Protein AF-A0A914IQB6-F1 (afdb_monomer_lite)

Foldseek 3Di:
DPPDDDPDPPPPPPPPPVPFQFWAALQRDHAQKKKKKFAAQDCWPVAPCNVQLFWMFMDGPVRLDGHTRPDGNQDCRGGVNSNCVVCLVCVPVLQKWKWWFALQAAPDDDCVVVVVPPVSVVVSLQAFQWGWMWIGGQFWYKTKTKLQHNDDHNNHGGRDSVSSHFMMMIMMGIATNLCLLVVLQQLLLQRTHTDDTHDHPVRCVSNVSNVCSVVSHHDDDPPFKDWDWGATPVGFIKIKIKGHLVQLDFCCQPPNCVVLVFAKAWQAADDAAADAWDLVGSHTHHYFAWWADDPTDIDGSNRHHWTWIFGPDLVQGKIKGWRDGRHSSNSRGIIIIMIGRRNRDPPGRDHDDPPDDPDDDDDDDDDDDDDDDDDDDDDDDDDDDDDDDDPPPPDDDPPPPDPPDPHDPSDPPLCPPVVVVLLVVLLVLLVVLLCLLQWFDAPDDIGGPCVPCPPNCVLSVLLNVLSVVLSVLSVVLNVCSVVVVCVVCVPVSVVSLLCSLVVLLVSLLVNLVSLVVSLVPPPDPVQQNRHDDPRGSSVSSVVSSVSSNVSSVSSVVVNVCCVPVCPDRNPPPPPPPVVVVVVVVVVVVVVVVVVVVVVVD

Sequence (601 aa):
MISLVFLSFVACSNFLIVDGYGCKDQNNNDVDWFMAYKMPRTDDNSVQGVGQGVGFYYMDVNTQSMDPSSNDISSQNQAIAYTLKQYYDNKNSGSFAHVMYNDEEPGSKDVLEIYGNRSKFAAKAEFGHLKGVVFFDQSSGFWLIHSVPKFPAADAYSYPDSGTIYAQSILCLSLDYSQLRKIGTQLYFNHPDIYSSSVPTSFASDNPDLVKVVGGQYKTGAPYTSILTLTTKGGQSFTSFAKSADFNQDLYDKLVAPTLQTSLNVETWRRGSLISLDCSARYLVLDVQEIKVENTAEFKYTHDHSKIAVSGDSSKPYVCIGDINRMTSQYVRGGGTSSQFEEMYTEGFKPPRPGGTIRPPVDESTNQTSFQRDIDASAEPYRRTVEPEYKIQETYFYDEEIIEYERIDCTPNMCCHPYSMLRWFEMVVFFTLHWLIQITCARTTCTMILTEFGYKAYGQAFILCVIVLLAGCCSLILIAYSMNFHKARPELILGFERVYAVSGIVLMVLCGIIGSYHAATTTDEYINQL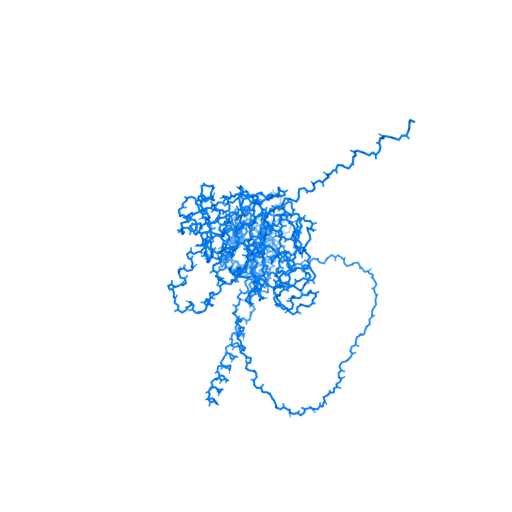GRGISGIRPQWIAAAVIEFLTAVLFCADLYGQNRDGFPFVFSRHRKTEDHEKARQRKEEAIRQQRIRESFY

Secondary structure (DSSP, 8-state):
---SSSSS--------------EE-TTS-EESEEEEEEPP--S--SSTTTTTT--EEEEETTT-S-EEPSS-TT-SSSHHHHHHHHHHHHTTSS-SEEEEEETT-TTPPPHHHHTT-HHHHHHHTTS-S-EEEEEE-SSEEEEEEE--TT-S-SSS----GGGGSSBEEEEEEEEEGGGHHHHHHHHHHH---EEEEE--HHHHTT-HHHHHHHTT----SS--EEEEEEE-TT--EEEEEEE-GGG-S-HIIIIIHHHHTS-EEEEE---SSBPPP-TT-SS-EEEP-EE--TTSPPEEGGGB--EEEEES-TTS-EEEEES--SBGGGTTS-EEEEEEE-TT-TTTSPPPPPS---PPPP-------------------------------------------------TTGGGSHHHHHHHHHHHHHHHHHHHHHEEE-SS-EEEHHHHHGGGGHHHHHHHHHHHHHHHHHHHHHHHHHTTHHHH-HHHHHHHHHHHHHHHHHHHHHHHHHHHHHHHH---HHHHHTSSTTS-SHHHHHHHHHHHHHHHHHHHHHHHHHHHTTTTTT-----HHHHHHHHHHHHHHHHHHHHHHHT--

Structure (mmCIF, N/CA/C/O backbone):
data_AF-A0A914IQB6-F1
#
_entry.id   AF-A0A914IQB6-F1
#
loop_
_atom_site.group_PDB
_atom_site.id
_atom_site.type_symbol
_atom_site.label_atom_id
_atom_site.label_alt_id
_atom_site.label_comp_id
_atom_site.label_asym_id
_atom_site.label_entity_id
_atom_site.label_seq_id
_atom_site.pdbx_PDB_ins_code
_atom_site.Cartn_x
_atom_site.Cartn_y
_atom_site.Cartn_z
_atom_site.occupancy
_atom_site.B_iso_or_equiv
_atom_site.auth_seq_id
_atom_site.auth_comp_id
_atom_site.auth_asym_id
_atom_site.auth_atom_id
_atom_site.pdbx_PDB_model_num
ATOM 1 N N . MET A 1 1 ? -11.185 49.530 52.610 1.00 43.31 1 MET A N 1
ATOM 2 C CA . MET A 1 1 ? -11.771 49.414 51.258 1.00 43.31 1 MET A CA 1
ATOM 3 C C . MET A 1 1 ? -10.712 48.954 50.247 1.00 43.31 1 MET A C 1
ATOM 5 O O . MET A 1 1 ? -10.550 49.573 49.211 1.00 43.31 1 MET A O 1
ATOM 9 N N . ILE A 1 2 ? -9.972 47.882 50.566 1.00 41.91 2 ILE A N 1
ATOM 10 C CA . ILE A 1 2 ? -9.012 47.188 49.686 1.00 41.91 2 ILE A CA 1
ATOM 11 C C . ILE A 1 2 ? -8.951 45.743 50.208 1.00 41.91 2 ILE A C 1
ATOM 13 O O . ILE A 1 2 ? -8.132 45.441 51.065 1.00 41.91 2 ILE A O 1
ATOM 17 N N . SER A 1 3 ? -9.922 44.905 49.838 1.00 41.56 3 SER A N 1
ATOM 18 C CA . SER A 1 3 ? -9.950 43.445 50.088 1.00 41.56 3 SER A CA 1
ATOM 19 C C . SER A 1 3 ? -11.260 42.874 49.540 1.00 41.56 3 SER A C 1
ATOM 21 O O . SER A 1 3 ? -12.143 42.599 50.340 1.00 41.56 3 SER A O 1
ATOM 23 N N . LEU A 1 4 ? -11.451 42.789 48.210 1.00 39.16 4 LEU A N 1
ATOM 24 C CA . LEU A 1 4 ? -12.630 42.096 47.634 1.00 39.16 4 LEU A CA 1
ATOM 25 C C . LEU A 1 4 ? -12.608 41.824 46.107 1.00 39.16 4 LEU A C 1
ATOM 27 O O . LEU A 1 4 ? -13.673 41.675 45.523 1.00 39.16 4 LEU A O 1
ATOM 31 N N . VAL A 1 5 ? -11.451 41.743 45.425 1.00 42.31 5 VAL A N 1
ATOM 32 C CA . VAL A 1 5 ? -11.440 41.522 43.948 1.00 42.31 5 VAL A CA 1
ATOM 33 C C . VAL A 1 5 ? -10.526 40.375 43.465 1.00 42.31 5 VAL A C 1
ATOM 35 O O . VAL A 1 5 ? -10.429 40.131 42.273 1.00 42.31 5 VAL A O 1
ATOM 38 N N . PHE A 1 6 ? -9.915 39.581 44.350 1.00 36.56 6 PHE A N 1
ATOM 39 C CA . PHE A 1 6 ? -8.994 38.498 43.937 1.00 36.56 6 PHE A CA 1
ATOM 40 C C . PHE A 1 6 ? -9.477 37.066 44.228 1.00 36.56 6 PHE A C 1
ATOM 42 O O . PHE A 1 6 ? -8.666 36.153 44.322 1.00 36.56 6 PHE A O 1
ATOM 49 N N . LEU A 1 7 ? -10.791 36.839 44.353 1.00 37.59 7 LEU A N 1
ATOM 50 C CA . LEU A 1 7 ? -11.334 35.511 44.675 1.00 37.59 7 LEU A CA 1
ATOM 51 C C . LEU A 1 7 ? -12.621 35.178 43.895 1.00 37.59 7 LEU A C 1
ATOM 53 O O . LEU A 1 7 ? -13.671 34.943 44.485 1.00 37.59 7 LEU A O 1
ATOM 57 N N . SER A 1 8 ? -12.590 35.193 42.555 1.00 37.81 8 SER A N 1
ATOM 58 C CA . SER A 1 8 ? -13.722 34.677 41.744 1.00 37.81 8 SER A CA 1
ATOM 59 C C . SER A 1 8 ? -13.365 34.111 40.360 1.00 37.81 8 SER A C 1
ATOM 61 O O . SER A 1 8 ? -14.266 33.843 39.577 1.00 37.81 8 SER A O 1
ATOM 63 N N . PHE A 1 9 ? -12.090 33.866 40.048 1.00 36.06 9 PHE A N 1
ATOM 64 C CA . PHE A 1 9 ? -11.694 33.138 38.831 1.00 36.06 9 PHE A CA 1
ATOM 65 C C . PHE A 1 9 ? -10.877 31.886 39.178 1.00 36.06 9 PHE A C 1
ATOM 67 O O . PHE A 1 9 ? -9.832 31.617 38.602 1.00 36.06 9 PHE A O 1
ATOM 74 N N . VAL A 1 10 ? -11.384 31.076 40.111 1.00 41.94 10 VAL A N 1
ATOM 75 C CA . VAL A 1 10 ? -11.232 29.622 39.969 1.00 41.94 10 VAL A CA 1
ATOM 76 C C . VAL A 1 10 ? -12.379 29.214 39.058 1.00 41.94 10 VAL A C 1
ATOM 78 O O . VAL A 1 10 ? -13.430 28.761 39.507 1.00 41.94 10 VAL A O 1
ATOM 81 N N . ALA A 1 11 ? -12.218 29.496 37.762 1.00 40.38 11 ALA A N 1
ATOM 82 C CA . ALA A 1 11 ? -12.980 28.770 36.770 1.00 40.38 11 ALA A CA 1
ATOM 83 C C . ALA A 1 11 ? -12.566 27.320 36.979 1.00 40.38 11 ALA A C 1
ATOM 85 O O . ALA A 1 11 ? -11.416 26.945 36.756 1.00 40.38 11 ALA A O 1
ATOM 86 N N . CYS A 1 12 ? -13.499 26.556 37.530 1.00 37.59 12 CYS A N 1
ATOM 87 C CA . CYS A 1 12 ? -13.508 25.119 37.461 1.00 37.59 12 CYS A CA 1
ATOM 88 C C . CYS A 1 12 ? -13.395 24.789 35.971 1.00 37.59 12 CYS A C 1
ATOM 90 O O . CYS A 1 12 ? -14.398 24.722 35.261 1.00 37.59 12 CYS A O 1
ATOM 92 N N . SER A 1 13 ? -12.164 24.651 35.479 1.00 40.19 13 SER A N 1
ATOM 93 C CA . SER A 1 13 ? -11.871 23.820 34.330 1.00 40.19 13 SER A CA 1
ATOM 94 C C . SER A 1 13 ? -12.259 22.424 34.782 1.00 40.19 13 SER A C 1
ATOM 96 O O . SER A 1 13 ? -11.428 21.636 35.225 1.00 40.19 13 SER A O 1
ATOM 98 N N . ASN A 1 14 ? -13.562 22.145 34.739 1.00 34.50 14 ASN A N 1
ATOM 99 C CA . ASN A 1 14 ? -14.021 20.810 34.460 1.00 34.50 14 ASN A CA 1
ATOM 100 C C . ASN A 1 14 ? -13.327 20.482 33.140 1.00 34.50 14 ASN A C 1
ATOM 102 O O . ASN A 1 14 ? -13.801 20.854 32.068 1.00 34.50 14 ASN A O 1
ATOM 106 N N . PHE A 1 15 ? -12.156 19.848 33.231 1.00 38.38 15 PHE A N 1
ATOM 107 C CA . PHE A 1 15 ? -11.826 18.814 32.280 1.00 38.38 15 PHE A CA 1
ATOM 108 C C . PHE A 1 15 ? -13.078 17.949 32.269 1.00 38.38 15 PHE A C 1
ATOM 110 O O . PHE A 1 15 ? -13.350 17.206 33.211 1.00 38.38 15 PHE A O 1
ATOM 117 N N . LEU A 1 16 ? -13.915 18.151 31.255 1.00 35.44 16 LEU A N 1
ATOM 118 C CA . LEU A 1 16 ? -14.767 17.084 30.798 1.00 35.44 16 LEU A CA 1
ATOM 119 C C . LEU A 1 16 ? -13.762 16.007 30.406 1.00 35.44 16 LEU A C 1
ATOM 121 O O . LEU A 1 16 ? -13.197 16.045 29.317 1.00 35.44 16 LEU A O 1
ATOM 125 N N . ILE A 1 17 ? -13.458 15.115 31.349 1.00 38.22 17 ILE A N 1
ATOM 126 C CA . ILE A 1 17 ? -13.052 13.768 31.000 1.00 38.22 17 ILE A CA 1
ATOM 127 C C . ILE A 1 17 ? -14.243 13.289 30.185 1.00 38.22 17 ILE A C 1
ATOM 129 O O . ILE A 1 17 ? -15.319 13.016 30.717 1.00 38.22 17 ILE A O 1
ATOM 133 N N . VAL A 1 18 ? -14.103 13.365 28.867 1.00 39.84 18 VAL A N 1
ATOM 134 C CA . VAL A 1 18 ? -15.004 12.676 27.964 1.00 39.84 18 VAL A CA 1
ATOM 135 C C . VAL A 1 18 ? -14.638 11.212 28.159 1.00 39.84 18 VAL A C 1
ATOM 137 O O . VAL A 1 18 ? -13.790 10.697 27.440 1.00 39.84 18 VAL A O 1
ATOM 140 N N . ASP A 1 19 ? -15.210 10.587 29.191 1.00 51.34 19 ASP A N 1
ATOM 141 C CA . ASP A 1 19 ? -15.197 9.137 29.379 1.00 51.34 19 ASP A CA 1
ATOM 142 C C . ASP A 1 19 ? -15.871 8.545 28.141 1.00 51.34 19 ASP A C 1
ATOM 144 O O . ASP A 1 19 ? -17.095 8.498 28.029 1.00 51.34 19 ASP A O 1
ATOM 148 N N . GLY A 1 20 ? -15.060 8.195 27.151 1.00 77.44 20 GLY A N 1
ATOM 149 C CA . GLY A 1 20 ? -15.516 7.660 25.885 1.00 77.44 20 GLY A CA 1
ATOM 150 C C . GLY A 1 20 ? -14.537 6.608 25.415 1.00 77.44 20 GLY A C 1
ATOM 151 O O . GLY A 1 20 ? -13.326 6.800 25.481 1.00 77.44 20 GLY A O 1
ATOM 152 N N . TYR A 1 21 ? -15.069 5.494 24.932 1.00 95.12 21 TYR A N 1
ATOM 153 C CA . TYR A 1 21 ? -14.258 4.404 24.414 1.00 95.12 21 TYR A CA 1
ATOM 154 C C . TYR A 1 21 ? -13.473 4.856 23.178 1.00 95.12 21 TYR A C 1
ATOM 156 O O . TYR A 1 21 ? -13.997 5.612 22.351 1.00 95.12 21 TYR A O 1
ATOM 164 N N . GLY A 1 22 ? -12.223 4.412 23.064 1.00 97.56 22 GLY A N 1
ATOM 165 C CA . GLY A 1 22 ? -11.280 4.890 22.052 1.00 97.56 22 GLY A CA 1
ATOM 166 C C . GLY A 1 22 ? -9.908 4.219 22.142 1.00 97.56 22 GLY A C 1
ATOM 167 O O . GLY A 1 22 ? -9.700 3.288 22.919 1.00 97.56 22 GLY A O 1
ATOM 168 N N . CYS A 1 23 ? -8.966 4.684 21.334 1.00 98.44 23 CYS A N 1
ATOM 169 C CA . CYS A 1 23 ? -7.568 4.274 21.373 1.00 98.44 23 CYS A CA 1
ATOM 170 C C . CYS A 1 23 ? -6.875 4.786 22.642 1.00 98.44 23 CYS A C 1
ATOM 172 O O . CYS A 1 23 ? -7.136 5.896 23.107 1.00 98.44 23 CYS A O 1
ATOM 174 N N . LYS A 1 24 ? -5.961 3.974 23.178 1.00 97.88 24 LYS A N 1
ATOM 175 C CA . LYS A 1 24 ? -5.137 4.299 24.347 1.00 97.88 24 LYS A CA 1
ATOM 176 C C . LYS A 1 24 ? -3.665 4.388 23.965 1.00 97.88 24 LYS A C 1
ATOM 178 O O . LYS A 1 24 ? -3.204 3.581 23.160 1.00 97.88 24 LYS A O 1
ATOM 183 N N . ASP A 1 25 ? -2.941 5.325 24.567 1.00 97.12 25 ASP A N 1
ATOM 184 C CA . ASP A 1 25 ? -1.494 5.469 24.396 1.00 97.12 25 ASP A CA 1
ATOM 185 C C . ASP A 1 25 ? -0.686 4.437 25.214 1.00 97.12 25 ASP A C 1
ATOM 187 O O . ASP A 1 25 ? -1.236 3.582 25.918 1.00 97.12 25 ASP A O 1
ATOM 191 N N . GLN A 1 26 ? 0.648 4.518 25.150 1.00 96.25 26 GLN A N 1
ATOM 192 C CA . GLN A 1 26 ? 1.568 3.647 25.907 1.00 96.25 26 GLN A CA 1
ATOM 193 C C . GLN A 1 26 ? 1.411 3.749 27.439 1.00 96.25 26 GLN A C 1
ATOM 195 O O . GLN A 1 26 ? 1.882 2.867 28.157 1.00 96.25 26 GLN A O 1
ATOM 200 N N . ASN A 1 27 ? 0.734 4.784 27.943 1.00 96.56 27 ASN A N 1
ATOM 201 C CA . ASN A 1 27 ? 0.510 5.075 29.358 1.00 96.56 27 ASN A CA 1
ATOM 202 C C . ASN A 1 27 ? -0.970 4.937 29.773 1.00 96.56 27 ASN A C 1
ATOM 204 O O . ASN A 1 27 ? -1.323 5.331 30.884 1.00 96.56 27 ASN A O 1
ATOM 208 N N . ASN A 1 28 ? -1.822 4.353 28.918 1.00 96.69 28 ASN A N 1
ATOM 209 C CA . ASN A 1 28 ? -3.268 4.188 29.121 1.00 96.69 28 ASN A CA 1
ATOM 210 C C . ASN A 1 28 ? -4.083 5.503 29.148 1.00 96.69 28 ASN A C 1
ATOM 212 O O . ASN A 1 28 ? -5.204 5.528 29.664 1.00 96.69 28 ASN A O 1
ATOM 216 N N . ASN A 1 29 ? -3.563 6.590 28.579 1.00 96.31 29 ASN A N 1
ATOM 217 C CA . ASN A 1 29 ? -4.341 7.808 28.345 1.00 96.31 29 ASN A CA 1
ATOM 218 C C . ASN A 1 29 ? -5.097 7.710 27.017 1.00 96.31 29 ASN A C 1
ATOM 220 O O . ASN A 1 29 ? -4.682 6.989 26.111 1.00 96.31 29 ASN A O 1
ATOM 224 N N . ASP A 1 30 ? -6.199 8.447 26.889 1.00 96.62 30 ASP A N 1
ATOM 225 C CA . ASP A 1 30 ? -6.922 8.551 25.620 1.00 96.62 30 ASP A CA 1
ATOM 226 C C . ASP A 1 30 ? -6.091 9.263 24.556 1.00 96.62 30 ASP A C 1
ATOM 228 O O . ASP A 1 30 ? -5.518 10.327 24.800 1.00 96.62 30 ASP A O 1
ATOM 232 N N . VAL A 1 31 ? -6.072 8.687 23.355 1.00 96.44 31 VAL A N 1
ATOM 233 C CA . VAL A 1 31 ? -5.380 9.252 22.199 1.00 96.44 31 VAL A CA 1
ATOM 234 C C . VAL A 1 31 ? -6.265 9.191 20.963 1.00 96.44 31 VAL A C 1
ATOM 236 O O . VAL A 1 31 ? -7.094 8.294 20.809 1.00 96.44 31 VAL A O 1
ATOM 239 N N . ASP A 1 32 ? -6.134 10.176 20.080 1.00 96.31 32 ASP A N 1
ATOM 240 C CA . ASP A 1 32 ? -7.033 10.303 18.933 1.00 96.31 32 ASP A CA 1
ATOM 241 C C . ASP A 1 32 ? -6.791 9.227 17.864 1.00 96.31 32 ASP A C 1
ATOM 243 O O . ASP A 1 32 ? -7.719 8.640 17.307 1.00 96.31 32 ASP A O 1
ATOM 247 N N . TRP A 1 33 ? -5.526 8.925 17.610 1.00 95.88 33 TRP A N 1
ATOM 248 C CA . TRP A 1 33 ? -5.095 7.826 16.765 1.00 95.88 33 TRP A CA 1
ATOM 249 C C . TRP A 1 33 ? -3.678 7.426 17.160 1.00 95.88 33 TRP A C 1
ATOM 251 O O . TRP A 1 33 ? -2.923 8.245 17.687 1.00 95.88 33 TRP A O 1
ATOM 261 N N . PHE A 1 34 ? -3.315 6.178 16.886 1.00 96.25 34 PHE A N 1
ATOM 262 C CA . PHE A 1 34 ? -1.926 5.734 16.954 1.00 96.25 34 PHE A CA 1
ATOM 263 C C . PHE A 1 34 ? -1.608 4.756 15.829 1.00 96.25 34 PHE A C 1
ATOM 265 O O . PHE A 1 34 ? -2.485 4.058 15.311 1.00 96.25 34 PHE A O 1
ATOM 272 N N . MET A 1 35 ? -0.326 4.672 15.500 1.00 94.62 35 MET A N 1
ATOM 273 C CA . MET A 1 35 ? 0.256 3.677 14.614 1.00 94.62 35 MET A CA 1
ATOM 274 C C . MET A 1 35 ? 1.315 2.892 15.382 1.00 94.62 35 MET A C 1
ATOM 276 O O . MET A 1 35 ? 2.051 3.439 16.202 1.00 94.62 35 MET A O 1
ATOM 280 N N . ALA A 1 36 ? 1.403 1.595 15.116 1.00 95.12 36 ALA A N 1
ATOM 281 C CA . ALA A 1 36 ? 2.463 0.761 15.653 1.00 95.12 36 ALA A CA 1
ATOM 282 C C . ALA A 1 36 ? 3.059 -0.131 14.567 1.00 95.12 36 ALA A C 1
ATOM 284 O O . ALA A 1 36 ? 2.350 -0.667 13.710 1.00 95.12 36 ALA A O 1
ATOM 285 N N . TYR A 1 37 ? 4.376 -0.298 14.637 1.00 95.00 37 TYR A N 1
ATOM 286 C CA . TYR A 1 37 ? 5.156 -1.119 13.728 1.00 95.00 37 TYR A CA 1
ATOM 287 C C . TYR A 1 37 ? 5.987 -2.125 14.516 1.00 95.00 37 TYR A C 1
ATOM 289 O O . TYR A 1 37 ? 6.998 -1.793 15.134 1.00 95.00 37 TYR A O 1
ATOM 297 N N . LYS A 1 38 ? 5.545 -3.378 14.517 1.00 96.06 38 LYS A N 1
ATOM 298 C CA . LYS A 1 38 ? 6.229 -4.480 15.191 1.00 96.06 38 LYS A CA 1
ATOM 299 C C . LYS A 1 38 ? 7.396 -4.942 14.328 1.00 96.06 38 LYS A C 1
ATOM 301 O O . LYS A 1 38 ? 7.175 -5.279 13.171 1.00 96.06 38 LYS A O 1
ATOM 306 N N . MET A 1 39 ? 8.604 -5.017 14.882 1.00 94.25 39 MET A N 1
ATOM 307 C CA . MET A 1 39 ? 9.830 -5.370 14.146 1.00 94.25 39 MET A CA 1
ATOM 308 C C . MET A 1 39 ? 9.976 -6.881 13.941 1.00 94.25 39 MET A C 1
ATOM 310 O O . MET A 1 39 ? 9.692 -7.640 14.869 1.00 94.25 39 MET A O 1
ATOM 314 N N . PRO A 1 40 ? 10.434 -7.369 12.775 1.00 94.50 40 PRO A N 1
ATOM 315 C CA . PRO A 1 40 ? 10.630 -8.801 12.572 1.00 94.50 40 PRO A CA 1
ATOM 316 C C . PRO A 1 40 ? 11.659 -9.355 13.559 1.00 94.50 40 PRO A C 1
ATOM 318 O O . PRO A 1 40 ? 12.522 -8.626 14.053 1.00 94.50 40 PRO A O 1
ATOM 321 N N . ARG A 1 41 ? 11.580 -10.659 13.833 1.00 93.44 41 ARG A N 1
ATOM 322 C CA . ARG A 1 41 ? 12.599 -11.315 14.648 1.00 93.44 41 ARG A CA 1
ATOM 323 C C . ARG A 1 41 ? 13.909 -11.334 13.865 1.00 93.44 41 ARG A C 1
ATOM 325 O O . ARG A 1 41 ? 13.996 -11.975 12.821 1.00 93.44 41 ARG A O 1
ATOM 332 N N . THR A 1 42 ? 14.909 -10.630 14.371 1.00 87.44 42 THR A N 1
ATOM 333 C CA . THR A 1 42 ? 16.243 -10.508 13.766 1.00 87.44 42 THR A CA 1
ATOM 334 C C . THR A 1 42 ? 17.300 -10.648 14.854 1.00 87.44 42 THR A C 1
ATOM 336 O O . THR A 1 42 ? 16.964 -10.616 16.030 1.00 87.44 42 THR A O 1
ATOM 339 N N . ASP A 1 43 ? 18.579 -10.773 14.501 1.00 84.75 43 ASP A N 1
ATOM 340 C CA . ASP A 1 43 ? 19.668 -10.780 15.494 1.00 84.75 43 ASP A CA 1
ATOM 341 C C . ASP A 1 43 ? 20.009 -9.364 16.022 1.00 84.75 43 ASP A C 1
ATOM 343 O O . ASP A 1 43 ? 21.047 -9.151 16.655 1.00 84.75 43 ASP A O 1
ATOM 347 N N . ASP A 1 44 ? 19.137 -8.379 15.770 1.00 81.81 44 ASP A N 1
ATOM 348 C CA . ASP A 1 44 ? 19.283 -7.000 16.223 1.00 81.81 44 ASP A CA 1
ATOM 349 C C . ASP A 1 44 ? 18.852 -6.851 17.693 1.00 81.81 44 ASP A C 1
ATOM 351 O O . ASP A 1 44 ? 17.696 -7.060 18.064 1.00 81.81 44 ASP A O 1
ATOM 355 N N . ASN A 1 45 ? 19.810 -6.461 18.534 1.00 82.56 45 ASN A N 1
ATOM 356 C CA . ASN A 1 45 ? 19.609 -6.188 19.958 1.00 82.56 45 ASN A CA 1
ATOM 357 C C . ASN A 1 45 ? 19.720 -4.687 20.294 1.00 82.56 45 ASN A C 1
ATOM 359 O O . ASN A 1 45 ? 19.848 -4.335 21.466 1.00 82.56 45 ASN A O 1
ATOM 363 N N . SER A 1 46 ? 19.710 -3.800 19.290 1.00 82.25 46 SER A N 1
ATOM 364 C CA . SER A 1 46 ? 19.767 -2.342 19.482 1.00 82.25 46 SER A CA 1
ATOM 365 C C . SER A 1 46 ? 18.515 -1.783 20.162 1.00 82.25 46 SER A C 1
ATOM 367 O O . SER A 1 46 ? 18.590 -0.769 20.854 1.00 82.25 46 SER A O 1
ATOM 369 N N . VAL A 1 47 ? 17.381 -2.470 20.006 1.00 85.75 47 VAL A N 1
ATOM 370 C CA . VAL A 1 47 ? 16.095 -2.133 20.617 1.00 85.75 47 VAL A CA 1
ATOM 371 C C . VAL A 1 47 ? 15.561 -3.350 21.370 1.00 85.75 47 VAL A C 1
ATOM 373 O O . VAL A 1 47 ? 15.597 -4.478 20.872 1.00 85.75 47 VAL A O 1
ATOM 376 N N . GLN A 1 48 ? 15.056 -3.122 22.584 1.00 89.00 48 GLN A N 1
ATOM 377 C CA . GLN A 1 48 ? 14.493 -4.174 23.427 1.00 89.00 48 GLN A CA 1
ATOM 378 C C . GLN A 1 48 ? 13.350 -4.908 22.707 1.00 89.00 48 GLN A C 1
ATOM 380 O O . GLN A 1 48 ? 12.504 -4.299 22.056 1.00 89.00 48 GLN A O 1
ATOM 385 N N . GLY A 1 49 ? 13.344 -6.239 22.801 1.00 91.44 49 GLY A N 1
ATOM 386 C CA . GLY A 1 49 ? 12.300 -7.083 22.226 1.00 91.44 49 GLY A CA 1
ATOM 387 C C . GLY A 1 49 ? 12.467 -7.394 20.733 1.00 91.44 49 GLY A C 1
ATOM 388 O O . GLY A 1 49 ? 11.826 -8.332 20.252 1.00 91.44 49 GLY A O 1
ATOM 389 N N . VAL A 1 50 ? 13.305 -6.667 19.975 1.00 91.06 50 VAL A N 1
ATOM 390 C CA . VAL A 1 50 ? 13.499 -6.914 18.525 1.00 91.06 50 VAL A CA 1
ATOM 391 C C . VAL A 1 50 ? 14.132 -8.283 18.274 1.00 91.06 50 VAL A C 1
ATOM 393 O O . VAL A 1 50 ? 13.606 -9.058 17.472 1.00 91.06 50 VAL A O 1
ATOM 396 N N . GLY A 1 51 ? 15.158 -8.642 19.052 1.00 90.81 51 GLY A N 1
ATOM 397 C CA . GLY A 1 51 ? 15.789 -9.967 19.034 1.00 90.81 51 GLY A CA 1
ATOM 398 C C . GLY A 1 51 ? 14.813 -11.137 19.228 1.00 90.81 51 GLY A C 1
ATOM 399 O O . GLY A 1 51 ? 14.987 -12.242 18.707 1.00 90.81 51 GLY A O 1
ATOM 400 N N . GLN A 1 52 ? 13.743 -10.890 19.981 1.00 92.50 52 GLN A N 1
ATOM 401 C CA . GLN A 1 52 ? 12.690 -11.851 20.300 1.00 92.50 52 GLN A CA 1
ATOM 402 C C . GLN A 1 52 ? 11.466 -11.714 19.376 1.00 92.50 52 GLN A C 1
ATOM 404 O O . GLN A 1 52 ? 10.546 -12.526 19.457 1.00 92.50 52 GLN A O 1
ATOM 409 N N . GLY A 1 53 ? 11.444 -10.716 18.486 1.00 93.88 53 GLY A N 1
ATOM 410 C CA . GLY A 1 53 ? 10.335 -10.449 17.572 1.00 93.88 53 GLY A CA 1
ATOM 411 C C . GLY A 1 53 ? 9.095 -9.831 18.227 1.00 93.88 53 GLY A C 1
ATOM 412 O O . GLY A 1 53 ? 8.017 -9.866 17.630 1.00 93.88 53 GLY A O 1
ATOM 413 N N . VAL A 1 54 ? 9.225 -9.288 19.439 1.00 95.88 54 VAL A N 1
ATOM 414 C CA . VAL A 1 54 ? 8.139 -8.654 20.215 1.00 95.88 54 VAL A CA 1
ATOM 415 C C . VAL A 1 54 ? 8.331 -7.147 20.405 1.00 95.88 54 VAL A C 1
ATOM 417 O O . VAL A 1 54 ? 7.414 -6.468 20.863 1.00 95.88 54 VAL A O 1
ATOM 420 N N . GLY A 1 55 ? 9.499 -6.621 20.035 1.00 95.56 55 GLY A N 1
ATOM 421 C CA . GLY A 1 55 ? 9.787 -5.191 20.027 1.00 95.56 55 GLY A CA 1
ATOM 422 C C . GLY A 1 55 ? 9.006 -4.483 18.923 1.00 95.56 55 GLY A C 1
ATOM 423 O O . GLY A 1 55 ? 8.840 -5.006 17.814 1.00 95.56 55 GLY A O 1
ATOM 424 N N . PHE A 1 56 ? 8.509 -3.288 19.222 1.00 95.00 56 PHE A N 1
ATOM 425 C CA . PHE A 1 56 ? 7.739 -2.499 18.272 1.00 95.00 56 PHE A CA 1
ATOM 426 C C . PHE A 1 56 ? 7.967 -1.003 18.457 1.00 95.00 56 PHE A C 1
ATOM 428 O O . PHE A 1 56 ? 8.255 -0.530 19.554 1.00 95.00 56 PHE A O 1
ATOM 435 N N . TYR A 1 57 ? 7.808 -0.278 17.359 1.00 93.75 57 TYR A N 1
ATOM 436 C CA . TYR A 1 57 ? 7.776 1.173 17.316 1.00 93.75 57 TYR A CA 1
ATOM 437 C C . TYR A 1 57 ? 6.340 1.668 17.414 1.00 93.75 57 TYR A C 1
ATOM 439 O O . TYR A 1 57 ? 5.414 1.008 16.933 1.00 93.75 57 TYR A O 1
ATOM 447 N N . TYR A 1 58 ? 6.164 2.829 18.023 1.00 93.50 58 TYR A N 1
ATOM 448 C CA . TYR A 1 58 ? 4.878 3.446 18.284 1.00 93.50 58 TYR A CA 1
ATOM 449 C C . TYR A 1 58 ? 4.937 4.937 17.958 1.00 93.50 58 TYR A C 1
ATOM 451 O O . TYR A 1 58 ? 5.924 5.604 18.253 1.00 93.50 58 TYR A O 1
ATOM 459 N N . MET A 1 59 ? 3.853 5.441 17.382 1.00 90.88 59 MET A N 1
ATOM 460 C CA . MET A 1 59 ? 3.633 6.853 17.097 1.00 90.88 59 MET A CA 1
ATOM 461 C C . MET A 1 59 ? 2.168 7.173 17.354 1.00 90.88 59 MET A C 1
ATOM 463 O O . MET A 1 59 ? 1.288 6.378 17.020 1.00 90.88 59 MET A O 1
ATOM 467 N N . ASP A 1 60 ? 1.895 8.356 17.882 1.00 92.31 60 ASP A N 1
ATOM 468 C CA . ASP A 1 60 ? 0.540 8.881 17.962 1.00 92.31 60 ASP A CA 1
ATOM 469 C C . ASP A 1 60 ? 0.467 10.365 17.613 1.00 92.31 60 ASP A C 1
ATOM 471 O O . ASP A 1 60 ? 1.467 10.998 17.272 1.00 92.31 60 ASP A O 1
ATOM 475 N N . VAL A 1 61 ? -0.746 10.912 17.701 1.00 89.25 61 VAL A N 1
ATOM 476 C CA . VAL A 1 61 ? -1.035 12.322 17.412 1.00 89.25 61 VAL A CA 1
ATOM 477 C C . VAL A 1 61 ? -0.191 13.312 18.228 1.00 89.25 61 VAL A C 1
ATOM 479 O O . VAL A 1 61 ? 0.014 14.439 17.774 1.00 89.25 61 VAL A O 1
ATOM 482 N N . ASN A 1 62 ? 0.294 12.917 19.412 1.00 87.06 62 ASN A N 1
ATOM 483 C CA . ASN A 1 62 ? 1.031 13.780 20.333 1.00 87.06 62 ASN A CA 1
ATOM 484 C C . ASN A 1 62 ? 2.550 13.663 20.162 1.00 87.06 62 ASN A C 1
ATOM 486 O O . ASN A 1 62 ? 3.243 14.666 20.326 1.00 87.06 62 ASN A O 1
ATOM 490 N N . THR A 1 63 ? 3.074 12.465 19.879 1.00 80.25 63 THR A N 1
ATOM 491 C CA . THR A 1 63 ? 4.521 12.262 19.685 1.00 80.25 63 THR A CA 1
ATOM 492 C C . THR A 1 63 ? 4.956 12.608 18.270 1.00 80.25 63 THR A C 1
ATOM 494 O O . THR A 1 63 ? 5.986 13.249 18.088 1.00 80.25 63 THR A O 1
ATOM 497 N N . GLN A 1 64 ? 4.169 12.188 17.275 1.00 74.38 64 GLN A N 1
ATOM 498 C CA . GLN A 1 64 ? 4.441 12.314 15.840 1.00 74.38 64 GLN A CA 1
ATOM 499 C C . GLN A 1 64 ? 5.794 11.743 15.374 1.00 74.38 64 GLN A C 1
ATOM 501 O O . GLN A 1 64 ? 6.103 11.853 14.199 1.00 74.38 64 GLN A O 1
ATOM 506 N N . SER A 1 65 ? 6.562 11.061 16.231 1.00 79.06 65 SER A N 1
ATOM 507 C CA . SER A 1 65 ? 7.777 10.294 15.915 1.00 79.06 65 SER A CA 1
ATOM 508 C C . SER A 1 65 ? 7.562 8.794 16.133 1.00 79.06 65 SER A C 1
ATOM 510 O O . SER A 1 65 ? 6.800 8.393 17.014 1.00 79.06 65 SER A O 1
ATOM 512 N N . MET A 1 66 ? 8.229 7.954 15.325 1.00 83.69 66 MET A N 1
ATOM 513 C CA . MET A 1 66 ? 8.263 6.503 15.541 1.00 83.69 66 MET A CA 1
ATOM 514 C C . MET A 1 66 ? 9.289 6.193 16.627 1.00 83.69 66 MET A C 1
ATOM 516 O O . MET A 1 66 ? 10.476 6.046 16.344 1.00 83.69 66 MET A O 1
ATOM 520 N N . ASP A 1 67 ? 8.822 6.043 17.862 1.00 88.31 67 ASP A N 1
ATOM 521 C CA . ASP A 1 67 ? 9.681 5.750 19.005 1.00 88.31 67 ASP A CA 1
ATOM 522 C C . ASP A 1 67 ? 9.579 4.277 19.418 1.00 88.31 67 ASP A C 1
ATOM 524 O O . ASP A 1 67 ? 8.494 3.686 19.360 1.00 88.31 67 ASP A O 1
ATOM 528 N N . PRO A 1 68 ? 10.686 3.642 19.841 1.00 92.06 68 PRO A N 1
ATOM 529 C CA . PRO A 1 68 ? 10.637 2.277 20.343 1.00 92.06 68 PRO A CA 1
ATOM 530 C C . PRO A 1 68 ? 9.798 2.220 21.627 1.00 92.06 68 PRO A C 1
ATOM 532 O O . PRO A 1 68 ? 10.028 2.980 22.571 1.00 92.06 68 PRO A O 1
ATOM 535 N N . SER A 1 69 ? 8.835 1.296 21.691 1.00 94.12 69 SER A N 1
ATOM 536 C CA . SER A 1 69 ? 8.070 1.074 22.919 1.00 94.12 69 SER A CA 1
ATOM 537 C C . SER A 1 69 ? 8.971 0.512 24.020 1.00 94.12 69 SER A C 1
ATOM 539 O O . SER A 1 69 ? 9.829 -0.337 23.781 1.00 94.12 69 SER A O 1
ATOM 541 N N . SER A 1 70 ? 8.748 0.965 25.255 1.00 93.62 70 SER A N 1
ATOM 542 C CA . SER A 1 70 ? 9.420 0.421 26.442 1.00 93.62 70 SER A CA 1
ATOM 543 C C . SER A 1 70 ? 8.885 -0.951 26.867 1.00 93.62 70 SER A C 1
ATOM 545 O O . SER A 1 70 ? 9.514 -1.626 27.679 1.00 93.62 70 SER A O 1
ATOM 547 N N . ASN A 1 71 ? 7.716 -1.352 26.360 1.00 95.62 71 ASN A N 1
ATOM 548 C CA . ASN A 1 71 ? 7.081 -2.626 26.671 1.00 95.62 71 ASN A CA 1
ATOM 549 C C . ASN A 1 71 ? 7.024 -3.503 25.421 1.00 95.62 71 ASN A C 1
ATOM 551 O O . ASN A 1 71 ? 6.797 -3.017 24.318 1.00 95.62 71 ASN A O 1
ATOM 555 N N . ASP A 1 72 ? 7.148 -4.814 25.606 1.00 94.50 72 ASP A N 1
ATOM 556 C CA . ASP A 1 72 ? 6.970 -5.774 24.520 1.00 94.50 72 ASP A CA 1
ATOM 557 C C . ASP A 1 72 ? 5.506 -5.804 24.055 1.00 94.50 72 ASP A C 1
ATOM 559 O O . ASP A 1 72 ? 4.582 -5.634 24.856 1.00 94.50 72 ASP A O 1
ATOM 563 N N . ILE A 1 73 ? 5.260 -6.104 22.776 1.00 97.06 73 ILE A N 1
ATOM 564 C CA . ILE A 1 73 ? 3.891 -6.180 22.235 1.00 97.06 73 ILE A CA 1
ATOM 565 C C . ILE A 1 73 ? 3.044 -7.275 22.910 1.00 97.06 73 ILE A C 1
ATOM 567 O O . ILE A 1 73 ? 1.818 -7.199 22.924 1.00 97.06 73 ILE A O 1
ATOM 571 N N . SER A 1 74 ? 3.676 -8.288 23.509 1.00 95.94 74 SER A N 1
ATOM 572 C CA . SER A 1 74 ? 3.001 -9.328 24.296 1.00 95.94 74 SER A CA 1
ATOM 573 C C . SER A 1 74 ? 2.548 -8.852 25.682 1.00 95.94 74 SER A C 1
ATOM 575 O O . SER A 1 74 ? 1.698 -9.498 26.297 1.00 95.94 74 SER A O 1
ATOM 577 N N . SER A 1 75 ? 3.069 -7.721 26.168 1.00 96.81 75 SER A N 1
ATOM 578 C CA . SER A 1 75 ? 2.698 -7.125 27.450 1.00 96.81 75 SER A CA 1
ATOM 579 C C . SER A 1 75 ? 1.256 -6.616 27.441 1.00 96.81 75 SER A C 1
ATOM 581 O O . SER A 1 75 ? 0.753 -6.116 26.431 1.00 96.81 75 SER A O 1
ATOM 583 N N . GLN A 1 76 ? 0.605 -6.686 28.605 1.00 97.06 76 GLN A N 1
ATOM 584 C CA . GLN A 1 76 ? -0.702 -6.062 28.835 1.00 97.06 76 GLN A CA 1
ATOM 585 C C . GLN A 1 76 ? -0.600 -4.559 29.150 1.00 97.06 76 GLN A C 1
ATOM 587 O O . GLN A 1 76 ? -1.619 -3.874 29.177 1.00 97.06 76 GLN A O 1
ATOM 592 N N . ASN A 1 77 ? 0.615 -4.046 29.367 1.00 97.12 77 ASN A N 1
ATOM 593 C CA . ASN A 1 77 ? 0.867 -2.674 29.805 1.00 97.12 77 ASN A CA 1
ATOM 594 C C . ASN A 1 77 ? 1.341 -1.779 28.650 1.00 97.12 77 ASN A C 1
ATOM 596 O O . ASN A 1 77 ? 2.378 -1.131 28.751 1.00 97.12 77 ASN A O 1
ATOM 600 N N . GLN A 1 78 ? 0.624 -1.785 27.527 1.00 97.38 78 GLN A N 1
ATOM 601 C CA . GLN A 1 78 ? 0.949 -0.967 26.354 1.00 97.38 78 GLN A CA 1
ATOM 602 C C . GLN A 1 78 ? -0.303 -0.626 25.534 1.00 97.38 78 GLN A C 1
ATOM 604 O O . GLN A 1 78 ? -1.356 -1.241 25.716 1.00 97.38 78 GLN A O 1
ATOM 609 N N . ALA A 1 79 ? -0.172 0.344 24.627 1.00 97.88 79 ALA A N 1
ATOM 610 C CA . ALA A 1 79 ? -1.251 0.978 23.859 1.00 97.88 79 ALA A CA 1
ATOM 611 C C . ALA A 1 79 ? -2.302 0.018 23.265 1.00 97.88 79 ALA A C 1
ATOM 613 O O . ALA A 1 79 ? -3.508 0.181 23.472 1.00 97.88 79 ALA A O 1
ATOM 614 N N . ILE A 1 80 ? -1.865 -1.023 22.553 1.00 98.56 80 ILE A N 1
ATOM 615 C CA . ILE A 1 80 ? -2.741 -2.002 21.894 1.00 98.56 80 ILE A CA 1
ATOM 616 C C . ILE A 1 80 ? -3.503 -2.833 22.935 1.00 98.56 80 ILE A C 1
ATOM 618 O O . ILE A 1 80 ? -4.707 -3.054 22.787 1.00 98.56 80 ILE A O 1
ATOM 622 N N . ALA A 1 81 ? -2.832 -3.264 24.007 1.00 98.44 81 ALA A N 1
ATOM 623 C CA . ALA A 1 81 ? -3.467 -4.020 25.082 1.00 98.44 81 ALA A CA 1
ATOM 624 C C . ALA A 1 81 ? -4.475 -3.167 25.859 1.00 98.44 81 ALA A C 1
ATOM 626 O O . ALA A 1 81 ? -5.599 -3.619 26.068 1.00 98.44 81 ALA A O 1
ATOM 627 N N . TYR A 1 82 ? -4.126 -1.928 26.220 1.00 98.62 82 TYR A N 1
ATOM 628 C CA . TYR A 1 82 ? -5.036 -0.988 26.884 1.00 98.62 82 TYR A CA 1
ATOM 629 C C . TYR A 1 82 ? -6.268 -0.668 26.032 1.00 98.62 82 TYR A C 1
ATOM 631 O O . TYR A 1 82 ? -7.393 -0.640 26.537 1.00 98.62 82 TYR A O 1
ATOM 639 N N . THR A 1 83 ? -6.075 -0.499 24.723 1.00 98.69 83 THR A N 1
ATOM 640 C CA . THR A 1 83 ? -7.171 -0.289 23.771 1.00 98.69 83 THR A CA 1
ATOM 641 C C . THR A 1 83 ? -8.121 -1.488 23.762 1.00 98.69 83 THR A C 1
ATOM 643 O O . THR A 1 83 ? -9.317 -1.334 24.000 1.00 98.69 83 THR A O 1
ATOM 646 N N . LEU A 1 84 ? -7.600 -2.706 23.574 1.00 98.56 84 LEU A N 1
ATOM 647 C CA . LEU A 1 84 ? -8.424 -3.920 23.528 1.00 98.56 84 LEU A CA 1
ATOM 648 C C . LEU A 1 84 ? -9.017 -4.309 24.892 1.00 98.56 84 LEU A C 1
ATOM 650 O O . LEU A 1 84 ? -10.071 -4.948 24.939 1.00 98.56 84 LEU A O 1
ATOM 654 N N . LYS A 1 85 ? -8.397 -3.894 26.004 1.00 98.00 85 LYS A N 1
ATOM 655 C CA . LYS A 1 85 ? -8.905 -4.117 27.367 1.00 98.00 85 LYS A CA 1
ATOM 656 C C . LYS A 1 85 ? -10.330 -3.599 27.545 1.00 98.00 85 LYS A C 1
ATOM 658 O O . LYS A 1 85 ? -11.139 -4.269 28.181 1.00 98.00 85 LYS A O 1
ATOM 663 N N . GLN A 1 86 ? -10.656 -2.474 26.911 1.00 97.62 86 GLN A N 1
ATOM 664 C CA . GLN A 1 86 ? -12.002 -1.901 26.925 1.00 97.62 86 GLN A CA 1
ATOM 665 C C . GLN A 1 86 ? -13.072 -2.877 26.418 1.00 97.62 86 GLN A C 1
ATOM 667 O O . GLN A 1 86 ? -14.150 -2.950 27.005 1.00 97.62 86 GLN A O 1
ATOM 672 N N . TYR A 1 87 ? -12.769 -3.667 25.382 1.00 97.44 87 TYR A N 1
ATOM 673 C CA . TYR A 1 87 ? -13.654 -4.740 24.931 1.00 97.44 87 TYR A CA 1
ATOM 674 C C . TYR A 1 87 ? -13.696 -5.890 25.945 1.00 97.44 87 TYR A C 1
ATOM 676 O O . TYR A 1 87 ? -14.783 -6.318 26.332 1.00 97.44 87 TYR A O 1
ATOM 684 N N . TYR A 1 88 ? -12.541 -6.385 26.409 1.00 97.38 88 TYR A N 1
ATOM 685 C CA . TYR A 1 88 ? -12.499 -7.557 27.297 1.00 97.38 88 TYR A CA 1
ATOM 686 C C . TYR A 1 88 ? -13.246 -7.334 28.615 1.00 97.38 88 TYR A C 1
ATOM 688 O O . TYR A 1 88 ? -13.927 -8.248 29.086 1.00 97.38 88 TYR A O 1
ATOM 696 N N . ASP A 1 89 ? -13.168 -6.122 29.167 1.00 96.06 89 ASP A N 1
ATOM 697 C CA . ASP A 1 89 ? -13.873 -5.733 30.390 1.00 96.06 89 ASP A CA 1
ATOM 698 C C . ASP A 1 89 ? -15.400 -5.675 30.191 1.00 96.06 89 ASP A C 1
ATOM 700 O O . ASP A 1 89 ? -16.159 -5.882 31.137 1.00 96.06 89 ASP A O 1
ATOM 704 N N . ASN A 1 90 ? -15.864 -5.445 28.956 1.00 94.31 90 ASN A N 1
ATOM 705 C CA . ASN A 1 90 ? -17.268 -5.171 28.638 1.00 94.31 90 ASN A CA 1
ATOM 706 C C . ASN A 1 90 ? -17.958 -6.233 27.765 1.00 94.31 90 ASN A C 1
ATOM 708 O O . ASN A 1 90 ? -19.164 -6.118 27.520 1.00 94.31 90 ASN A O 1
ATOM 712 N N . LYS A 1 91 ? -17.250 -7.283 27.330 1.00 90.38 91 LYS A N 1
ATOM 713 C CA . LYS A 1 91 ? -17.727 -8.282 26.349 1.00 90.38 91 LYS A CA 1
ATOM 714 C C . LYS A 1 91 ? -19.057 -8.967 26.698 1.00 90.38 91 LYS A C 1
ATOM 716 O O . LYS A 1 91 ? -19.774 -9.401 25.805 1.00 90.38 91 LYS A O 1
ATOM 721 N N . ASN A 1 92 ? -19.407 -9.037 27.985 1.00 90.06 92 ASN A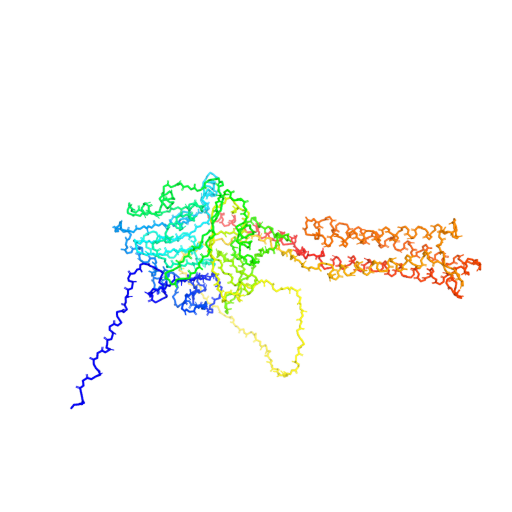 N 1
ATOM 722 C CA . ASN A 1 92 ? -20.625 -9.696 28.476 1.00 90.06 92 ASN A CA 1
ATOM 723 C C . ASN A 1 92 ? -21.783 -8.731 28.791 1.00 90.06 92 ASN A C 1
ATOM 725 O O . ASN A 1 92 ? -22.828 -9.171 29.262 1.00 90.06 92 ASN A O 1
ATOM 729 N N . SER A 1 93 ? -21.612 -7.424 28.587 1.00 88.44 93 SER A N 1
ATOM 730 C CA . SER A 1 93 ? -22.614 -6.426 28.998 1.00 88.44 93 SER A CA 1
ATOM 731 C C . SER A 1 93 ? -23.824 -6.335 28.060 1.00 88.44 93 SER A C 1
ATOM 733 O O . SER A 1 93 ? -24.888 -5.896 28.484 1.00 88.44 93 SER A O 1
ATOM 735 N N . GLY A 1 94 ? -23.675 -6.725 26.787 1.00 87.31 94 GLY A N 1
ATOM 736 C CA . GLY A 1 94 ? -24.724 -6.609 25.763 1.00 87.31 94 GLY A CA 1
ATOM 737 C C . GLY A 1 94 ? -25.022 -5.177 25.292 1.00 87.31 94 GLY A C 1
ATOM 738 O O . GLY A 1 94 ? -25.879 -4.995 24.431 1.00 87.31 94 GLY A O 1
ATOM 739 N N . SER A 1 95 ? -24.316 -4.171 25.819 1.00 92.56 95 SER A N 1
ATOM 740 C CA . SER A 1 95 ? -24.538 -2.747 25.511 1.00 92.56 95 SER A CA 1
ATOM 741 C C . SER A 1 95 ? -23.655 -2.203 24.386 1.00 92.56 95 SER A C 1
ATOM 743 O O . SER A 1 95 ? -23.864 -1.078 23.939 1.00 92.56 95 SER A O 1
ATOM 745 N N . PHE A 1 96 ? -22.676 -2.985 23.932 1.00 96.06 96 PHE A N 1
ATOM 746 C CA . PHE A 1 96 ? -21.673 -2.565 22.954 1.00 96.06 96 PHE A CA 1
ATOM 747 C C . PHE A 1 96 ? -21.845 -3.316 21.644 1.00 96.06 96 PHE A C 1
ATOM 749 O O . PHE A 1 96 ? -22.192 -4.502 21.636 1.00 96.06 96 PHE A O 1
ATOM 756 N N . ALA A 1 97 ? -21.558 -2.624 20.546 1.00 97.31 97 ALA A N 1
ATOM 757 C CA . ALA A 1 97 ? -21.350 -3.257 19.260 1.00 97.31 97 ALA A CA 1
ATOM 758 C C . ALA A 1 97 ? -19.870 -3.615 19.103 1.00 97.31 97 ALA A C 1
ATOM 760 O O . ALA A 1 97 ? -18.995 -2.770 19.305 1.00 97.31 97 ALA A O 1
ATOM 761 N N . HIS A 1 98 ? -19.588 -4.850 18.700 1.00 98.00 98 HIS A N 1
ATOM 762 C CA . HIS A 1 98 ? -18.245 -5.275 18.341 1.00 98.00 98 HIS A CA 1
ATOM 763 C C . HIS A 1 98 ? -18.238 -6.187 17.123 1.00 98.00 98 HIS A C 1
ATOM 765 O O . HIS A 1 98 ? -19.156 -6.980 16.912 1.00 98.00 98 HIS A O 1
ATOM 771 N N . VAL A 1 99 ? -17.165 -6.092 16.345 1.00 98.25 99 VAL A N 1
ATOM 772 C CA . VAL A 1 99 ? -16.846 -7.028 15.267 1.00 98.25 99 VAL A CA 1
ATOM 773 C C . VAL A 1 99 ? -15.346 -7.268 15.292 1.00 98.25 99 VAL A C 1
ATOM 775 O O . VAL A 1 99 ? -14.562 -6.329 15.172 1.00 98.25 99 VAL A O 1
ATOM 778 N N . MET A 1 100 ? -14.955 -8.526 15.444 1.00 98.31 100 MET A N 1
ATOM 779 C CA . MET A 1 100 ? -13.580 -8.986 15.329 1.00 98.3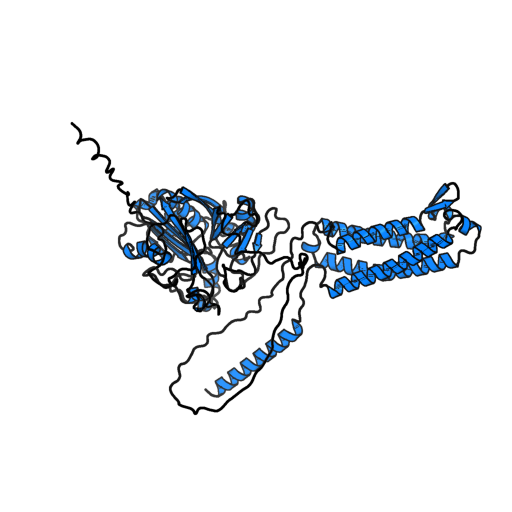1 100 MET A CA 1
ATOM 780 C C . MET A 1 100 ? -13.464 -9.889 14.110 1.00 98.31 100 MET A C 1
ATOM 782 O O . MET A 1 100 ? -14.227 -10.849 13.963 1.00 98.31 100 MET A O 1
ATOM 786 N N . TYR A 1 101 ? -12.519 -9.567 13.235 1.00 97.69 101 TYR A N 1
ATOM 787 C CA . TYR A 1 101 ? -12.344 -10.261 11.969 1.00 97.69 101 TYR A CA 1
ATOM 788 C C . TYR A 1 101 ? -10.875 -10.523 11.678 1.00 97.69 101 TYR A C 1
ATOM 790 O O . TYR A 1 101 ? -10.012 -9.715 12.025 1.00 97.69 101 TYR A O 1
ATOM 798 N N . ASN A 1 102 ? -10.587 -11.680 11.088 1.00 95.81 102 ASN A N 1
ATOM 799 C CA . ASN A 1 102 ? -9.247 -12.100 10.695 1.00 95.81 102 ASN A CA 1
ATOM 800 C C . ASN A 1 102 ? -9.367 -13.313 9.763 1.00 95.81 102 ASN A C 1
ATOM 802 O O . ASN A 1 102 ? -9.871 -14.351 10.181 1.00 95.81 102 ASN A O 1
ATOM 806 N N . ASP A 1 103 ? -8.857 -13.223 8.533 1.00 90.75 103 ASP A N 1
ATOM 807 C CA . ASP A 1 103 ? -8.873 -14.346 7.574 1.00 90.75 103 ASP A CA 1
ATOM 808 C C . ASP A 1 103 ? -8.018 -15.556 8.016 1.00 90.75 103 ASP A C 1
ATOM 810 O O . ASP A 1 103 ? -8.103 -16.664 7.469 1.00 90.75 103 ASP A O 1
ATOM 814 N N . GLU A 1 104 ? -7.230 -15.363 9.070 1.00 88.81 104 GLU A N 1
ATOM 815 C CA . GLU A 1 104 ? -6.521 -16.383 9.831 1.00 88.81 104 GLU A CA 1
ATOM 816 C C . GLU A 1 104 ? -6.928 -16.286 11.309 1.00 88.81 104 GLU A C 1
ATOM 818 O O . GLU A 1 104 ? -6.129 -15.890 12.154 1.00 88.81 104 GLU A O 1
ATOM 823 N N . GLU A 1 105 ? -8.190 -16.598 11.616 1.00 87.06 105 GLU A N 1
ATOM 824 C CA . GLU A 1 105 ? -8.781 -16.451 12.955 1.00 87.06 105 GLU A CA 1
ATOM 825 C C . GLU A 1 105 ? -7.951 -17.074 14.107 1.00 87.06 105 GLU A C 1
ATOM 827 O O . GLU A 1 105 ? -7.296 -18.115 13.931 1.00 87.06 105 GLU A O 1
ATOM 832 N N . PRO A 1 106 ? -7.978 -16.473 15.313 1.00 86.19 106 PRO A N 1
ATOM 833 C CA . PRO A 1 106 ? -7.355 -17.045 16.506 1.00 86.19 106 PRO A CA 1
ATOM 834 C C . PRO A 1 106 ? -7.878 -18.453 16.815 1.00 86.19 106 PRO A C 1
ATOM 836 O O . PRO A 1 106 ? -9.065 -18.732 16.691 1.00 86.19 106 PRO A O 1
ATOM 839 N N . GLY A 1 107 ? -6.991 -19.355 17.243 1.00 76.31 107 GLY A N 1
ATOM 840 C CA . GLY A 1 107 ? -7.353 -20.745 17.554 1.00 76.31 107 GLY A CA 1
ATOM 841 C C . GLY A 1 107 ? -7.549 -21.652 16.331 1.00 76.31 107 GLY A C 1
ATOM 842 O O . GLY A 1 107 ? -7.657 -22.869 16.498 1.00 76.31 107 GLY A O 1
ATOM 843 N N . SER A 1 108 ? -7.523 -21.110 15.106 1.00 68.50 108 SER A N 1
ATOM 844 C CA . SER A 1 108 ? -7.488 -21.942 13.903 1.00 68.50 108 SER A CA 1
ATOM 845 C C . SER A 1 108 ? -6.176 -22.730 13.811 1.00 68.50 108 SER A C 1
ATOM 847 O O . SER A 1 108 ? -5.075 -22.232 14.087 1.00 68.50 108 SER A O 1
ATOM 849 N N . LYS A 1 109 ? -6.297 -24.003 13.420 1.00 60.34 109 LYS A N 1
ATOM 850 C CA . LYS A 1 109 ? -5.139 -24.834 13.077 1.00 60.34 109 LYS A CA 1
ATOM 851 C C . LYS A 1 109 ? -4.416 -24.246 11.866 1.00 60.34 109 LYS A C 1
ATOM 853 O O . LYS A 1 109 ? -5.051 -23.637 11.007 1.00 60.34 109 LYS A O 1
ATOM 858 N N . ASP A 1 110 ? -3.100 -24.450 11.794 1.00 55.75 110 ASP A N 1
ATOM 859 C CA . ASP A 1 110 ? -2.290 -23.922 10.696 1.00 55.75 110 ASP A CA 1
ATOM 860 C C . ASP A 1 110 ? -2.857 -24.302 9.329 1.00 55.75 110 ASP A C 1
ATOM 862 O O . ASP A 1 110 ? -3.290 -25.434 9.095 1.00 55.75 110 ASP A O 1
ATOM 866 N N . VAL A 1 111 ? -2.785 -23.347 8.400 1.00 51.25 111 VAL A N 1
ATOM 867 C CA . VAL A 1 111 ? -3.232 -23.483 7.006 1.00 51.25 111 VAL A CA 1
ATOM 868 C C . VAL A 1 111 ? -2.602 -24.718 6.329 1.00 51.25 111 VAL A C 1
ATOM 870 O O . VAL A 1 111 ? -3.180 -25.281 5.405 1.00 51.25 111 VAL A O 1
ATOM 873 N N . LEU A 1 112 ? -1.472 -25.228 6.833 1.00 44.16 112 LEU A N 1
ATOM 874 C CA . LEU A 1 112 ? -0.841 -26.489 6.418 1.00 44.16 112 LEU A CA 1
ATOM 875 C C . LEU A 1 112 ? -1.726 -27.737 6.595 1.00 44.16 112 LEU A C 1
ATOM 877 O O . LEU A 1 112 ? -1.670 -28.625 5.746 1.00 44.16 112 LEU A O 1
ATOM 881 N N . GLU A 1 113 ? -2.618 -27.790 7.589 1.00 46.56 113 GLU A N 1
ATOM 882 C CA . GLU A 1 113 ? -3.622 -28.869 7.693 1.00 46.56 113 GLU A CA 1
ATOM 883 C C . GLU A 1 113 ? -4.752 -28.703 6.644 1.00 46.56 113 GLU A C 1
ATOM 885 O O . GLU A 1 113 ? -5.455 -29.658 6.308 1.00 46.56 113 GLU A O 1
ATOM 890 N N . ILE A 1 114 ? -4.909 -27.495 6.082 1.00 44.31 114 ILE A N 1
ATOM 891 C CA . ILE A 1 114 ? -5.904 -27.130 5.059 1.00 44.31 114 ILE A CA 1
ATOM 892 C C . ILE A 1 114 ? -5.378 -27.374 3.632 1.00 44.31 114 ILE A C 1
ATOM 894 O O . ILE A 1 114 ? -6.163 -27.742 2.756 1.00 44.31 114 ILE A O 1
ATOM 898 N N . TYR A 1 115 ? -4.065 -27.263 3.386 1.00 44.38 115 TYR A N 1
ATOM 899 C CA . TYR A 1 115 ? -3.454 -27.506 2.064 1.00 44.38 115 TYR A CA 1
ATOM 900 C C . TYR A 1 115 ? -3.644 -28.942 1.541 1.00 44.38 115 TYR A C 1
ATOM 902 O O . TYR A 1 115 ? -3.583 -29.167 0.332 1.00 44.38 115 TYR A O 1
ATOM 910 N N . GLY A 1 116 ? -3.957 -29.904 2.418 1.00 44.91 116 GLY A N 1
ATOM 911 C CA . GLY A 1 116 ? -4.360 -31.257 2.024 1.00 44.91 116 GLY A CA 1
ATOM 912 C C . GLY A 1 116 ? -5.764 -31.351 1.406 1.00 44.91 116 GLY A C 1
ATOM 913 O O . GLY A 1 116 ? -6.123 -32.401 0.875 1.00 44.91 116 GLY A O 1
ATOM 914 N N . ASN A 1 117 ? -6.574 -30.283 1.457 1.00 48.03 117 ASN A N 1
ATOM 915 C CA . ASN A 1 117 ? -7.964 -30.300 1.003 1.00 48.03 117 ASN A CA 1
ATOM 916 C C . ASN A 1 117 ? -8.350 -29.018 0.235 1.00 48.03 117 ASN A C 1
ATOM 918 O O . ASN A 1 117 ? -8.772 -28.016 0.814 1.00 48.03 117 ASN A O 1
ATOM 922 N N . ARG A 1 118 ? -8.253 -29.073 -1.104 1.00 49.06 118 ARG A N 1
ATOM 923 C CA . ARG A 1 118 ? -8.557 -27.966 -2.042 1.00 49.06 118 ARG A CA 1
ATOM 924 C C . ARG A 1 118 ? -9.907 -27.273 -1.806 1.00 49.06 118 ARG A C 1
ATOM 926 O O . ARG A 1 118 ? -10.017 -26.084 -2.089 1.00 49.06 118 ARG A O 1
ATOM 933 N N . SER A 1 119 ? -10.919 -27.983 -1.304 1.00 49.81 119 SER A N 1
ATOM 934 C CA . SER A 1 119 ? -12.249 -27.410 -1.048 1.00 49.81 119 SER A CA 1
ATOM 935 C C . SER A 1 119 ? -12.253 -26.402 0.106 1.00 49.81 119 SER A C 1
ATOM 937 O O . SER A 1 119 ? -12.953 -25.397 0.031 1.00 49.81 119 SER A O 1
ATOM 939 N N . LYS A 1 120 ? -11.419 -26.606 1.134 1.00 47.53 120 LYS A N 1
ATOM 940 C CA . LYS A 1 120 ? -11.286 -25.674 2.264 1.00 47.53 120 LYS A CA 1
ATOM 941 C C . LYS A 1 120 ? -10.463 -24.430 1.911 1.00 47.53 120 LYS A C 1
ATOM 943 O O . LYS A 1 120 ? -10.753 -23.353 2.418 1.00 47.53 120 LYS A O 1
ATOM 948 N N . PHE A 1 121 ? -9.478 -24.553 1.017 1.00 47.25 121 PHE A N 1
ATOM 949 C CA . PHE A 1 121 ? -8.730 -23.397 0.502 1.00 47.25 121 PHE A CA 1
ATOM 950 C C . PHE A 1 121 ? -9.620 -22.476 -0.348 1.00 47.25 121 PHE A C 1
ATOM 952 O O . PHE A 1 121 ? -9.575 -21.260 -0.188 1.00 47.25 121 PHE A O 1
ATOM 959 N N . ALA A 1 122 ? -10.476 -23.052 -1.201 1.00 49.16 122 ALA A N 1
ATOM 960 C CA . ALA A 1 122 ? -11.446 -22.288 -1.988 1.00 49.16 122 ALA A CA 1
ATOM 961 C C . ALA A 1 122 ? -12.459 -21.536 -1.103 1.00 49.16 122 ALA A C 1
ATOM 963 O O . ALA A 1 122 ? -12.767 -20.388 -1.397 1.00 49.16 122 ALA A O 1
ATOM 964 N N . ALA A 1 123 ? -12.902 -22.142 0.006 1.00 53.25 123 ALA A N 1
ATOM 965 C CA . ALA A 1 123 ? -13.795 -21.497 0.972 1.00 53.25 123 ALA A CA 1
ATOM 966 C C . ALA A 1 123 ? -13.139 -20.317 1.718 1.00 53.25 123 ALA A C 1
ATOM 968 O O . ALA A 1 123 ? -13.807 -19.338 2.016 1.00 53.25 123 ALA A O 1
ATOM 969 N N . LYS A 1 124 ? -11.824 -20.358 1.988 1.00 57.56 124 LYS A N 1
ATOM 970 C CA . LYS A 1 124 ? -11.108 -19.222 2.604 1.00 57.56 124 LYS A CA 1
ATOM 971 C C . LYS A 1 124 ? -10.763 -18.097 1.627 1.00 57.56 124 LYS A C 1
ATOM 973 O O . LYS A 1 124 ? -10.631 -16.952 2.044 1.00 57.56 124 LYS A O 1
ATOM 978 N N . ALA A 1 125 ? -10.621 -18.404 0.338 1.00 60.88 125 ALA A N 1
ATOM 979 C CA . ALA A 1 125 ? -10.400 -17.395 -0.697 1.00 60.88 125 ALA A CA 1
ATOM 980 C C . ALA A 1 125 ? -11.650 -16.537 -0.982 1.00 60.88 125 ALA A C 1
ATOM 982 O O . ALA A 1 125 ? -11.526 -15.501 -1.629 1.00 60.88 125 ALA A O 1
ATOM 983 N N . GLU A 1 126 ? -12.825 -16.962 -0.504 1.00 77.06 126 GLU A N 1
ATOM 984 C CA . GLU A 1 126 ? -14.079 -16.206 -0.585 1.00 77.06 126 GLU A CA 1
ATOM 985 C C . GLU A 1 126 ? -14.063 -14.958 0.314 1.00 77.06 126 GLU A C 1
ATOM 987 O O . GLU A 1 126 ? -14.578 -13.905 -0.074 1.00 77.06 126 GLU A O 1
ATOM 992 N N . PHE A 1 127 ? -13.408 -15.053 1.475 1.00 90.00 127 PHE A N 1
ATOM 993 C CA . PHE A 1 127 ? -13.245 -13.937 2.397 1.00 90.00 127 PHE A CA 1
ATOM 994 C C . PHE A 1 127 ? -12.126 -12.990 1.960 1.00 90.00 127 PHE A C 1
ATOM 996 O O . PHE A 1 127 ? -11.100 -13.367 1.366 1.00 90.00 127 PHE A O 1
ATOM 1003 N N . GLY A 1 128 ? -12.304 -11.722 2.311 1.00 92.31 128 GLY A N 1
ATOM 1004 C CA . GLY A 1 128 ? -11.290 -10.707 2.122 1.00 92.31 128 GLY A CA 1
ATOM 1005 C C . GLY A 1 128 ? -9.995 -11.007 2.876 1.00 92.31 128 GLY A C 1
ATOM 1006 O O . GLY A 1 128 ? -9.961 -11.784 3.829 1.00 92.31 128 GLY A O 1
ATOM 1007 N N . HIS A 1 129 ? -8.900 -10.389 2.441 1.00 93.50 129 HIS A N 1
ATOM 1008 C CA . HIS A 1 129 ? -7.666 -10.356 3.221 1.00 93.50 129 HIS A CA 1
ATOM 1009 C C . HIS A 1 129 ? -7.736 -9.132 4.115 1.00 93.50 129 HIS A C 1
ATOM 1011 O O . HIS A 1 129 ? -7.417 -8.049 3.640 1.00 93.50 129 HIS A O 1
ATOM 1017 N N . LEU A 1 130 ? -8.236 -9.284 5.341 1.00 94.88 130 LEU A N 1
ATOM 1018 C CA . LEU A 1 130 ? -8.322 -8.201 6.317 1.00 94.88 130 LEU A CA 1
ATOM 1019 C C . LEU A 1 130 ? -8.419 -8.707 7.742 1.00 94.88 130 LEU A C 1
ATOM 1021 O O . LEU A 1 130 ? -8.917 -9.808 7.993 1.00 94.88 130 LEU A O 1
ATOM 1025 N N . LYS A 1 131 ? -7.920 -7.883 8.666 1.00 97.44 131 LYS A N 1
ATOM 1026 C CA . LYS A 1 131 ? -7.878 -8.206 10.088 1.00 97.44 131 LYS A CA 1
ATOM 1027 C C . LYS A 1 131 ? -8.082 -6.944 10.926 1.00 97.44 131 LYS A C 1
ATOM 1029 O O . LYS A 1 131 ? -7.542 -5.884 10.609 1.00 97.44 131 LYS A O 1
ATOM 1034 N N . GLY A 1 132 ? -8.870 -7.039 11.989 1.00 98.12 132 GLY A N 1
ATOM 1035 C CA . GLY A 1 132 ? -9.151 -5.878 12.819 1.00 98.12 132 GLY A CA 1
ATOM 1036 C C . GLY A 1 132 ? -10.240 -6.068 13.861 1.00 98.12 132 GLY A C 1
ATOM 1037 O O . GLY A 1 132 ? -10.849 -7.132 13.996 1.00 98.12 132 GLY A O 1
ATOM 1038 N N . VAL A 1 133 ? -10.467 -4.989 14.609 1.00 98.69 133 VAL A N 1
ATOM 1039 C CA . VAL A 1 133 ? -11.449 -4.902 15.691 1.00 98.69 133 VAL A CA 1
ATOM 1040 C C . VAL A 1 133 ? -12.210 -3.591 15.591 1.00 98.69 133 VAL A C 1
ATOM 1042 O O . VAL A 1 133 ? -11.622 -2.513 15.554 1.00 98.69 133 VAL A O 1
ATOM 1045 N N . VAL A 1 134 ? -13.531 -3.692 15.595 1.00 98.75 134 VAL A N 1
ATOM 1046 C CA . VAL A 1 134 ? -14.459 -2.576 15.777 1.00 98.75 134 VAL A CA 1
ATOM 1047 C C . VAL A 1 134 ? -15.094 -2.745 17.149 1.00 98.75 134 VAL A C 1
ATOM 1049 O O . VAL A 1 134 ? -15.604 -3.827 17.437 1.00 98.75 134 VAL A O 1
ATOM 1052 N N . PHE A 1 135 ? -15.076 -1.708 17.985 1.00 98.56 135 PHE A N 1
ATOM 1053 C CA . PHE A 1 135 ? -15.724 -1.721 19.300 1.00 98.56 135 PHE A CA 1
ATOM 1054 C C . PHE A 1 135 ? -16.302 -0.345 19.626 1.00 98.56 135 PHE A C 1
ATOM 1056 O O . PHE A 1 135 ? -15.565 0.639 19.629 1.00 98.56 135 PHE A O 1
ATOM 1063 N N . PHE A 1 136 ? -17.612 -0.279 19.868 1.00 98.19 136 PHE A N 1
ATOM 1064 C CA . PHE A 1 136 ? -18.354 0.969 20.048 1.00 98.19 136 PHE A CA 1
ATOM 1065 C C . PHE A 1 136 ? -19.442 0.841 21.113 1.00 98.19 136 PHE A C 1
ATOM 1067 O O . PHE A 1 136 ? -20.157 -0.165 21.173 1.00 98.19 136 PHE A O 1
ATOM 1074 N N . ASP A 1 137 ? -19.624 1.908 21.886 1.00 96.19 137 ASP A N 1
ATOM 1075 C CA . ASP A 1 137 ? -20.910 2.210 22.511 1.00 96.19 137 ASP A CA 1
ATOM 1076 C C . ASP A 1 137 ? -21.726 3.179 21.624 1.00 96.19 137 ASP A C 1
ATOM 1078 O O . ASP A 1 137 ? -21.414 3.383 20.449 1.00 96.19 137 ASP A O 1
ATOM 1082 N N . GLN A 1 138 ? -22.808 3.759 22.155 1.00 94.88 138 GLN A N 1
ATOM 1083 C CA . GLN A 1 138 ? -23.631 4.730 21.412 1.00 94.88 138 GLN A CA 1
ATOM 1084 C C . GLN A 1 138 ? -23.061 6.159 21.385 1.00 94.88 138 GLN A C 1
ATOM 1086 O O . GLN A 1 138 ? -23.695 7.065 20.845 1.00 94.88 138 GLN A O 1
ATOM 1091 N N . SER A 1 139 ? -21.887 6.384 21.971 1.00 96.19 139 SER A N 1
ATOM 1092 C CA . SER A 1 139 ? -21.214 7.680 22.012 1.00 96.19 139 SER A CA 1
ATOM 1093 C C . SER A 1 139 ? -19.943 7.679 21.160 1.00 96.19 139 SER A C 1
ATOM 1095 O O . SER A 1 139 ? -19.825 8.484 20.233 1.00 96.19 139 SER A O 1
ATOM 1097 N N . SER A 1 140 ? -19.028 6.741 21.396 1.00 97.75 140 SER A N 1
ATOM 1098 C CA . SER A 1 140 ? -17.760 6.615 20.688 1.00 97.75 140 SER A CA 1
ATOM 1099 C C . SER A 1 140 ? -17.226 5.182 20.701 1.00 97.75 140 SER A C 1
ATOM 1101 O O . SER A 1 140 ? -17.811 4.251 21.257 1.00 97.75 140 SER A O 1
ATOM 1103 N N . GLY A 1 141 ? -16.098 4.990 20.038 1.00 98.31 141 GLY A N 1
ATOM 1104 C CA . GLY A 1 141 ? -15.417 3.714 19.980 1.00 98.31 141 GLY A CA 1
ATOM 1105 C C . GLY A 1 141 ? -14.104 3.821 19.233 1.00 98.31 141 GLY A C 1
ATOM 1106 O O . GLY A 1 141 ? -13.580 4.915 19.004 1.00 98.31 141 GLY A O 1
ATOM 1107 N N . PHE A 1 142 ? -13.587 2.669 18.825 1.00 98.69 142 PHE A N 1
ATOM 1108 C CA . PHE A 1 142 ? -12.388 2.602 18.007 1.00 98.69 142 PHE A CA 1
ATOM 1109 C C . PHE A 1 142 ? -12.517 1.618 16.850 1.00 98.69 142 PHE A C 1
ATOM 1111 O O . PHE A 1 142 ? -13.265 0.634 16.901 1.00 98.69 142 PHE A O 1
ATOM 1118 N N . TRP A 1 143 ? -11.726 1.882 15.812 1.00 98.75 143 TRP A N 1
ATOM 1119 C CA . TRP A 1 143 ? -11.418 0.918 14.764 1.00 98.75 143 TRP A CA 1
ATOM 1120 C C . TRP A 1 143 ? -9.918 0.622 14.767 1.00 98.75 143 TRP A C 1
ATOM 1122 O O . TRP A 1 143 ? -9.107 1.521 14.550 1.00 98.75 143 TRP A O 1
ATOM 1132 N N . LEU A 1 144 ? -9.565 -0.635 15.030 1.00 98.69 144 LEU A N 1
ATOM 1133 C CA . LEU A 1 144 ? -8.201 -1.150 15.012 1.00 98.69 144 LEU A CA 1
ATOM 1134 C C . LEU A 1 144 ? -7.999 -1.997 13.749 1.00 98.69 144 LEU A C 1
ATOM 1136 O O . LEU A 1 144 ? -8.649 -3.029 13.596 1.00 98.69 144 LEU A O 1
ATOM 1140 N N . ILE A 1 145 ? -7.096 -1.581 12.867 1.00 98.56 145 ILE A N 1
ATOM 1141 C CA . ILE A 1 145 ? -6.732 -2.267 11.617 1.00 98.56 145 ILE A CA 1
ATOM 1142 C C . ILE A 1 145 ? -5.324 -2.834 11.790 1.00 98.56 145 ILE A C 1
ATOM 1144 O O . ILE A 1 145 ? -4.439 -2.123 12.269 1.00 98.56 145 ILE A O 1
ATOM 1148 N N . HIS A 1 146 ? -5.087 -4.096 11.426 1.00 97.69 146 HIS A N 1
ATOM 1149 C CA . HIS A 1 146 ? -3.762 -4.697 11.596 1.00 97.69 146 HIS A CA 1
ATOM 1150 C C . HIS A 1 146 ? -3.440 -5.805 10.594 1.00 97.69 146 HIS A C 1
ATOM 1152 O O . HIS A 1 146 ? -4.307 -6.359 9.930 1.00 97.69 146 HIS A O 1
ATOM 1158 N N . SER A 1 147 ? -2.168 -6.206 10.545 1.00 96.81 147 SER A N 1
ATOM 1159 C CA . SER A 1 147 ? -1.701 -7.298 9.681 1.00 96.81 147 SER A CA 1
ATOM 1160 C C . SER A 1 147 ? -1.473 -8.640 10.400 1.00 96.81 147 SER A C 1
ATOM 1162 O O . SER A 1 147 ? -1.258 -9.652 9.733 1.00 96.81 147 SER A O 1
ATOM 1164 N N . VAL A 1 148 ? -1.568 -8.675 11.738 1.00 96.69 148 VAL A N 1
ATOM 1165 C CA . VAL A 1 148 ? -1.212 -9.828 12.597 1.00 96.69 148 VAL A CA 1
ATOM 1166 C C . VAL A 1 148 ? -2.176 -11.028 12.446 1.00 96.69 148 VAL A C 1
ATOM 1168 O O . VAL A 1 148 ? -3.334 -10.928 12.859 1.00 96.69 148 VAL A O 1
ATOM 1171 N N . PRO A 1 149 ? -1.745 -12.185 11.907 1.00 94.38 149 PRO A N 1
ATOM 1172 C CA . PRO A 1 149 ? -2.556 -13.408 11.879 1.00 94.38 149 PRO A CA 1
ATOM 1173 C C . PRO A 1 149 ? -2.887 -13.913 13.284 1.00 94.38 149 PRO A C 1
ATOM 1175 O O . PRO A 1 149 ? -2.070 -13.768 14.191 1.00 94.38 149 PRO A O 1
ATOM 1178 N N . LYS A 1 150 ? -4.053 -14.545 13.455 1.00 94.38 150 LYS A N 1
ATOM 1179 C CA . LYS A 1 150 ? -4.504 -15.164 14.715 1.00 94.38 150 LYS A CA 1
ATOM 1180 C C . LYS A 1 150 ? -4.611 -14.197 15.901 1.00 94.38 150 LYS A C 1
ATOM 1182 O O . LYS A 1 150 ? -4.495 -14.611 17.050 1.00 94.38 150 LYS A O 1
ATOM 1187 N N . PHE A 1 151 ? -4.836 -12.914 15.623 1.00 96.56 151 PHE A N 1
ATOM 1188 C CA . PHE A 1 151 ? -4.936 -11.846 16.617 1.00 96.56 151 PHE A CA 1
ATOM 1189 C C . PHE A 1 151 ? -6.164 -10.954 16.358 1.00 96.56 151 PHE A C 1
ATOM 1191 O O . PHE A 1 151 ? -6.547 -10.790 15.194 1.00 96.56 151 PHE A O 1
ATOM 1198 N N . PRO A 1 152 ? -6.733 -10.334 17.405 1.00 97.00 152 PRO A N 1
ATOM 1199 C CA . PRO A 1 152 ? -6.603 -10.716 18.819 1.00 97.00 152 PRO A CA 1
ATOM 1200 C C . PRO A 1 152 ? -7.469 -11.930 19.173 1.00 97.00 152 PRO A C 1
ATOM 1202 O O . PRO A 1 152 ? -8.403 -12.248 18.457 1.00 97.00 152 PRO A O 1
ATOM 1205 N N . ALA A 1 153 ? -7.204 -12.613 20.287 1.00 95.31 153 ALA A N 1
ATOM 1206 C CA . ALA A 1 153 ? -8.143 -13.621 20.784 1.00 95.31 153 ALA A CA 1
ATOM 1207 C C . ALA A 1 153 ? -9.420 -12.954 21.341 1.00 95.31 153 ALA A C 1
ATOM 1209 O O . ALA A 1 153 ? -9.372 -11.853 21.881 1.00 95.31 153 ALA A O 1
ATOM 1210 N N . ALA A 1 154 ? -10.581 -13.604 21.218 1.00 94.00 154 ALA A N 1
ATOM 1211 C CA . ALA A 1 154 ? -11.859 -13.008 21.631 1.00 94.00 154 ALA A CA 1
ATOM 1212 C C . ALA A 1 154 ? -12.075 -12.988 23.159 1.00 94.00 154 ALA A C 1
ATOM 1214 O O . ALA A 1 154 ? -12.976 -12.306 23.657 1.00 94.00 154 ALA A O 1
ATOM 1215 N N . ASP A 1 155 ? -11.293 -13.763 23.908 1.00 92.62 155 ASP A N 1
ATOM 1216 C CA . ASP A 1 155 ? -11.455 -14.001 25.336 1.00 92.62 155 ASP A CA 1
ATOM 1217 C C . ASP A 1 155 ? -10.549 -13.121 26.202 1.00 92.62 155 ASP A C 1
ATOM 1219 O O . ASP A 1 155 ? -11.044 -12.562 27.189 1.00 92.62 155 ASP A O 1
ATOM 1223 N N . ALA A 1 156 ? -9.275 -12.981 25.835 1.00 95.12 156 ALA A N 1
ATOM 1224 C CA . ALA A 1 156 ? -8.289 -12.173 26.543 1.00 95.12 156 ALA A CA 1
ATOM 1225 C C . ALA A 1 156 ? -7.154 -11.700 25.622 1.00 95.12 156 ALA A C 1
ATOM 1227 O O . ALA A 1 156 ? -6.847 -12.313 24.599 1.00 95.12 156 ALA A O 1
ATOM 1228 N N . TYR A 1 157 ? -6.472 -10.626 26.030 1.00 97.12 157 TYR A N 1
ATOM 1229 C CA . TYR A 1 157 ? -5.291 -10.153 25.319 1.00 97.12 157 TYR A CA 1
ATOM 1230 C C . TYR A 1 157 ? -4.170 -11.193 25.372 1.00 97.12 157 TYR A C 1
ATOM 1232 O O . TYR A 1 157 ? -3.672 -11.540 26.444 1.00 97.12 157 TYR A O 1
ATOM 1240 N N . SER A 1 158 ? -3.744 -11.640 24.199 1.00 95.50 158 SER A N 1
ATOM 1241 C CA . SER A 1 158 ? -2.530 -12.419 24.000 1.00 95.50 158 SER A CA 1
ATOM 1242 C C . SER A 1 158 ? -1.973 -12.097 22.620 1.00 95.50 158 SER A C 1
ATOM 1244 O O . SER A 1 158 ? -2.727 -11.918 21.660 1.00 95.50 158 SER A O 1
ATOM 1246 N N . TYR A 1 159 ? -0.650 -11.981 22.526 1.00 96.44 159 TYR A N 1
ATOM 1247 C CA . TYR A 1 159 ? 0.016 -11.830 21.241 1.00 96.44 159 TYR A CA 1
ATOM 1248 C C . TYR A 1 159 ? 0.416 -13.217 20.725 1.00 96.44 159 TYR A C 1
ATOM 1250 O O . TYR A 1 159 ? 1.057 -13.956 21.473 1.00 96.44 159 TYR A O 1
ATOM 1258 N N . PRO A 1 160 ? 0.031 -13.610 19.499 1.00 94.75 160 PRO A N 1
ATOM 1259 C CA . PRO A 1 160 ? 0.269 -14.964 19.018 1.00 94.75 160 PRO A CA 1
ATOM 1260 C C . PRO A 1 160 ? 1.752 -15.196 18.720 1.00 94.75 160 PRO A C 1
ATOM 1262 O O . PRO A 1 160 ? 2.407 -14.341 18.121 1.00 94.75 160 PRO A O 1
ATOM 1265 N N . ASP A 1 161 ? 2.256 -16.394 19.028 1.00 92.06 161 ASP A N 1
ATOM 1266 C CA . ASP A 1 161 ? 3.649 -16.778 18.749 1.00 92.06 161 ASP A CA 1
ATOM 1267 C C . ASP A 1 161 ? 4.007 -16.614 17.263 1.00 92.06 161 ASP A C 1
ATOM 1269 O O . ASP A 1 161 ? 5.090 -16.136 16.922 1.00 92.06 161 ASP A O 1
ATOM 1273 N N . SER A 1 162 ? 3.066 -16.913 16.358 1.00 88.50 162 SER A N 1
ATOM 1274 C CA . SER A 1 162 ? 3.235 -16.713 14.911 1.00 88.50 162 SER A CA 1
ATOM 1275 C C . SER A 1 162 ? 3.434 -15.245 14.513 1.00 88.50 162 SER A C 1
ATOM 1277 O O . SER A 1 162 ? 4.029 -14.968 13.473 1.00 88.50 162 SER A O 1
ATOM 1279 N N . GLY A 1 163 ? 2.961 -14.297 15.328 1.00 91.94 163 GLY A N 1
ATOM 1280 C CA . GLY A 1 163 ? 3.153 -12.861 15.119 1.00 91.94 163 GLY A CA 1
ATOM 1281 C C . GLY A 1 163 ? 4.585 -12.386 15.392 1.00 91.94 163 GLY A C 1
ATOM 1282 O O . GLY A 1 163 ? 4.967 -11.306 14.944 1.00 91.94 163 GLY A O 1
ATOM 1283 N N . THR A 1 164 ? 5.405 -13.185 16.084 1.00 94.38 164 THR A N 1
ATOM 1284 C CA . THR A 1 164 ? 6.778 -12.791 16.448 1.00 94.38 164 THR A CA 1
ATOM 1285 C C . THR A 1 164 ? 7.741 -12.817 15.260 1.00 94.38 164 THR A C 1
ATOM 1287 O O . THR A 1 164 ? 8.695 -12.046 15.222 1.00 94.38 164 THR A O 1
ATOM 1290 N N . ILE A 1 165 ? 7.470 -13.642 14.247 1.00 93.75 165 ILE A N 1
ATOM 1291 C CA . ILE A 1 165 ? 8.410 -13.920 13.152 1.00 93.75 165 ILE A CA 1
ATOM 1292 C C . ILE A 1 165 ? 8.592 -12.696 12.245 1.00 93.75 165 ILE A C 1
ATOM 1294 O O . ILE A 1 165 ? 9.715 -12.271 11.982 1.00 93.75 165 ILE A O 1
ATOM 1298 N N . TYR A 1 166 ? 7.486 -12.103 11.802 1.00 94.50 166 TYR A N 1
ATOM 1299 C CA . TYR A 1 166 ? 7.479 -11.082 10.754 1.00 94.50 166 TYR A CA 1
ATOM 1300 C C . TYR A 1 166 ? 7.104 -9.709 11.278 1.00 94.50 166 TYR A C 1
ATOM 1302 O O . TYR A 1 166 ? 6.425 -9.605 12.300 1.00 94.50 166 TYR A O 1
ATOM 1310 N N . ALA A 1 167 ? 7.524 -8.665 10.568 1.00 95.06 167 ALA A N 1
ATOM 1311 C CA . ALA A 1 167 ? 7.115 -7.305 10.867 1.00 95.06 167 ALA A CA 1
ATOM 1312 C C . ALA A 1 167 ? 5.601 -7.139 10.668 1.00 95.06 167 ALA A C 1
ATOM 1314 O O . ALA A 1 167 ? 5.015 -7.824 9.831 1.00 95.06 167 ALA A O 1
ATOM 1315 N N . GLN A 1 168 ? 4.944 -6.286 11.452 1.00 96.06 168 GLN A N 1
ATOM 1316 C CA . GLN A 1 168 ? 3.487 -6.099 11.388 1.00 96.06 168 GLN A CA 1
ATOM 1317 C C . GLN A 1 168 ? 3.122 -4.629 11.583 1.00 96.06 168 GLN A C 1
ATOM 1319 O O . GLN A 1 168 ? 3.750 -3.941 12.383 1.00 96.06 168 GLN A O 1
ATOM 1324 N N . SER A 1 169 ? 2.057 -4.179 10.923 1.00 95.94 169 SER A N 1
ATOM 1325 C CA . SER A 1 169 ? 1.479 -2.845 11.101 1.00 95.94 169 SER A CA 1
ATOM 1326 C C . SER A 1 169 ? 0.174 -2.899 11.887 1.00 95.94 169 SER A C 1
ATOM 1328 O O . SER A 1 169 ? -0.624 -3.826 11.710 1.00 95.94 169 SER A O 1
ATOM 1330 N N . ILE A 1 170 ? -0.059 -1.881 12.714 1.00 97.81 170 ILE A N 1
ATOM 1331 C CA . ILE A 1 170 ? -1.306 -1.650 13.448 1.00 97.81 170 ILE A CA 1
ATOM 1332 C C . ILE A 1 170 ? -1.660 -0.161 13.346 1.00 97.81 170 ILE A C 1
ATOM 1334 O O . ILE A 1 170 ? -0.796 0.690 13.543 1.00 97.81 170 ILE A O 1
ATOM 1338 N N . LEU A 1 171 ? -2.925 0.145 13.068 1.00 98.06 171 LEU A N 1
ATOM 1339 C CA . LEU A 1 171 ? -3.503 1.489 13.086 1.00 98.06 171 LEU A CA 1
ATOM 1340 C C . LEU A 1 171 ? -4.746 1.478 13.980 1.00 98.06 171 LEU A C 1
ATOM 1342 O O . LEU A 1 171 ? -5.623 0.637 13.788 1.00 98.06 171 LEU A O 1
ATOM 1346 N N . CYS A 1 172 ? -4.842 2.413 14.921 1.00 98.50 172 CYS A N 1
ATOM 1347 C CA . CYS A 1 172 ? -6.030 2.621 15.745 1.00 98.50 172 CYS A CA 1
ATOM 1348 C C . CYS A 1 172 ? -6.597 4.021 15.524 1.00 98.50 172 CYS A C 1
ATOM 1350 O O . CYS A 1 172 ? -5.846 4.993 15.568 1.00 98.50 172 CYS A O 1
ATOM 1352 N N . LEU A 1 173 ? -7.916 4.115 15.336 1.00 98.50 173 LEU A N 1
ATOM 1353 C CA . LEU A 1 173 ? -8.650 5.374 15.189 1.00 98.50 173 LEU A CA 1
ATOM 1354 C C . LEU A 1 173 ? -9.717 5.510 16.282 1.00 98.50 173 LEU A C 1
ATOM 1356 O O . LEU A 1 173 ? -10.620 4.672 16.341 1.00 98.50 173 LEU A O 1
ATOM 1360 N N . SER A 1 174 ? -9.659 6.571 17.093 1.00 98.56 174 SER A N 1
ATOM 1361 C CA . SER A 1 174 ? -10.728 6.961 18.023 1.00 98.56 174 SER A CA 1
ATOM 1362 C C . SER A 1 174 ? -11.809 7.722 17.270 1.00 98.56 174 SER A C 1
ATOM 1364 O O . SER A 1 174 ? -11.537 8.728 16.614 1.00 98.56 174 SER A O 1
ATOM 1366 N N . LEU A 1 175 ? -13.052 7.255 17.343 1.00 98.31 175 LEU A N 1
ATOM 1367 C CA . LEU A 1 175 ? -14.124 7.715 16.463 1.00 98.31 175 LEU A CA 1
ATOM 1368 C C . LEU A 1 175 ? -15.419 7.945 17.243 1.00 98.31 175 LEU A C 1
ATOM 1370 O O . LEU A 1 175 ? -15.787 7.150 18.107 1.00 98.31 175 LEU A O 1
ATOM 1374 N N . ASP A 1 176 ? -16.152 9.002 16.897 1.00 97.88 176 ASP A N 1
ATOM 1375 C CA . ASP A 1 176 ? -17.531 9.170 17.360 1.00 97.88 176 ASP A CA 1
ATOM 1376 C C . ASP A 1 176 ? -18.440 8.102 16.740 1.00 97.88 176 ASP A C 1
ATOM 1378 O O . ASP A 1 176 ? -18.219 7.654 15.608 1.00 97.88 176 ASP A O 1
ATOM 1382 N N . TYR A 1 177 ? -19.525 7.755 17.436 1.00 97.88 177 TYR A N 1
ATOM 1383 C CA . TYR A 1 177 ? -20.520 6.773 16.983 1.00 97.88 177 TYR A CA 1
ATOM 1384 C C . TYR A 1 177 ? -21.020 7.029 15.549 1.00 97.88 177 TYR A C 1
ATOM 1386 O O . TYR A 1 177 ? -21.245 6.094 14.780 1.00 97.88 177 TYR A O 1
ATOM 1394 N N . SER A 1 178 ? -21.099 8.299 15.134 1.00 97.00 178 SER A N 1
ATOM 1395 C CA . SER A 1 178 ? -21.486 8.698 13.771 1.00 97.00 178 SER A CA 1
ATOM 1396 C C . SER A 1 178 ? -20.628 8.076 12.656 1.00 97.00 178 SER A C 1
ATOM 1398 O O . SER A 1 178 ? -21.093 7.946 11.519 1.00 97.00 178 SER A O 1
ATOM 1400 N N . GLN A 1 179 ? -19.385 7.681 12.952 1.00 98.31 179 GLN A N 1
ATOM 1401 C CA . GLN A 1 179 ? -18.482 7.064 11.981 1.00 98.31 179 GLN A CA 1
ATOM 1402 C C . GLN A 1 179 ? -18.716 5.553 11.822 1.00 98.31 179 GLN A C 1
ATOM 1404 O O . GLN A 1 179 ? -18.317 4.997 10.796 1.00 98.31 179 GLN A O 1
ATOM 1409 N N . LEU A 1 180 ? -19.403 4.887 12.762 1.00 98.62 180 LEU A N 1
ATOM 1410 C CA . LEU A 1 180 ? -19.615 3.432 12.738 1.00 98.62 180 LEU A CA 1
ATOM 1411 C C . LEU A 1 180 ? -20.318 2.965 11.456 1.00 98.62 180 LEU A C 1
ATOM 1413 O O . LEU A 1 180 ? -19.925 1.964 10.853 1.00 98.62 180 LEU A O 1
ATOM 1417 N N . ARG A 1 181 ? -21.280 3.749 10.958 1.00 98.50 181 ARG A N 1
ATOM 1418 C CA . ARG A 1 181 ? -21.974 3.462 9.695 1.00 98.50 181 ARG A CA 1
ATOM 1419 C C . ARG A 1 181 ? -21.012 3.389 8.505 1.00 98.50 181 ARG A C 1
ATOM 1421 O O . ARG A 1 181 ? -21.185 2.547 7.620 1.00 98.50 181 ARG A O 1
ATOM 1428 N N . LYS A 1 182 ? -19.993 4.254 8.473 1.00 98.75 182 LYS A N 1
ATOM 1429 C CA . LYS A 1 182 ? -18.975 4.263 7.411 1.00 98.75 182 LYS A CA 1
ATOM 1430 C C . LYS A 1 182 ? -18.072 3.036 7.515 1.00 98.75 182 LYS A C 1
ATOM 1432 O O . LYS A 1 182 ? -17.813 2.412 6.492 1.00 98.75 182 LYS A O 1
ATOM 1437 N N . ILE A 1 183 ? -17.671 2.646 8.728 1.00 98.75 183 ILE A N 1
ATOM 1438 C CA . ILE A 1 183 ? -16.905 1.409 8.961 1.00 98.75 183 ILE A CA 1
ATOM 1439 C C . ILE A 1 183 ? -17.702 0.194 8.472 1.00 98.75 183 ILE A C 1
ATOM 1441 O O . ILE A 1 183 ? -17.191 -0.601 7.688 1.00 98.75 183 ILE A O 1
ATOM 1445 N N . GLY A 1 184 ? -18.980 0.091 8.856 1.00 98.62 184 GLY A N 1
ATOM 1446 C CA . GLY A 1 184 ? -19.868 -0.979 8.394 1.00 98.62 184 GLY A CA 1
ATOM 1447 C C . GLY A 1 184 ? -19.984 -1.036 6.869 1.00 98.62 184 GLY A C 1
ATOM 1448 O O . GLY A 1 184 ? -19.974 -2.121 6.295 1.00 98.62 184 GLY A O 1
ATOM 1449 N N . THR A 1 185 ? -19.999 0.125 6.205 1.00 98.75 185 THR A N 1
ATOM 1450 C CA . THR A 1 185 ? -19.965 0.199 4.736 1.00 98.75 185 THR A CA 1
ATOM 1451 C C . THR A 1 185 ? -18.654 -0.365 4.179 1.00 98.75 185 THR A C 1
ATOM 1453 O O . THR A 1 185 ? -18.696 -1.163 3.249 1.00 98.75 185 THR A O 1
ATOM 1456 N N . GLN A 1 186 ? -17.490 -0.021 4.742 1.00 98.69 186 GLN A N 1
ATOM 1457 C CA . GLN A 1 186 ? -16.212 -0.568 4.261 1.00 98.69 186 GLN A CA 1
ATOM 1458 C C . GLN A 1 186 ? -16.136 -2.086 4.441 1.00 98.69 186 GLN A C 1
ATOM 1460 O O . GLN A 1 186 ? -15.830 -2.801 3.485 1.00 98.69 186 GLN A O 1
ATOM 1465 N N . LEU A 1 187 ? -16.526 -2.593 5.613 1.00 98.62 187 LEU A N 1
ATOM 1466 C CA . LEU A 1 187 ? -16.572 -4.033 5.877 1.00 98.62 187 LEU A CA 1
ATOM 1467 C C . LEU A 1 187 ? -17.553 -4.763 4.945 1.00 98.62 187 LEU A C 1
ATOM 1469 O O . LEU A 1 187 ? -17.260 -5.868 4.490 1.00 98.62 187 LEU A O 1
ATOM 1473 N N . TYR A 1 188 ? -18.671 -4.132 4.577 1.00 98.56 188 TYR A N 1
ATOM 1474 C CA . TYR A 1 188 ? -19.619 -4.679 3.602 1.00 98.56 188 TYR A CA 1
ATOM 1475 C C . TYR A 1 188 ? -18.995 -4.883 2.216 1.00 98.56 188 TYR A C 1
ATOM 1477 O O . TYR A 1 188 ? -19.301 -5.871 1.548 1.00 98.56 188 TYR A O 1
ATOM 1485 N N . PHE A 1 189 ? -18.084 -4.000 1.794 1.00 98.31 189 PHE A N 1
ATOM 1486 C CA . PHE A 1 189 ? -17.296 -4.205 0.575 1.00 98.31 189 PHE A CA 1
ATOM 1487 C C . PHE A 1 189 ? -16.179 -5.231 0.767 1.00 98.31 189 PHE A C 1
ATOM 1489 O O . PHE A 1 189 ? -15.890 -5.982 -0.159 1.00 98.31 189 PHE A O 1
ATOM 1496 N N . ASN A 1 190 ? -15.539 -5.264 1.936 1.00 97.62 190 ASN A N 1
ATOM 1497 C CA . ASN A 1 190 ? -14.344 -6.076 2.150 1.00 97.62 190 ASN A CA 1
ATOM 1498 C C . ASN A 1 190 ? -14.609 -7.563 2.388 1.00 97.62 190 ASN A C 1
ATOM 1500 O O . ASN A 1 190 ? -13.691 -8.348 2.177 1.00 97.62 190 ASN A O 1
ATOM 1504 N N . HIS A 1 191 ? -15.825 -7.947 2.785 1.00 96.31 191 HIS A N 1
ATOM 1505 C CA . HIS A 1 191 ? -16.185 -9.341 3.070 1.00 96.31 191 HIS A CA 1
ATOM 1506 C C . HIS A 1 191 ? -15.267 -9.992 4.136 1.00 96.31 191 HIS A C 1
ATOM 1508 O O . HIS A 1 191 ? -14.558 -10.952 3.834 1.00 96.31 191 HIS A O 1
ATOM 1514 N N . PRO A 1 192 ? -15.219 -9.454 5.372 1.00 96.38 192 PRO A N 1
ATOM 1515 C CA . PRO A 1 192 ? -14.377 -9.986 6.446 1.00 96.38 192 PRO A CA 1
ATOM 1516 C C . PRO A 1 192 ? -14.784 -11.392 6.900 1.00 96.38 192 PRO A C 1
ATOM 1518 O O . PRO A 1 192 ? -15.973 -11.696 6.984 1.00 96.38 192 PRO A O 1
ATOM 1521 N N . ASP A 1 193 ? -13.788 -12.189 7.293 1.00 94.94 193 ASP A N 1
ATOM 1522 C CA . ASP A 1 193 ? -13.965 -13.437 8.047 1.00 94.94 193 ASP A CA 1
ATOM 1523 C C . ASP A 1 193 ? -14.134 -13.102 9.541 1.00 94.94 193 ASP A C 1
ATOM 1525 O O . ASP A 1 193 ? -13.178 -12.686 10.204 1.00 94.94 193 ASP A O 1
ATOM 1529 N N . ILE A 1 194 ? -15.370 -13.163 10.045 1.00 96.12 194 ILE A N 1
ATOM 1530 C CA . ILE A 1 194 ? -15.749 -12.716 11.396 1.00 96.12 194 ILE A CA 1
ATOM 1531 C C . ILE A 1 194 ? -15.782 -13.911 12.347 1.00 96.12 194 ILE A C 1
ATOM 1533 O O . ILE A 1 194 ? -16.602 -14.810 12.181 1.00 96.12 194 ILE A O 1
ATOM 1537 N N . TYR A 1 195 ? -14.973 -13.859 13.408 1.00 95.19 195 TYR A N 1
ATOM 1538 C CA . TYR A 1 195 ? -14.910 -14.915 14.430 1.00 95.19 195 TYR A CA 1
ATOM 1539 C C . TYR A 1 195 ? -15.542 -14.513 15.774 1.00 95.19 195 TYR A C 1
ATOM 1541 O O . TYR A 1 195 ? -15.777 -15.361 16.634 1.00 95.19 195 TYR A O 1
ATOM 1549 N N . SER A 1 196 ? -15.832 -13.224 15.989 1.00 95.81 196 SER A N 1
ATOM 1550 C CA . SER A 1 196 ? -16.579 -12.741 17.159 1.00 95.81 196 SER A CA 1
ATOM 1551 C C . SER A 1 196 ? -17.320 -11.453 16.826 1.00 95.81 196 SER A C 1
ATOM 1553 O O . SER A 1 196 ? -16.729 -10.499 16.320 1.00 95.81 196 SER A O 1
ATOM 1555 N N . SER A 1 197 ? -18.616 -11.394 17.127 1.00 96.19 197 SER A N 1
ATOM 1556 C CA . SER A 1 197 ? -19.419 -10.193 16.891 1.00 96.19 197 SER A CA 1
ATOM 1557 C C . SER A 1 197 ? -20.631 -10.096 17.807 1.00 96.19 197 SER A C 1
ATOM 1559 O O . SER A 1 197 ? -21.238 -11.110 18.150 1.00 96.19 197 SER A O 1
ATOM 1561 N N . SER A 1 198 ? -21.033 -8.868 18.115 1.00 95.12 198 SER A N 1
ATOM 1562 C CA . SER A 1 198 ? -22.321 -8.528 18.719 1.00 95.12 198 SER A CA 1
ATOM 1563 C C . SER A 1 198 ? -22.770 -7.181 18.169 1.00 95.12 198 SER A C 1
ATOM 1565 O O . SER A 1 198 ? -21.997 -6.229 18.170 1.00 95.12 198 SER A O 1
ATOM 1567 N N . VAL A 1 199 ? -24.013 -7.076 17.704 1.00 96.06 199 VAL A N 1
ATOM 1568 C CA . VAL A 1 199 ? -24.620 -5.796 17.305 1.00 96.06 199 VAL A CA 1
ATOM 1569 C C . VAL A 1 199 ? -25.982 -5.706 17.990 1.00 96.06 199 VAL A C 1
ATOM 1571 O O . VAL A 1 199 ? -26.952 -6.286 17.494 1.00 96.06 199 VAL A O 1
ATOM 1574 N N . PRO A 1 200 ? -26.075 -5.034 19.154 1.00 95.81 200 PRO A N 1
ATOM 1575 C CA . PRO A 1 200 ? -27.337 -4.898 19.870 1.00 95.81 200 PRO A CA 1
ATOM 1576 C C . PRO A 1 200 ? -28.388 -4.179 19.018 1.00 95.81 200 PRO A C 1
ATOM 1578 O O . PRO A 1 200 ? -28.060 -3.335 18.183 1.00 95.81 200 PRO A O 1
ATOM 1581 N N . THR A 1 201 ? -29.673 -4.463 19.252 1.00 95.56 201 THR A N 1
ATOM 1582 C CA . THR A 1 201 ? -30.785 -3.905 18.456 1.00 95.56 201 THR A CA 1
ATOM 1583 C C . THR A 1 201 ? -30.766 -2.377 18.387 1.00 95.56 201 THR A C 1
ATOM 1585 O O . THR A 1 201 ? -31.142 -1.811 17.365 1.00 95.56 201 THR A O 1
ATOM 1588 N N . SER A 1 202 ? -30.274 -1.708 19.432 1.00 95.62 202 SER A N 1
ATOM 1589 C CA . SER A 1 202 ? -30.142 -0.250 19.468 1.00 95.62 202 SER A CA 1
ATOM 1590 C C . SER A 1 202 ? -29.166 0.325 18.434 1.00 95.62 202 SER A C 1
ATOM 1592 O O . SER A 1 202 ? -29.276 1.495 18.103 1.00 95.62 202 SER A O 1
ATOM 1594 N N . PHE A 1 203 ? -28.233 -0.476 17.910 1.00 97.50 203 PHE A N 1
ATOM 1595 C CA . PHE A 1 203 ? -27.272 -0.064 16.878 1.00 97.50 203 PHE A CA 1
ATOM 1596 C C . PHE A 1 203 ? -27.795 -0.315 15.456 1.00 97.50 203 PHE A C 1
ATOM 1598 O O . PHE A 1 203 ? -27.251 0.220 14.488 1.00 97.50 203 PHE A O 1
ATOM 1605 N N . ALA A 1 204 ? -28.818 -1.161 15.306 1.00 94.81 204 ALA A N 1
ATOM 1606 C CA . ALA A 1 204 ? -29.168 -1.766 14.025 1.00 94.81 204 ALA A CA 1
ATOM 1607 C C . ALA A 1 204 ? -29.732 -0.766 13.002 1.00 94.81 204 ALA A C 1
ATOM 1609 O O . ALA A 1 204 ? -29.392 -0.850 11.822 1.00 94.81 204 ALA A O 1
ATOM 1610 N N . SER A 1 205 ? -30.572 0.182 13.437 1.00 96.19 205 SER A N 1
ATOM 1611 C CA . SER A 1 205 ? -31.196 1.171 12.542 1.00 96.19 205 SER A CA 1
ATOM 1612 C C . SER A 1 205 ? -30.178 2.106 11.897 1.00 96.19 205 SER A C 1
ATOM 1614 O O . SER A 1 205 ? -30.316 2.458 10.726 1.00 96.19 205 SER A O 1
ATOM 1616 N N . ASP A 1 206 ? -29.147 2.481 12.651 1.00 97.38 206 ASP A N 1
ATOM 1617 C CA . ASP A 1 206 ? -28.164 3.475 12.222 1.00 97.38 206 ASP A CA 1
ATOM 1618 C C . ASP A 1 206 ? -27.029 2.833 11.414 1.00 97.38 206 ASP A C 1
ATOM 1620 O O . ASP A 1 206 ? -26.381 3.500 10.603 1.00 97.38 206 ASP A O 1
ATOM 1624 N N . ASN A 1 207 ? -26.819 1.521 11.593 1.00 98.12 207 ASN A N 1
ATOM 1625 C CA . ASN A 1 207 ? -25.708 0.762 11.017 1.00 98.12 207 ASN A CA 1
ATOM 1626 C C . ASN A 1 207 ? -26.184 -0.433 10.162 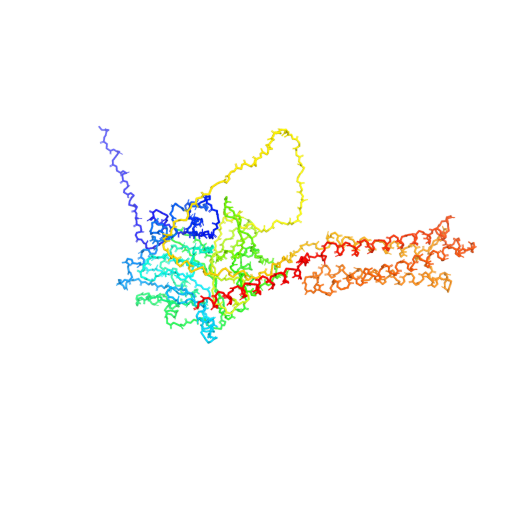1.00 98.12 207 ASN A C 1
ATOM 1628 O O . ASN A 1 207 ? -25.754 -1.567 10.392 1.00 98.12 207 ASN A O 1
ATOM 1632 N N . PRO A 1 208 ? -27.039 -0.221 9.142 1.00 98.06 208 PRO A N 1
ATOM 1633 C CA . PRO A 1 208 ? -27.656 -1.314 8.388 1.00 98.06 208 PRO A CA 1
ATOM 1634 C C . PRO A 1 208 ? -26.644 -2.200 7.649 1.00 98.06 208 PRO A C 1
ATOM 1636 O O . PRO A 1 208 ? -26.843 -3.409 7.561 1.00 98.06 208 PRO A O 1
ATOM 1639 N N . ASP A 1 209 ? -25.548 -1.635 7.135 1.00 98.50 209 ASP A N 1
ATOM 1640 C CA . ASP A 1 209 ? -24.518 -2.427 6.451 1.00 98.50 209 ASP A CA 1
ATOM 1641 C C . ASP A 1 209 ? -23.682 -3.256 7.434 1.00 98.50 209 ASP A C 1
ATOM 1643 O O . ASP A 1 209 ? -23.310 -4.379 7.111 1.00 98.50 209 ASP A O 1
ATOM 1647 N N . LEU A 1 210 ? -23.478 -2.782 8.669 1.00 98.25 210 LEU A N 1
ATOM 1648 C CA . LEU A 1 210 ? -22.833 -3.579 9.717 1.00 98.25 210 LEU A CA 1
ATOM 1649 C C . LEU A 1 210 ? -23.704 -4.780 10.121 1.00 98.25 210 LEU A C 1
ATOM 1651 O O . LEU A 1 210 ? -23.194 -5.882 10.302 1.00 98.25 210 LEU A O 1
ATOM 1655 N N . VAL A 1 211 ? -25.027 -4.586 10.204 1.00 98.19 211 VAL A N 1
ATOM 1656 C CA . VAL A 1 211 ? -25.987 -5.677 10.453 1.00 98.19 211 VAL A CA 1
ATOM 1657 C C . VAL A 1 211 ? -25.935 -6.718 9.332 1.00 98.19 211 VAL A C 1
ATOM 1659 O O . VAL A 1 211 ? -25.924 -7.913 9.616 1.00 98.19 211 VAL A O 1
ATOM 1662 N N . LYS A 1 212 ? -25.859 -6.286 8.064 1.00 98.06 212 LYS A N 1
ATOM 1663 C CA . LYS A 1 212 ? -25.676 -7.197 6.919 1.00 98.06 212 LYS A CA 1
ATOM 1664 C C . LYS A 1 212 ? -24.377 -7.986 7.023 1.00 98.06 212 LYS A C 1
ATOM 1666 O O . LYS A 1 212 ? -24.410 -9.201 6.873 1.00 98.06 212 LYS A O 1
ATOM 1671 N N . VAL A 1 213 ? -23.271 -7.306 7.324 1.00 97.88 213 VAL A N 1
ATOM 1672 C CA . VAL A 1 213 ? -21.941 -7.910 7.477 1.00 97.88 213 VAL A CA 1
ATOM 1673 C C . VAL A 1 213 ? -21.950 -9.010 8.538 1.00 97.88 213 VAL A C 1
ATOM 1675 O O . VAL A 1 213 ? -21.511 -10.120 8.262 1.00 97.88 213 VAL A O 1
ATOM 1678 N N . VAL A 1 214 ? -22.518 -8.743 9.717 1.00 96.62 214 VAL A N 1
ATOM 1679 C CA . VAL A 1 214 ? -22.656 -9.752 10.786 1.00 96.62 214 VAL A CA 1
ATOM 1680 C C . VAL A 1 214 ? -23.638 -10.866 10.399 1.00 96.62 214 VAL A C 1
ATOM 1682 O O . VAL A 1 214 ? -23.485 -12.007 10.822 1.00 96.62 214 VAL A O 1
ATOM 1685 N N . GLY A 1 215 ? -24.624 -10.563 9.553 1.00 95.94 215 GLY A N 1
ATOM 1686 C CA . GLY A 1 215 ? -25.545 -11.536 8.967 1.00 95.94 215 GLY A CA 1
ATOM 1687 C C . GLY A 1 215 ? -24.997 -12.317 7.763 1.00 95.94 215 GLY A C 1
ATOM 1688 O O . GLY A 1 215 ? -25.777 -13.032 7.133 1.00 95.94 215 GLY A O 1
ATOM 1689 N N . GLY A 1 216 ? -23.714 -12.172 7.406 1.00 94.25 216 GLY A N 1
ATOM 1690 C CA . GLY A 1 216 ? -23.096 -12.878 6.277 1.00 94.25 216 GLY A CA 1
ATOM 1691 C C . GLY A 1 216 ? -23.523 -12.365 4.895 1.00 94.25 216 GLY A C 1
ATOM 1692 O O . GLY A 1 216 ? -23.526 -13.122 3.926 1.00 94.25 216 GLY A O 1
ATOM 1693 N N . GLN A 1 217 ? -23.940 -11.100 4.795 1.00 95.81 217 GLN A N 1
ATOM 1694 C CA . GLN A 1 217 ? -24.339 -10.455 3.542 1.00 95.81 217 GLN A CA 1
ATOM 1695 C C . GLN A 1 217 ? -23.349 -9.355 3.159 1.00 95.81 217 GLN A C 1
ATOM 1697 O O . GLN A 1 217 ? -23.094 -8.434 3.937 1.00 95.81 217 GLN A O 1
ATOM 1702 N N . TYR A 1 218 ? -22.853 -9.410 1.923 1.00 96.12 218 TYR A N 1
ATOM 1703 C CA . TYR A 1 218 ? -21.747 -8.571 1.453 1.00 96.12 218 TYR A CA 1
ATOM 1704 C C . TYR A 1 218 ? -22.010 -7.981 0.067 1.00 96.12 218 TYR A C 1
ATOM 1706 O O . TYR A 1 218 ? -22.956 -8.363 -0.630 1.00 96.12 218 TYR A O 1
ATOM 1714 N N . LYS A 1 219 ? -21.173 -7.021 -0.342 1.00 95.00 219 LYS A N 1
ATOM 1715 C CA . LYS A 1 219 ? -21.287 -6.385 -1.653 1.00 95.00 219 LYS A CA 1
ATOM 1716 C C . LYS A 1 219 ? -20.978 -7.378 -2.774 1.00 95.00 219 LYS A C 1
ATOM 1718 O O . LYS A 1 219 ? -19.847 -7.825 -2.915 1.00 95.00 219 LYS A O 1
ATOM 1723 N N . THR A 1 220 ? -21.960 -7.590 -3.645 1.00 91.62 220 THR A N 1
ATOM 1724 C CA . THR A 1 220 ? -21.799 -8.283 -4.932 1.00 91.62 220 THR A CA 1
ATOM 1725 C C . THR A 1 220 ? -22.129 -7.352 -6.096 1.00 91.62 220 THR A C 1
ATOM 1727 O O . THR A 1 220 ? -23.022 -6.499 -5.984 1.00 91.62 220 THR A O 1
ATOM 1730 N N . GLY A 1 221 ? -21.447 -7.512 -7.229 1.00 91.44 221 GLY A N 1
ATOM 1731 C CA . GLY A 1 221 ? -21.656 -6.715 -8.438 1.00 91.44 221 GLY A CA 1
ATOM 1732 C C . GLY A 1 221 ? -21.220 -5.252 -8.291 1.00 91.44 221 GLY A C 1
ATOM 1733 O O . GLY A 1 221 ? -20.680 -4.836 -7.267 1.00 91.44 221 GLY A O 1
ATOM 1734 N N . ALA A 1 222 ? -21.482 -4.430 -9.308 1.00 93.69 222 ALA A N 1
ATOM 1735 C CA . ALA A 1 222 ? -21.106 -3.015 -9.287 1.00 93.69 222 ALA A CA 1
ATOM 1736 C C . ALA A 1 222 ? -21.923 -2.202 -8.247 1.00 93.69 222 ALA A C 1
ATOM 1738 O O . ALA A 1 222 ? -23.077 -2.548 -7.972 1.00 93.69 222 ALA A O 1
ATOM 1739 N N . PRO A 1 223 ? -21.368 -1.130 -7.645 1.00 96.88 223 PRO A N 1
ATOM 1740 C CA . PRO A 1 223 ? -19.955 -0.735 -7.679 1.00 96.88 223 PRO A CA 1
ATOM 1741 C C . PRO A 1 223 ? -19.062 -1.720 -6.908 1.00 96.88 223 PRO A C 1
ATOM 1743 O O . PRO A 1 223 ? -19.503 -2.313 -5.928 1.00 96.88 223 PRO A O 1
ATOM 1746 N N . TYR A 1 224 ? -17.807 -1.867 -7.342 1.00 97.19 224 TYR A N 1
ATOM 1747 C CA . TYR A 1 224 ? -16.856 -2.831 -6.765 1.00 97.19 224 TYR A CA 1
ATOM 1748 C C . TYR A 1 224 ? -15.969 -2.250 -5.657 1.00 97.19 224 TYR A C 1
ATOM 1750 O O . TYR A 1 224 ? -15.296 -3.003 -4.951 1.00 97.19 224 TYR A O 1
ATOM 1758 N N . THR A 1 225 ? -15.959 -0.925 -5.512 1.00 98.44 225 THR A N 1
ATOM 1759 C CA . THR A 1 225 ? -15.099 -0.173 -4.591 1.00 98.44 225 THR A CA 1
ATOM 1760 C C . THR A 1 225 ? -15.895 0.868 -3.815 1.00 98.44 225 THR A C 1
ATOM 1762 O O . THR A 1 225 ? -16.916 1.361 -4.299 1.00 98.44 225 THR A O 1
ATOM 1765 N N . SER A 1 226 ? -15.376 1.249 -2.652 1.00 98.44 226 SER A N 1
ATOM 1766 C CA . SER A 1 226 ? -15.888 2.325 -1.803 1.00 98.44 226 SER A CA 1
ATOM 1767 C C . SER A 1 226 ? -14.729 3.199 -1.317 1.00 98.44 226 SER A C 1
ATOM 1769 O O . SER A 1 226 ? -13.671 2.690 -0.947 1.00 98.44 226 SER A O 1
ATOM 1771 N N . ILE A 1 227 ? -14.918 4.519 -1.352 1.00 98.56 227 ILE A N 1
ATOM 1772 C CA . ILE A 1 227 ? -13.959 5.507 -0.843 1.00 98.56 227 ILE A CA 1
ATOM 1773 C C . ILE A 1 227 ? -14.733 6.428 0.090 1.00 98.56 227 ILE A C 1
ATOM 1775 O O . ILE A 1 227 ? -15.687 7.079 -0.338 1.00 98.56 227 ILE A O 1
ATOM 1779 N N . LEU A 1 228 ? -14.343 6.466 1.361 1.00 98.00 228 LEU A N 1
ATOM 1780 C CA . LEU A 1 228 ? -15.024 7.243 2.393 1.00 98.00 228 LEU A CA 1
ATOM 1781 C C . LEU A 1 228 ? -14.004 7.971 3.260 1.00 98.00 228 LEU A C 1
ATOM 1783 O O . LEU A 1 228 ? -12.972 7.411 3.616 1.00 98.00 228 LEU A O 1
ATOM 1787 N N . THR A 1 229 ? -14.324 9.197 3.661 1.00 97.88 229 THR A N 1
ATOM 1788 C CA . THR A 1 229 ? -13.546 9.917 4.673 1.00 97.88 229 THR A CA 1
ATOM 1789 C C . THR A 1 229 ? -14.067 9.576 6.064 1.00 97.88 229 THR A C 1
ATOM 1791 O O . THR A 1 229 ? -15.253 9.774 6.353 1.00 97.88 229 THR A O 1
ATOM 1794 N N . LEU A 1 230 ? -13.184 9.081 6.921 1.00 97.62 230 LEU A N 1
ATOM 1795 C CA . LEU A 1 230 ? -13.378 8.940 8.359 1.00 97.62 230 LEU A CA 1
ATOM 1796 C C . LEU A 1 230 ? -12.787 10.159 9.058 1.00 97.62 230 LEU A C 1
ATOM 1798 O O . LEU A 1 230 ? -11.731 10.646 8.660 1.00 97.62 230 LEU A O 1
ATOM 1802 N N . THR A 1 231 ? -13.467 10.638 10.091 1.00 96.94 231 THR A N 1
ATOM 1803 C CA . THR A 1 231 ? -12.993 11.752 10.915 1.00 96.94 231 THR A CA 1
ATOM 1804 C C . THR A 1 231 ? -12.904 11.273 12.353 1.00 96.94 231 THR A C 1
ATOM 1806 O O . THR A 1 231 ? -13.907 10.801 12.892 1.00 96.94 231 THR A O 1
ATOM 1809 N N . THR A 1 232 ? -11.712 11.343 12.938 1.00 97.00 232 THR A N 1
ATOM 1810 C CA . THR A 1 232 ? -11.462 10.981 14.339 1.00 97.00 232 THR A CA 1
ATOM 1811 C C . THR A 1 232 ? -12.100 11.989 15.297 1.00 97.00 232 THR A C 1
ATOM 1813 O O . THR A 1 232 ? -12.525 13.071 14.881 1.00 97.00 232 THR A O 1
ATOM 1816 N N . LYS A 1 233 ? -12.165 11.658 16.592 1.00 95.75 233 LYS A N 1
ATOM 1817 C CA . LYS A 1 233 ? -12.723 12.551 17.629 1.00 95.75 233 LYS A CA 1
ATOM 1818 C C . LYS A 1 233 ? -11.962 13.881 17.722 1.00 95.75 233 LYS A C 1
ATOM 1820 O O . LYS A 1 233 ? -12.560 14.923 17.972 1.00 95.75 233 LYS A O 1
ATOM 1825 N N . GLY A 1 234 ? -10.654 13.847 17.493 1.00 93.25 234 GLY A N 1
ATOM 1826 C CA . GLY A 1 234 ? -9.750 14.994 17.429 1.00 93.25 234 GLY A CA 1
ATOM 1827 C C . GLY A 1 234 ? -9.803 15.758 16.104 1.00 93.25 234 GLY A C 1
ATOM 1828 O O . GLY A 1 234 ? -9.115 16.765 15.959 1.00 93.25 234 GLY A O 1
ATOM 1829 N N . GLY A 1 235 ? -10.629 15.324 15.145 1.00 92.50 235 GLY A N 1
ATOM 1830 C CA . GLY A 1 235 ? -10.845 16.010 13.870 1.00 92.50 235 GLY A CA 1
ATOM 1831 C C . GLY A 1 235 ? -9.881 15.614 12.747 1.00 92.50 235 GLY A C 1
ATOM 1832 O O . GLY A 1 235 ? -9.986 16.161 11.645 1.00 92.50 235 GLY A O 1
ATOM 1833 N N . GLN A 1 236 ? -8.981 14.651 12.974 1.00 91.19 236 GLN A N 1
ATOM 1834 C CA . GLN A 1 236 ? -8.085 14.140 11.940 1.00 91.19 236 GLN A CA 1
ATOM 1835 C C . GLN A 1 236 ? -8.881 13.379 10.875 1.00 91.19 236 GLN A C 1
ATOM 1837 O O . GLN A 1 236 ? -9.745 12.553 11.174 1.00 91.19 236 GLN A O 1
ATOM 1842 N N . SER A 1 237 ? -8.588 13.653 9.604 1.00 94.31 237 SER A N 1
ATOM 1843 C CA . SER A 1 237 ? -9.261 13.003 8.477 1.00 94.31 237 SER A CA 1
ATOM 1844 C C . SER A 1 237 ? -8.421 11.867 7.902 1.00 94.31 237 SER A C 1
ATOM 1846 O O . SER A 1 237 ? -7.252 12.058 7.569 1.00 94.31 237 SER A O 1
ATOM 1848 N N . PHE A 1 238 ? -9.056 10.710 7.722 1.00 96.38 238 PHE A N 1
ATOM 1849 C CA . PHE A 1 238 ? -8.506 9.530 7.060 1.00 96.38 238 PHE A CA 1
ATOM 1850 C C . PHE A 1 238 ? -9.356 9.185 5.839 1.00 96.38 238 PHE A C 1
ATOM 1852 O O . PHE A 1 238 ? -10.576 9.052 5.937 1.00 96.38 238 PHE A O 1
ATOM 1859 N N . THR A 1 239 ? -8.732 8.990 4.682 1.00 97.69 239 THR A N 1
ATOM 1860 C CA . THR A 1 239 ? -9.413 8.443 3.504 1.00 97.69 239 THR A CA 1
ATOM 1861 C C . THR A 1 239 ? -9.317 6.926 3.539 1.00 97.69 239 THR A C 1
ATOM 1863 O O . THR A 1 239 ? -8.243 6.359 3.362 1.00 97.69 239 THR A O 1
ATOM 1866 N N . SER A 1 240 ? -10.441 6.259 3.770 1.00 98.19 240 SER A N 1
ATOM 1867 C CA . SER A 1 240 ? -10.544 4.807 3.762 1.00 98.19 240 SER A CA 1
ATOM 1868 C C . SER A 1 240 ? -10.931 4.315 2.367 1.00 98.19 240 SER A C 1
ATOM 1870 O O . SER A 1 240 ? -11.928 4.755 1.786 1.00 98.19 240 SER A O 1
ATOM 1872 N N . PHE A 1 241 ? -10.144 3.384 1.841 1.00 98.62 241 PHE A N 1
ATOM 1873 C CA . PHE A 1 241 ? -10.338 2.727 0.555 1.00 98.62 241 PHE A CA 1
ATOM 1874 C C . PHE A 1 241 ? -10.740 1.277 0.782 1.00 98.62 241 PHE A C 1
ATOM 1876 O O . PHE A 1 241 ? -10.068 0.560 1.519 1.00 98.62 241 PHE A O 1
ATOM 1883 N N . ALA A 1 242 ? -11.786 0.824 0.102 1.00 98.44 242 ALA A N 1
ATOM 1884 C CA . ALA A 1 242 ? -12.248 -0.554 0.151 1.00 98.44 242 ALA A CA 1
ATOM 1885 C C . ALA A 1 242 ? -12.501 -1.090 -1.256 1.00 98.44 242 ALA A C 1
ATOM 1887 O O . ALA A 1 242 ? -13.074 -0.403 -2.109 1.00 98.44 242 ALA A O 1
ATOM 1888 N N . LYS A 1 243 ? -12.133 -2.353 -1.474 1.00 97.69 243 LYS A N 1
ATOM 1889 C CA . LYS A 1 243 ? -12.555 -3.140 -2.631 1.00 97.69 243 LYS A CA 1
ATOM 1890 C C . LYS A 1 243 ? -13.268 -4.418 -2.199 1.00 97.69 243 LYS A C 1
ATOM 1892 O O . LYS A 1 243 ? -12.994 -4.958 -1.125 1.00 97.69 243 LYS A O 1
ATOM 1897 N N . SER A 1 244 ? -14.142 -4.886 -3.081 1.00 96.12 244 SER A N 1
ATOM 1898 C CA . SER A 1 244 ? -14.719 -6.232 -3.077 1.00 96.12 244 SER A CA 1
ATOM 1899 C C . SER A 1 244 ? -13.905 -7.180 -3.959 1.00 96.12 244 SER A C 1
ATOM 1901 O O . SER A 1 244 ? -13.081 -6.736 -4.764 1.00 96.12 244 SER A O 1
ATOM 1903 N N . ALA A 1 245 ? -14.158 -8.484 -3.831 1.00 92.00 245 ALA A N 1
ATOM 1904 C CA . ALA A 1 245 ? -13.559 -9.514 -4.682 1.00 92.00 245 ALA A CA 1
ATOM 1905 C C . ALA A 1 245 ? -13.823 -9.275 -6.184 1.00 92.00 245 ALA A C 1
ATOM 1907 O O . ALA A 1 245 ? -12.950 -9.516 -7.016 1.00 92.00 245 ALA A O 1
ATOM 1908 N N . ASP A 1 246 ? -14.986 -8.711 -6.524 1.00 92.56 246 ASP A N 1
ATOM 1909 C CA . ASP A 1 246 ? -15.390 -8.417 -7.903 1.00 92.56 246 ASP A CA 1
ATOM 1910 C C . ASP A 1 246 ? -14.568 -7.288 -8.559 1.00 92.56 246 ASP A C 1
ATOM 1912 O O . ASP A 1 246 ? -14.629 -7.110 -9.776 1.00 92.56 246 ASP A O 1
ATOM 1916 N N . PHE A 1 247 ? -13.775 -6.523 -7.792 1.00 95.31 247 PHE A N 1
ATOM 1917 C CA . PHE A 1 247 ? -12.906 -5.479 -8.352 1.00 95.31 247 PHE A CA 1
ATOM 1918 C C . PHE A 1 247 ? -11.822 -6.056 -9.272 1.00 95.31 247 PHE A C 1
ATOM 1920 O O . PHE A 1 247 ? -11.453 -5.417 -10.259 1.00 95.31 247 PHE A O 1
ATOM 1927 N N . ASN A 1 248 ? -11.334 -7.262 -8.952 1.00 93.50 248 ASN A N 1
ATOM 1928 C CA . ASN A 1 248 ? -10.413 -8.064 -9.761 1.00 93.50 248 ASN A CA 1
ATOM 1929 C C . ASN A 1 248 ? -9.167 -7.315 -10.282 1.00 93.50 248 ASN A C 1
ATOM 1931 O O . ASN A 1 248 ? -8.673 -7.573 -11.379 1.00 93.50 248 ASN A O 1
ATOM 1935 N N . GLN A 1 249 ? -8.671 -6.355 -9.504 1.00 93.81 249 GLN A N 1
ATOM 1936 C CA . GLN A 1 249 ? -7.510 -5.529 -9.829 1.00 93.81 249 GLN A CA 1
ATOM 1937 C C . GLN A 1 249 ? -6.703 -5.208 -8.563 1.00 93.81 249 GLN A C 1
ATOM 1939 O O . GLN A 1 249 ? -7.157 -5.436 -7.431 1.00 93.81 249 GLN A O 1
ATOM 1944 N N . ASP A 1 250 ? -5.487 -4.689 -8.749 1.00 95.12 250 ASP A N 1
ATOM 1945 C CA . ASP A 1 250 ? -4.653 -4.226 -7.642 1.00 95.12 250 ASP A CA 1
ATOM 1946 C C . ASP A 1 250 ? -5.271 -2.998 -6.961 1.00 95.12 250 ASP A C 1
ATOM 1948 O O . ASP A 1 250 ? -5.685 -2.047 -7.628 1.00 95.12 250 ASP A O 1
ATOM 1952 N N . LEU A 1 251 ? -5.328 -3.022 -5.626 1.00 97.12 251 LEU A N 1
ATOM 1953 C CA . LEU A 1 251 ? -5.918 -1.938 -4.838 1.00 97.12 251 LEU A CA 1
ATOM 1954 C C . LEU A 1 251 ? -5.124 -0.638 -5.027 1.00 97.12 251 LEU A C 1
ATOM 1956 O O . LEU A 1 251 ? -5.712 0.424 -5.230 1.00 97.12 251 LEU A O 1
ATOM 1960 N N . TYR A 1 252 ? -3.796 -0.718 -4.994 1.00 96.94 252 TYR A N 1
ATOM 1961 C CA . TYR A 1 252 ? -2.942 0.462 -5.005 1.00 96.94 252 TYR A CA 1
ATOM 1962 C C . TYR A 1 252 ? -2.835 1.077 -6.405 1.00 96.94 252 TYR A C 1
ATOM 1964 O O . TYR A 1 252 ? -3.068 2.278 -6.546 1.00 96.94 252 TYR A O 1
ATOM 1972 N N . ASP A 1 253 ? -2.578 0.267 -7.439 1.00 93.31 253 ASP A N 1
ATOM 1973 C CA . ASP A 1 253 ? -2.429 0.743 -8.825 1.00 93.31 253 ASP A CA 1
ATOM 1974 C C . ASP A 1 253 ? -3.710 1.371 -9.379 1.00 93.31 253 ASP A C 1
ATOM 1976 O O . ASP A 1 253 ? -3.656 2.326 -10.156 1.00 93.31 253 ASP A O 1
ATOM 1980 N N . LYS A 1 254 ? -4.873 0.795 -9.048 1.00 96.00 254 LYS A N 1
ATOM 1981 C CA . LYS A 1 254 ? -6.132 1.100 -9.749 1.00 96.00 254 LYS A CA 1
ATOM 1982 C C . LYS A 1 254 ? -7.120 1.909 -8.920 1.00 96.00 254 LYS A C 1
ATOM 1984 O O . LYS A 1 254 ? -8.044 2.472 -9.503 1.00 96.00 254 LYS A O 1
ATOM 1989 N N . LEU A 1 255 ? -6.919 2.006 -7.605 1.00 97.50 255 LEU A N 1
ATOM 1990 C CA . LEU A 1 255 ? -7.764 2.809 -6.721 1.00 97.50 255 LEU A CA 1
ATOM 1991 C C . LEU A 1 255 ? -6.953 3.870 -5.969 1.00 97.50 255 LEU A C 1
ATOM 1993 O O . LEU A 1 255 ? -7.192 5.057 -6.164 1.00 97.50 255 LEU A O 1
ATOM 1997 N N . VAL A 1 256 ? -5.970 3.472 -5.157 1.00 97.81 256 VAL A N 1
ATOM 1998 C CA . VAL A 1 256 ? -5.330 4.392 -4.194 1.00 97.81 256 VAL A CA 1
ATOM 1999 C C . VAL A 1 256 ? -4.458 5.450 -4.879 1.00 97.81 256 VAL A C 1
ATOM 2001 O O . VAL A 1 256 ? -4.724 6.643 -4.727 1.00 97.81 256 VAL A O 1
ATOM 2004 N N . ALA A 1 257 ? -3.447 5.053 -5.660 1.00 95.75 257 ALA A N 1
ATOM 2005 C CA . ALA A 1 257 ? -2.519 5.998 -6.292 1.00 95.75 257 ALA A CA 1
ATOM 2006 C C . ALA A 1 257 ? -3.222 6.985 -7.252 1.00 95.75 257 ALA A C 1
ATOM 2008 O O . ALA A 1 257 ? -2.955 8.190 -7.174 1.00 95.75 257 ALA A O 1
ATOM 2009 N N . PRO A 1 258 ? -4.183 6.550 -8.101 1.00 95.81 258 PRO A N 1
ATOM 2010 C CA . PRO A 1 258 ? -4.967 7.470 -8.924 1.00 95.81 258 PRO A CA 1
ATOM 2011 C C . PRO A 1 258 ? -5.822 8.455 -8.122 1.00 95.81 258 PRO A C 1
ATOM 2013 O O . PRO A 1 258 ? -5.908 9.622 -8.509 1.00 95.81 258 PRO A O 1
ATOM 2016 N N . THR A 1 259 ? -6.443 8.021 -7.017 1.00 96.62 259 THR A N 1
ATOM 2017 C CA . THR A 1 259 ? -7.267 8.904 -6.177 1.00 96.62 259 THR A CA 1
ATOM 2018 C C . THR A 1 259 ? -6.422 9.922 -5.417 1.00 96.62 259 THR A C 1
ATOM 2020 O O . THR A 1 259 ? -6.772 11.101 -5.403 1.00 96.62 259 THR A O 1
ATOM 2023 N N . LEU A 1 260 ? -5.299 9.502 -4.830 1.00 93.75 260 LEU A N 1
ATOM 2024 C CA . LEU A 1 260 ? -4.383 10.400 -4.113 1.00 93.75 260 LEU A CA 1
ATOM 2025 C C . LEU A 1 260 ? -3.546 11.275 -5.058 1.00 93.75 260 LEU A C 1
ATOM 2027 O O . LEU A 1 260 ? -2.929 12.257 -4.636 1.00 93.75 260 LEU A O 1
ATOM 2031 N N . GLN A 1 261 ? -3.545 10.943 -6.352 1.00 93.25 261 GLN A N 1
ATOM 2032 C CA . GLN A 1 261 ? -2.780 11.630 -7.382 1.00 93.25 261 GLN A CA 1
ATOM 2033 C C . GLN A 1 261 ? -1.284 11.705 -7.046 1.00 93.25 261 GLN A C 1
ATOM 2035 O O . GLN A 1 261 ? -0.656 12.757 -7.219 1.00 93.25 261 GLN A O 1
ATOM 2040 N N . THR A 1 262 ? -0.731 10.604 -6.544 1.00 86.31 262 THR A N 1
ATOM 2041 C CA . THR A 1 262 ? 0.691 10.458 -6.226 1.00 86.31 262 THR A CA 1
ATOM 2042 C C . THR A 1 262 ? 1.142 9.022 -6.465 1.00 86.31 262 THR A C 1
ATOM 2044 O O . THR A 1 262 ? 0.355 8.085 -6.318 1.00 86.31 262 THR A O 1
ATOM 2047 N N . SER A 1 263 ? 2.404 8.856 -6.857 1.00 86.50 263 SER A N 1
ATOM 2048 C CA . SER A 1 263 ? 3.055 7.546 -6.890 1.00 86.50 263 SER A CA 1
ATOM 2049 C C . SER A 1 263 ? 3.224 7.018 -5.463 1.00 86.50 263 SER A C 1
ATOM 2051 O O . SER A 1 263 ? 3.393 7.807 -4.535 1.00 86.50 263 SER A O 1
ATOM 2053 N N . LEU A 1 264 ? 3.198 5.700 -5.280 1.00 86.75 264 LEU A N 1
ATOM 2054 C CA . LEU A 1 264 ? 3.289 5.064 -3.964 1.00 86.75 264 LEU A CA 1
ATOM 2055 C C . LEU A 1 264 ? 4.450 4.068 -3.914 1.00 86.75 264 LEU A C 1
ATOM 2057 O O . LEU A 1 264 ? 4.636 3.294 -4.851 1.00 86.75 264 LEU A O 1
ATOM 2061 N N . ASN A 1 265 ? 5.172 4.042 -2.799 1.00 87.94 265 ASN A N 1
ATOM 2062 C CA . ASN A 1 265 ? 6.042 2.935 -2.418 1.00 87.94 265 ASN A CA 1
ATOM 2063 C C . ASN A 1 265 ? 5.259 2.044 -1.452 1.00 87.94 265 ASN A C 1
ATOM 2065 O O . ASN A 1 265 ? 4.832 2.506 -0.397 1.00 87.94 265 ASN A O 1
ATOM 2069 N N . VAL A 1 266 ? 5.032 0.792 -1.830 1.00 91.69 266 VAL A N 1
ATOM 2070 C CA . VAL A 1 266 ? 4.156 -0.141 -1.121 1.00 91.69 266 VAL A CA 1
ATOM 2071 C C . VAL A 1 266 ? 4.990 -1.273 -0.543 1.00 91.69 266 VAL A C 1
ATOM 2073 O O . VAL A 1 266 ? 5.584 -2.056 -1.283 1.00 91.69 266 VAL A O 1
ATOM 2076 N N . GLU A 1 267 ? 5.020 -1.370 0.779 1.00 89.19 267 GLU A N 1
ATOM 2077 C CA . GLU A 1 267 ? 5.489 -2.553 1.483 1.00 89.19 267 GLU A CA 1
ATOM 2078 C C . GLU A 1 267 ? 4.295 -3.446 1.823 1.00 89.19 267 GLU A C 1
ATOM 2080 O O . GLU A 1 267 ? 3.347 -3.039 2.496 1.00 89.19 267 GLU A O 1
ATOM 2085 N N . THR A 1 268 ? 4.338 -4.666 1.293 1.00 88.31 268 THR A N 1
ATOM 2086 C CA . THR A 1 268 ? 3.392 -5.734 1.592 1.00 88.31 268 THR A CA 1
ATOM 2087 C C . THR A 1 268 ? 4.074 -7.088 1.467 1.00 88.31 268 THR A C 1
ATOM 2089 O O . THR A 1 268 ? 4.955 -7.288 0.620 1.00 88.31 268 THR A O 1
ATOM 2092 N N . TRP A 1 269 ? 3.557 -8.070 2.205 1.00 84.38 269 TRP A N 1
ATOM 2093 C CA . TRP A 1 269 ? 3.984 -9.457 2.073 1.00 84.38 269 TRP A CA 1
ATOM 2094 C C . TRP A 1 269 ? 3.821 -9.984 0.644 1.00 84.38 269 TRP A C 1
ATOM 2096 O O . TRP A 1 269 ? 2.707 -10.100 0.122 1.00 84.38 269 TRP A O 1
ATOM 2106 N N . ARG A 1 270 ? 4.933 -10.377 0.019 1.00 85.12 270 ARG A N 1
ATOM 2107 C CA . ARG A 1 270 ? 4.975 -10.863 -1.369 1.00 85.12 270 ARG A CA 1
ATOM 2108 C C . ARG A 1 270 ? 5.606 -12.250 -1.461 1.00 85.12 270 ARG A C 1
ATOM 2110 O O . ARG A 1 270 ? 6.745 -12.407 -1.893 1.00 85.12 270 ARG A O 1
ATOM 2117 N N . ARG A 1 271 ? 4.841 -13.277 -1.083 1.00 75.12 271 ARG A N 1
ATOM 2118 C CA . ARG A 1 271 ? 5.191 -14.697 -1.288 1.00 75.12 271 ARG A CA 1
ATOM 2119 C C . ARG A 1 271 ? 4.185 -15.381 -2.209 1.00 75.12 271 ARG A C 1
ATOM 2121 O O . ARG A 1 271 ? 3.297 -16.105 -1.768 1.00 75.12 271 ARG A O 1
ATOM 2128 N N . GLY A 1 272 ? 4.294 -15.086 -3.500 1.00 72.12 272 GLY A N 1
ATOM 2129 C CA . GLY A 1 272 ? 3.401 -15.606 -4.530 1.00 72.12 272 GLY A CA 1
ATOM 2130 C C . GLY A 1 272 ? 3.624 -14.926 -5.877 1.00 72.12 272 GLY A C 1
ATOM 2131 O O . GLY A 1 272 ? 4.654 -14.298 -6.114 1.00 72.12 272 GLY A O 1
ATOM 2132 N N . SER A 1 273 ? 2.642 -15.039 -6.769 1.00 74.62 273 SER A N 1
ATOM 2133 C CA . SER A 1 273 ? 2.689 -14.399 -8.084 1.00 74.62 273 SER A CA 1
ATOM 2134 C C . SER A 1 273 ? 2.608 -12.873 -7.961 1.00 74.62 273 SER A C 1
ATOM 2136 O O . SER A 1 273 ? 1.553 -12.310 -7.642 1.00 74.62 273 SER A O 1
ATOM 2138 N N . LEU A 1 274 ? 3.745 -12.230 -8.225 1.00 81.12 274 LEU A N 1
ATOM 2139 C CA . LEU A 1 274 ? 3.950 -10.787 -8.127 1.00 81.12 274 LEU A CA 1
ATOM 2140 C C . LEU A 1 274 ? 3.123 -10.011 -9.156 1.00 81.12 274 LEU A C 1
ATOM 2142 O O . LEU A 1 274 ? 2.821 -10.506 -10.243 1.00 81.12 274 LEU A O 1
ATOM 2146 N N . ILE A 1 275 ? 2.796 -8.769 -8.810 1.00 83.12 275 ILE A N 1
ATOM 2147 C CA . ILE A 1 275 ? 2.164 -7.817 -9.723 1.00 83.12 275 ILE A CA 1
ATOM 2148 C C . ILE A 1 275 ? 3.266 -7.105 -10.511 1.00 83.12 275 ILE A C 1
ATOM 2150 O O . ILE A 1 275 ? 4.231 -6.593 -9.943 1.00 83.12 275 ILE A O 1
ATOM 2154 N N . SER A 1 276 ? 3.150 -7.109 -11.839 1.00 78.88 276 SER A N 1
ATOM 2155 C CA . SER A 1 276 ? 4.092 -6.400 -12.706 1.00 78.88 276 SER A CA 1
ATOM 2156 C C . SER A 1 276 ? 3.887 -4.890 -12.604 1.00 78.88 276 SER A C 1
ATOM 2158 O O . SER A 1 276 ? 2.755 -4.418 -12.563 1.00 78.88 276 SER A O 1
ATOM 2160 N N . LEU A 1 277 ? 4.986 -4.135 -12.606 1.00 78.69 277 LEU A N 1
ATOM 2161 C CA . LEU A 1 277 ? 4.944 -2.676 -12.609 1.00 78.69 277 LEU A CA 1
ATOM 2162 C C . LEU A 1 277 ? 4.304 -2.156 -13.908 1.00 78.69 277 LEU A C 1
ATOM 2164 O O . LEU A 1 277 ? 4.789 -2.443 -15.004 1.00 78.69 277 LEU A O 1
ATOM 2168 N N . ASP A 1 278 ? 3.235 -1.368 -13.788 1.00 78.50 278 ASP A N 1
ATOM 2169 C CA . ASP A 1 278 ? 2.563 -0.723 -14.919 1.00 78.50 278 ASP A CA 1
ATOM 2170 C C . ASP A 1 278 ? 3.265 0.599 -15.279 1.00 78.50 278 ASP A C 1
ATOM 2172 O O . ASP A 1 278 ? 2.876 1.673 -14.827 1.00 78.50 278 ASP A O 1
ATOM 2176 N N . CYS A 1 279 ? 4.304 0.540 -16.121 1.00 75.31 279 CYS A N 1
ATOM 2177 C CA . CYS A 1 279 ? 5.024 1.743 -16.571 1.00 75.31 279 CYS A CA 1
ATOM 2178 C C . CYS A 1 279 ? 4.189 2.693 -17.453 1.00 75.31 279 CYS A C 1
ATOM 2180 O O . CYS A 1 279 ? 4.691 3.751 -17.834 1.00 75.31 279 CYS A O 1
ATOM 2182 N N . SER A 1 280 ? 2.957 2.325 -17.824 1.00 77.06 280 SER A N 1
ATOM 2183 C CA . SER A 1 280 ? 2.033 3.225 -18.525 1.00 77.06 280 SER A CA 1
ATOM 2184 C C . SER A 1 280 ? 1.175 4.053 -17.564 1.00 77.06 280 SER A C 1
ATOM 2186 O O . SER A 1 280 ? 0.539 5.024 -17.985 1.00 77.06 280 SER A O 1
ATOM 2188 N N . ALA A 1 281 ? 1.165 3.698 -16.275 1.00 80.81 281 ALA A N 1
ATOM 2189 C CA . ALA A 1 281 ? 0.416 4.413 -15.258 1.00 80.81 281 ALA A CA 1
ATOM 2190 C C . ALA A 1 281 ? 0.988 5.819 -15.031 1.00 80.81 281 ALA A C 1
ATOM 2192 O O . ALA A 1 281 ? 2.198 6.034 -14.982 1.00 80.81 281 ALA A O 1
ATOM 2193 N N . ARG A 1 282 ? 0.089 6.792 -14.843 1.00 84.38 282 ARG A N 1
ATOM 2194 C CA . ARG A 1 282 ? 0.461 8.174 -14.502 1.00 84.38 282 ARG A CA 1
ATOM 2195 C C . ARG A 1 282 ? 1.104 8.279 -13.116 1.00 84.38 282 ARG A C 1
ATOM 2197 O O . ARG A 1 282 ? 1.987 9.107 -12.922 1.00 84.38 282 ARG A O 1
ATOM 2204 N N . TYR A 1 283 ? 0.619 7.478 -12.173 1.00 85.69 283 TYR A N 1
ATOM 2205 C CA . TYR A 1 283 ? 1.119 7.384 -10.808 1.00 85.69 283 TYR A CA 1
ATOM 2206 C C . TYR A 1 283 ? 1.619 5.960 -10.613 1.00 85.69 283 TYR A C 1
ATOM 2208 O O . TYR A 1 283 ? 0.835 5.017 -10.713 1.00 85.69 283 TYR A O 1
ATOM 2216 N N . LEU A 1 284 ? 2.928 5.810 -10.428 1.00 84.94 284 LEU A N 1
ATOM 2217 C CA . LEU A 1 284 ? 3.568 4.504 -10.331 1.00 84.94 284 LEU A CA 1
ATOM 2218 C C . LEU A 1 284 ? 3.396 3.956 -8.919 1.00 84.94 284 LEU A C 1
ATOM 2220 O O . LEU A 1 284 ? 3.558 4.687 -7.946 1.00 84.94 284 LEU A O 1
ATOM 2224 N N . VAL A 1 285 ? 3.129 2.660 -8.805 1.00 88.25 285 VAL A N 1
ATOM 2225 C CA . VAL A 1 285 ? 3.177 1.961 -7.522 1.00 88.25 285 VAL A CA 1
ATOM 2226 C C . VAL A 1 285 ? 4.364 1.011 -7.547 1.00 88.25 285 VAL A C 1
ATOM 2228 O O . VAL A 1 285 ? 4.390 0.024 -8.290 1.00 88.25 285 VAL A O 1
ATOM 2231 N N . LEU A 1 286 ? 5.372 1.337 -6.753 1.00 84.38 286 LEU A N 1
ATOM 2232 C CA . LEU A 1 286 ? 6.620 0.597 -6.618 1.00 84.38 286 LEU A CA 1
ATOM 2233 C C . LEU A 1 286 ? 6.515 -0.293 -5.381 1.00 84.38 286 LEU A C 1
ATOM 2235 O O . LEU A 1 286 ? 6.022 0.173 -4.359 1.00 84.38 286 LEU A O 1
ATOM 2239 N N . ASP A 1 287 ? 6.970 -1.549 -5.439 1.00 85.25 287 ASP A N 1
ATOM 2240 C CA . ASP A 1 287 ? 7.076 -2.317 -4.194 1.00 85.25 287 ASP A CA 1
ATOM 2241 C C . ASP A 1 287 ? 8.439 -2.093 -3.546 1.00 85.25 287 ASP A C 1
ATOM 2243 O O . ASP A 1 287 ? 9.477 -2.257 -4.201 1.00 85.25 287 ASP A O 1
ATOM 2247 N N . VAL A 1 288 ? 8.419 -1.811 -2.248 1.00 82.75 288 VAL A N 1
ATOM 2248 C CA . VAL A 1 288 ? 9.610 -1.710 -1.396 1.00 82.75 288 VAL A CA 1
ATOM 2249 C C . VAL A 1 288 ? 10.372 -3.045 -1.419 1.00 82.75 288 VAL A C 1
ATOM 2251 O O . VAL A 1 288 ? 9.786 -4.092 -1.671 1.00 82.75 288 VAL A O 1
ATOM 2254 N N . GLN A 1 289 ? 11.695 -3.053 -1.292 1.00 79.81 289 GLN A N 1
ATOM 2255 C CA . GLN A 1 289 ? 12.478 -4.307 -1.286 1.00 79.81 289 GLN A CA 1
ATOM 2256 C C . GLN A 1 289 ? 13.142 -4.539 0.065 1.00 79.81 289 GLN A C 1
ATOM 2258 O O . GLN A 1 289 ? 13.204 -5.667 0.556 1.00 79.81 289 GLN A O 1
ATOM 2263 N N . GLU A 1 290 ? 13.599 -3.454 0.668 1.00 81.44 290 GLU A N 1
ATOM 2264 C CA . GLU A 1 290 ? 14.309 -3.438 1.929 1.00 81.44 290 GLU A CA 1
ATOM 2265 C C . GLU A 1 290 ? 13.715 -2.323 2.784 1.00 81.44 290 GLU A C 1
ATOM 2267 O O . GLU A 1 290 ? 13.290 -1.284 2.271 1.00 81.44 290 GLU A O 1
ATOM 2272 N N . ILE A 1 291 ? 13.623 -2.587 4.081 1.00 83.00 291 ILE A N 1
ATOM 2273 C CA . ILE A 1 291 ? 13.054 -1.683 5.067 1.00 83.00 291 ILE A CA 1
ATOM 2274 C C . ILE A 1 291 ? 14.129 -1.414 6.104 1.00 83.00 291 ILE A C 1
ATOM 2276 O O . ILE A 1 291 ? 14.795 -2.334 6.590 1.00 83.00 291 ILE A O 1
ATOM 2280 N N . LYS A 1 292 ? 14.256 -0.144 6.485 1.00 83.44 292 LYS A N 1
ATOM 2281 C CA . LYS A 1 292 ? 15.077 0.270 7.612 1.00 83.44 292 LYS A CA 1
ATOM 2282 C C . LYS A 1 292 ? 14.266 1.177 8.524 1.00 83.44 292 LYS A C 1
ATOM 2284 O O . LYS A 1 292 ? 13.834 2.251 8.116 1.00 83.44 292 LYS A O 1
ATOM 2289 N N . VAL A 1 293 ? 14.095 0.752 9.772 1.00 82.88 293 VAL A N 1
ATOM 2290 C CA . VAL A 1 293 ? 13.371 1.526 10.785 1.00 82.88 293 VAL A CA 1
ATOM 2291 C C . VAL A 1 293 ? 14.386 2.197 11.700 1.00 82.88 293 VAL A C 1
ATOM 2293 O O . VAL A 1 293 ? 15.129 1.517 12.409 1.00 82.88 293 VAL A O 1
ATOM 2296 N N . GLU A 1 294 ? 14.447 3.525 11.675 1.00 79.44 294 GLU A N 1
ATOM 2297 C CA . GLU A 1 294 ? 15.388 4.311 12.481 1.00 79.44 294 GLU A CA 1
ATOM 2298 C C . GLU A 1 294 ? 16.843 3.794 12.374 1.00 79.44 294 GLU A C 1
ATOM 2300 O O . GLU A 1 294 ? 17.415 3.692 11.283 1.00 79.44 294 GLU A O 1
ATOM 2305 N N . ASN A 1 295 ? 17.453 3.447 13.509 1.00 74.62 295 ASN A N 1
ATOM 2306 C CA . ASN A 1 295 ? 18.838 2.990 13.614 1.00 74.62 295 ASN A CA 1
ATOM 2307 C C . ASN A 1 295 ? 18.988 1.459 13.600 1.00 74.62 295 ASN A C 1
ATOM 2309 O O . ASN A 1 295 ? 20.083 0.965 13.871 1.00 74.62 295 ASN A O 1
ATOM 2313 N N . THR A 1 296 ? 17.923 0.716 13.282 1.00 78.62 296 THR A N 1
ATOM 2314 C CA . THR A 1 296 ? 17.956 -0.756 13.224 1.00 78.62 296 THR A CA 1
ATOM 2315 C C . THR A 1 296 ? 18.656 -1.271 11.968 1.00 78.62 296 THR A C 1
ATOM 2317 O O . THR A 1 296 ? 18.913 -0.526 11.008 1.00 78.62 296 THR A O 1
ATOM 2320 N N . ALA A 1 297 ? 18.995 -2.560 11.981 1.00 82.06 297 ALA A N 1
ATOM 2321 C CA . ALA A 1 297 ? 19.481 -3.250 10.794 1.00 82.06 297 ALA A CA 1
ATOM 2322 C C . ALA A 1 297 ? 18.408 -3.282 9.690 1.00 82.06 297 ALA A C 1
ATOM 2324 O O . ALA A 1 297 ? 17.217 -3.442 9.949 1.00 82.06 297 ALA A O 1
ATOM 2325 N N . GLU A 1 298 ? 18.849 -3.142 8.441 1.00 86.50 298 GLU A N 1
ATOM 2326 C CA . GLU A 1 298 ? 17.980 -3.277 7.274 1.00 86.50 298 GLU A CA 1
ATOM 2327 C C . GLU A 1 298 ? 17.528 -4.734 7.107 1.00 86.50 298 GLU A C 1
ATOM 2329 O O . GLU A 1 298 ? 18.315 -5.667 7.295 1.00 86.50 298 GLU A O 1
ATOM 2334 N N . PHE A 1 299 ? 16.260 -4.935 6.751 1.00 83.81 299 PHE A N 1
ATOM 2335 C CA . PHE A 1 299 ? 15.698 -6.259 6.500 1.00 83.81 299 PHE A CA 1
ATOM 2336 C C . PHE A 1 299 ? 14.879 -6.286 5.212 1.00 83.81 299 PHE A C 1
ATOM 2338 O O . PHE A 1 299 ? 14.300 -5.291 4.781 1.00 83.81 299 PHE A O 1
ATOM 2345 N N . LYS A 1 300 ? 14.824 -7.464 4.585 1.00 87.06 300 LYS A N 1
ATOM 2346 C CA . LYS A 1 300 ? 14.091 -7.669 3.333 1.00 87.06 300 LYS A CA 1
ATOM 2347 C C . LYS A 1 300 ? 12.586 -7.719 3.565 1.00 87.06 300 LYS A C 1
ATOM 2349 O O . LYS A 1 300 ? 12.130 -8.278 4.565 1.00 87.06 300 LYS A O 1
ATOM 2354 N N . TYR A 1 301 ? 11.826 -7.309 2.554 1.00 82.62 301 TYR A N 1
ATOM 2355 C CA . TYR A 1 301 ? 10.363 -7.414 2.509 1.00 82.62 301 TYR A CA 1
ATOM 2356 C C . TYR A 1 301 ? 9.810 -8.818 2.812 1.00 82.62 301 TYR A C 1
ATOM 2358 O O . TYR A 1 301 ? 8.675 -9.005 3.238 1.00 82.62 301 TYR A O 1
ATOM 2366 N N . THR A 1 302 ? 10.619 -9.855 2.596 1.00 86.31 302 THR A N 1
ATOM 2367 C CA . THR A 1 302 ? 10.267 -11.252 2.877 1.00 86.31 302 THR A CA 1
ATOM 2368 C C . THR A 1 302 ? 10.125 -11.546 4.366 1.00 86.31 302 THR A C 1
ATOM 2370 O O . THR A 1 302 ? 9.684 -12.645 4.716 1.00 86.31 302 THR A O 1
ATOM 2373 N N . HIS A 1 303 ? 10.532 -10.604 5.218 1.00 89.44 303 HIS A N 1
ATOM 2374 C CA . HIS A 1 303 ? 10.365 -10.625 6.663 1.00 89.44 303 HIS A CA 1
ATOM 2375 C C . HIS A 1 303 ? 9.256 -9.670 7.135 1.00 89.44 303 HIS A C 1
ATOM 2377 O O . HIS A 1 303 ? 9.106 -9.456 8.336 1.00 89.44 303 HIS A O 1
ATOM 2383 N N . ASP A 1 304 ? 8.456 -9.121 6.220 1.00 90.25 304 ASP A N 1
ATOM 2384 C CA . ASP A 1 304 ? 7.539 -8.023 6.500 1.00 90.25 304 ASP A CA 1
ATOM 2385 C C . ASP A 1 304 ? 6.094 -8.330 6.078 1.00 90.25 304 ASP A C 1
ATOM 2387 O O . ASP A 1 304 ? 5.756 -8.395 4.897 1.00 90.25 304 ASP A O 1
ATOM 2391 N N . HIS A 1 305 ? 5.218 -8.542 7.063 1.00 93.25 305 HIS A N 1
ATOM 2392 C CA . HIS A 1 305 ? 3.780 -8.726 6.843 1.00 93.25 305 HIS A CA 1
ATOM 2393 C C . HIS A 1 305 ? 2.989 -7.420 6.885 1.00 93.25 305 HIS A C 1
ATOM 2395 O O . HIS A 1 305 ? 1.768 -7.460 6.654 1.00 93.25 305 HIS A O 1
ATOM 2401 N N . SER A 1 306 ? 3.640 -6.299 7.201 1.00 92.06 306 SER A N 1
ATOM 2402 C CA . SER A 1 306 ? 3.006 -4.992 7.215 1.00 92.06 306 SER A CA 1
ATOM 2403 C C . SER A 1 306 ? 2.412 -4.686 5.842 1.00 92.06 306 SER A C 1
ATOM 2405 O O . SER A 1 306 ? 2.774 -5.284 4.828 1.00 92.06 306 SER A O 1
ATOM 2407 N N . LYS A 1 307 ? 1.396 -3.832 5.826 1.00 94.56 307 LYS A N 1
ATOM 2408 C CA . LYS A 1 307 ? 0.722 -3.400 4.599 1.00 94.56 307 LYS A CA 1
ATOM 2409 C C . LYS A 1 307 ? 0.683 -1.893 4.609 1.00 94.56 307 LYS A C 1
ATOM 2411 O O . LYS A 1 307 ? -0.325 -1.287 4.983 1.00 94.56 307 LYS A O 1
ATOM 2416 N N . ILE A 1 308 ? 1.827 -1.317 4.272 1.00 93.31 308 ILE A N 1
ATOM 2417 C CA . ILE A 1 308 ? 2.075 0.111 4.372 1.00 93.31 308 ILE A CA 1
ATOM 2418 C C . ILE A 1 308 ? 2.383 0.651 2.986 1.00 93.31 308 ILE A C 1
ATOM 2420 O O . ILE A 1 308 ? 3.200 0.103 2.256 1.00 93.31 308 ILE A O 1
ATOM 2424 N N . ALA A 1 309 ? 1.724 1.739 2.614 1.00 92.56 309 ALA A N 1
ATOM 2425 C CA . ALA A 1 309 ? 2.028 2.477 1.402 1.00 92.56 309 ALA A CA 1
ATOM 2426 C C . ALA A 1 309 ? 2.364 3.917 1.750 1.00 92.56 309 ALA A C 1
ATOM 2428 O O . ALA A 1 309 ? 1.616 4.571 2.472 1.00 92.56 309 ALA A O 1
ATOM 2429 N N . VAL A 1 310 ? 3.455 4.423 1.197 1.00 88.06 310 VAL A N 1
ATOM 2430 C CA . VAL A 1 310 ? 3.910 5.794 1.419 1.00 88.06 310 VAL A CA 1
ATOM 2431 C C . VAL A 1 310 ? 3.968 6.526 0.093 1.00 88.06 310 VAL A C 1
ATOM 2433 O O . VAL A 1 310 ? 4.296 5.938 -0.938 1.00 88.06 310 VAL A O 1
ATOM 2436 N N . SER A 1 311 ? 3.642 7.810 0.092 1.00 84.50 311 SER A N 1
ATOM 2437 C CA . SER A 1 311 ? 3.786 8.634 -1.102 1.00 84.50 311 SER A CA 1
ATOM 2438 C C . SER A 1 311 ? 5.248 8.760 -1.524 1.00 84.50 311 SER A C 1
ATOM 2440 O O . SER A 1 311 ? 6.127 9.011 -0.703 1.00 84.50 311 SER A O 1
ATOM 2442 N N . GLY A 1 312 ? 5.496 8.637 -2.828 1.00 74.88 312 GLY A N 1
ATOM 2443 C CA . GLY A 1 312 ? 6.779 8.976 -3.444 1.00 74.88 312 GLY A CA 1
ATOM 2444 C C . GLY A 1 312 ? 6.967 10.479 -3.683 1.00 74.88 312 GLY A C 1
ATOM 2445 O O . GLY A 1 312 ? 8.039 10.895 -4.111 1.00 74.88 312 GLY A O 1
ATOM 2446 N N . ASP A 1 313 ? 5.935 11.290 -3.436 1.00 76.94 313 ASP A N 1
ATOM 2447 C CA . ASP A 1 313 ? 5.964 12.750 -3.536 1.00 76.94 313 ASP A CA 1
ATOM 2448 C C . ASP A 1 313 ? 5.888 13.359 -2.133 1.00 76.94 313 ASP A C 1
ATOM 2450 O O . ASP A 1 313 ? 4.849 13.287 -1.469 1.00 76.94 313 ASP A O 1
ATOM 2454 N N . SER A 1 314 ? 6.981 13.984 -1.694 1.00 75.69 314 SER A N 1
ATOM 2455 C CA . SER A 1 314 ? 7.081 14.620 -0.377 1.00 75.69 314 SER A CA 1
ATOM 2456 C C . SER A 1 314 ? 6.141 15.819 -0.207 1.00 75.69 314 SER A C 1
ATOM 2458 O O . SER A 1 314 ? 5.867 16.207 0.920 1.00 75.69 314 SER A O 1
ATOM 2460 N N . SER A 1 315 ? 5.620 16.404 -1.295 1.00 76.00 315 SER A N 1
ATOM 2461 C CA . SER A 1 315 ? 4.586 17.453 -1.222 1.00 76.00 315 SER A CA 1
ATOM 2462 C C . SER A 1 315 ? 3.186 16.899 -0.934 1.00 76.00 315 SER A C 1
ATOM 2464 O O . SER A 1 315 ? 2.261 17.649 -0.618 1.00 76.00 315 SER A O 1
ATOM 2466 N N . LYS A 1 316 ? 3.024 15.577 -1.043 1.00 81.00 316 LYS A N 1
ATOM 2467 C CA . LYS A 1 316 ? 1.797 14.837 -0.750 1.00 81.00 316 LYS A CA 1
ATOM 2468 C C . LYS A 1 316 ? 2.126 13.650 0.151 1.00 81.00 316 LYS A C 1
ATOM 2470 O O . LYS A 1 316 ? 2.008 12.522 -0.320 1.00 81.00 316 LYS A O 1
ATOM 2475 N N . PRO A 1 317 ? 2.572 13.862 1.395 1.00 82.94 317 PRO A N 1
ATOM 2476 C CA . PRO A 1 317 ? 3.120 12.826 2.263 1.00 82.94 317 PRO A CA 1
ATOM 2477 C C . PRO A 1 317 ? 2.011 11.914 2.816 1.00 82.94 317 PRO A C 1
ATOM 2479 O O . PRO A 1 317 ? 1.683 11.903 3.994 1.00 82.94 317 PRO A O 1
ATOM 2482 N N . TYR A 1 318 ? 1.359 11.164 1.932 1.00 87.56 318 TYR A N 1
ATOM 2483 C CA . TYR A 1 318 ? 0.348 10.198 2.318 1.00 87.56 318 TYR A CA 1
ATOM 2484 C C . TYR A 1 318 ? 1.000 8.948 2.894 1.00 87.56 318 TYR A C 1
ATOM 2486 O O . TYR A 1 318 ? 1.919 8.390 2.290 1.00 87.56 318 TYR A O 1
ATOM 2494 N N . VAL A 1 319 ? 0.445 8.470 4.001 1.00 90.12 319 VAL A N 1
ATOM 2495 C CA . VAL A 1 319 ? 0.729 7.156 4.580 1.00 90.12 319 VAL A CA 1
ATOM 2496 C C . VAL A 1 319 ? -0.564 6.373 4.582 1.00 90.12 319 VAL A C 1
ATOM 2498 O O . VAL A 1 319 ? -1.593 6.875 5.027 1.00 90.12 319 VAL A O 1
ATOM 2501 N N . CYS A 1 320 ? -0.532 5.155 4.060 1.00 94.56 320 CYS A N 1
ATOM 2502 C CA . CYS A 1 320 ? -1.669 4.252 4.040 1.00 94.56 320 CYS A CA 1
ATOM 2503 C C . CYS A 1 320 ? -1.309 2.986 4.804 1.00 94.56 320 CYS A C 1
ATOM 2505 O O . CYS A 1 320 ? -0.316 2.346 4.474 1.00 94.56 320 CYS A O 1
ATOM 2507 N N . ILE A 1 321 ? -2.127 2.602 5.779 1.00 95.50 321 ILE A N 1
ATOM 2508 C CA . ILE A 1 321 ? -1.999 1.335 6.507 1.00 95.50 321 ILE A CA 1
ATOM 2509 C C . ILE A 1 321 ? -3.256 0.520 6.233 1.00 95.50 321 ILE A C 1
ATOM 2511 O O . ILE A 1 321 ? -4.367 1.056 6.230 1.00 95.50 321 ILE A O 1
ATOM 2515 N N . GLY A 1 322 ? -3.105 -0.758 5.901 1.00 93.12 322 GLY A N 1
ATOM 2516 C CA . GLY A 1 322 ? -4.241 -1.557 5.461 1.00 93.12 322 GLY A CA 1
ATOM 2517 C C . GLY A 1 322 ? -4.085 -3.056 5.612 1.00 93.12 322 GLY A C 1
ATOM 2518 O O . GLY A 1 322 ? -3.365 -3.560 6.470 1.00 93.12 322 GLY A O 1
ATOM 2519 N N . ASP A 1 323 ? -4.810 -3.746 4.740 1.00 88.38 323 ASP A N 1
ATOM 2520 C CA . ASP A 1 323 ? -5.163 -5.151 4.892 1.00 88.38 323 ASP A CA 1
ATOM 2521 C C . ASP A 1 323 ? -4.657 -6.038 3.741 1.00 88.38 323 ASP A C 1
ATOM 2523 O O . ASP A 1 323 ? -4.411 -7.229 3.921 1.00 88.38 323 ASP A O 1
ATOM 2527 N N . ILE A 1 324 ? -4.462 -5.461 2.552 1.00 90.62 324 ILE A N 1
ATOM 2528 C CA . ILE A 1 324 ? -4.263 -6.209 1.305 1.00 90.62 324 ILE A CA 1
ATOM 2529 C C . ILE A 1 324 ? -2.793 -6.265 0.904 1.00 90.62 324 ILE A C 1
ATOM 2531 O O . ILE A 1 324 ? -2.127 -5.242 0.785 1.00 90.62 324 ILE A O 1
ATOM 2535 N N . ASN A 1 325 ? -2.312 -7.472 0.595 1.00 92.12 325 ASN A N 1
ATOM 2536 C CA . ASN A 1 325 ? -1.001 -7.653 -0.020 1.00 92.12 325 ASN A CA 1
ATOM 2537 C C . ASN A 1 325 ? -1.027 -7.303 -1.512 1.00 92.12 325 ASN A C 1
ATOM 2539 O O . ASN A 1 325 ? -2.020 -7.556 -2.202 1.00 92.12 325 ASN A O 1
ATOM 2543 N N . ARG A 1 326 ? 0.105 -6.852 -2.055 1.00 90.31 326 ARG A N 1
ATOM 2544 C CA . ARG A 1 326 ? 0.267 -6.590 -3.488 1.00 90.31 326 ARG A CA 1
ATOM 2545 C C . ARG A 1 326 ? 0.711 -7.854 -4.242 1.00 90.31 326 ARG A C 1
ATOM 2547 O O . ARG A 1 326 ? 1.844 -7.989 -4.693 1.00 90.31 326 ARG A O 1
ATOM 2554 N N . MET A 1 327 ? -0.214 -8.808 -4.382 1.00 86.19 327 MET A N 1
ATOM 2555 C CA . MET A 1 327 ? -0.041 -10.040 -5.171 1.00 86.19 327 MET A CA 1
ATOM 2556 C C . MET A 1 327 ? -1.264 -10.312 -6.052 1.00 86.19 327 MET A C 1
ATOM 2558 O O . MET A 1 327 ? -2.389 -9.996 -5.674 1.00 86.19 327 MET A O 1
ATOM 2562 N N . THR A 1 328 ? -1.070 -10.969 -7.199 1.00 84.12 328 THR A N 1
ATOM 2563 C CA . THR A 1 328 ? -2.167 -11.284 -8.144 1.00 84.12 328 THR A CA 1
ATOM 2564 C C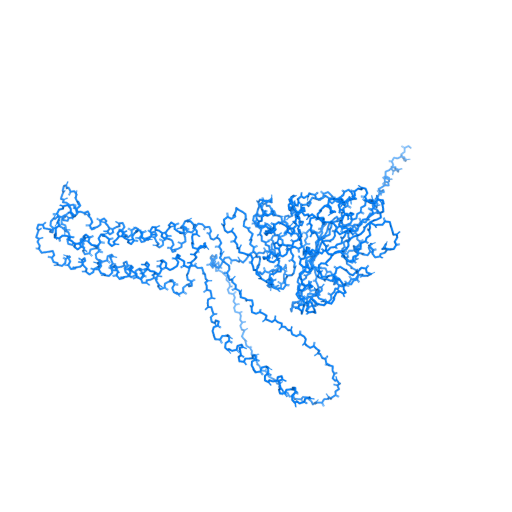 . THR A 1 328 ? -3.266 -12.153 -7.524 1.00 84.12 328 THR A C 1
ATOM 2566 O O . THR A 1 328 ? -4.438 -11.994 -7.853 1.00 84.12 328 THR A O 1
ATOM 2569 N N . SER A 1 329 ? -2.925 -13.006 -6.550 1.00 82.81 329 SER A N 1
ATOM 2570 C CA . SER A 1 329 ? -3.903 -13.783 -5.773 1.00 82.81 329 SER A CA 1
ATOM 2571 C C . SER A 1 329 ? -4.879 -12.916 -4.968 1.00 82.81 329 SER A C 1
ATOM 2573 O O . SER A 1 329 ? -5.946 -13.391 -4.594 1.00 82.81 329 SER A O 1
ATOM 2575 N N . GLN A 1 330 ? -4.546 -11.646 -4.713 1.00 89.88 330 GLN A N 1
ATOM 2576 C CA . GLN A 1 330 ? -5.399 -10.708 -3.982 1.00 89.88 330 GLN A CA 1
ATOM 2577 C C . GLN A 1 330 ? -6.341 -9.915 -4.894 1.00 89.88 330 GLN A C 1
ATOM 2579 O O . GLN A 1 330 ? -7.120 -9.108 -4.392 1.00 89.88 330 GLN A O 1
ATOM 2584 N N . TYR A 1 331 ? -6.302 -10.097 -6.220 1.00 89.69 331 TYR A N 1
ATOM 2585 C CA . TYR A 1 331 ? -7.238 -9.421 -7.131 1.00 89.69 331 TYR A CA 1
ATOM 2586 C C . TYR A 1 331 ? -8.687 -9.780 -6.817 1.00 89.69 331 TYR A C 1
ATOM 2588 O O . TYR A 1 331 ? -9.534 -8.893 -6.777 1.00 89.69 331 TYR A O 1
ATOM 2596 N N . VAL A 1 332 ? -8.920 -11.051 -6.501 1.00 89.50 332 VAL A N 1
ATOM 2597 C CA . VAL A 1 332 ? -10.238 -11.645 -6.252 1.00 89.50 332 VAL A CA 1
ATOM 2598 C C . VAL A 1 332 ? -10.598 -11.713 -4.766 1.00 89.50 332 VAL A C 1
ATOM 2600 O O . VAL A 1 332 ? -11.430 -12.517 -4.372 1.00 89.50 332 VAL A O 1
ATOM 2603 N N . ARG A 1 333 ? -9.959 -10.898 -3.919 1.00 91.62 333 ARG A N 1
ATOM 2604 C CA . ARG A 1 333 ? -10.258 -10.820 -2.482 1.00 91.62 333 ARG A CA 1
ATOM 2605 C C . ARG A 1 333 ? -10.638 -9.398 -2.105 1.00 91.62 333 ARG A C 1
ATOM 2607 O O . ARG A 1 333 ? -10.040 -8.441 -2.600 1.00 91.62 333 ARG A O 1
ATOM 2614 N N . GLY A 1 334 ? -11.631 -9.265 -1.230 1.00 94.69 334 GLY A N 1
ATOM 2615 C CA . GLY A 1 334 ? -11.978 -7.978 -0.635 1.00 94.69 334 GLY A CA 1
ATOM 2616 C C . GLY A 1 334 ? -10.926 -7.515 0.377 1.00 94.69 334 GLY A C 1
ATOM 2617 O O . GLY A 1 334 ? -10.147 -8.316 0.887 1.00 94.69 334 GLY A O 1
ATOM 2618 N N . GLY A 1 335 ? -10.877 -6.215 0.641 1.00 96.31 335 GLY A N 1
ATOM 2619 C CA . GLY A 1 335 ? -9.983 -5.608 1.631 1.00 96.31 335 GLY A CA 1
ATOM 2620 C C . GLY A 1 335 ? -9.714 -4.136 1.328 1.00 96.31 335 GLY A C 1
ATOM 2621 O O . GLY A 1 335 ? -10.233 -3.594 0.342 1.00 96.31 335 GLY A O 1
ATOM 2622 N N . GLY A 1 336 ? -8.936 -3.473 2.178 1.00 96.94 336 GLY A N 1
ATOM 2623 C CA . GLY A 1 336 ? -8.789 -2.025 2.109 1.00 96.94 336 GLY A CA 1
ATOM 2624 C C . GLY A 1 336 ? -7.482 -1.470 2.660 1.00 96.94 336 GLY A C 1
ATOM 2625 O O . GLY A 1 336 ? -6.562 -2.198 3.031 1.00 96.94 336 GLY A O 1
ATOM 2626 N N . THR A 1 337 ? -7.401 -0.142 2.657 1.00 97.56 337 THR A N 1
ATOM 2627 C CA . THR A 1 337 ? -6.350 0.627 3.329 1.00 97.56 337 THR A CA 1
ATOM 2628 C C . THR A 1 337 ? -6.889 1.993 3.742 1.00 97.56 337 THR A C 1
ATOM 2630 O O . THR A 1 337 ? -7.721 2.574 3.042 1.00 97.56 337 THR A O 1
ATOM 2633 N N . SER A 1 338 ? -6.433 2.502 4.881 1.00 95.75 338 SER A N 1
ATOM 2634 C CA . SER A 1 338 ? -6.769 3.833 5.383 1.00 95.75 338 SER A CA 1
ATOM 2635 C C . SER A 1 338 ? -5.562 4.745 5.229 1.00 95.75 338 SER A C 1
ATOM 2637 O O . SER A 1 338 ? -4.475 4.408 5.689 1.00 95.75 338 SER A O 1
ATOM 2639 N N . SER A 1 339 ? -5.764 5.881 4.565 1.00 90.06 339 SER A N 1
ATOM 2640 C CA . SER A 1 339 ? -4.730 6.856 4.236 1.00 90.06 339 SER A CA 1
ATOM 2641 C C . SER A 1 339 ? -4.898 8.150 5.020 1.00 90.06 339 SER A C 1
ATOM 2643 O O . SER A 1 339 ? -6.005 8.682 5.107 1.00 90.06 339 SER A O 1
ATOM 2645 N N . GLN A 1 340 ? -3.794 8.678 5.529 1.00 85.81 340 GLN A N 1
ATOM 2646 C CA . GLN A 1 340 ? -3.693 9.985 6.169 1.00 85.81 340 GLN A CA 1
ATOM 2647 C C . GLN A 1 340 ? -2.635 10.818 5.449 1.00 85.81 340 GLN A C 1
ATOM 2649 O O . GLN A 1 340 ? -1.660 10.277 4.931 1.00 85.81 340 GLN A O 1
ATOM 2654 N N . PHE A 1 341 ? -2.841 12.132 5.405 1.00 71.44 341 PHE A N 1
ATOM 2655 C CA . PHE A 1 341 ? -1.807 13.089 5.021 1.00 71.44 341 PHE A CA 1
ATOM 2656 C C . PHE A 1 341 ? -0.950 13.375 6.259 1.00 71.44 341 PHE A C 1
ATOM 2658 O O . PHE A 1 341 ? -1.466 13.973 7.199 1.00 71.44 341 PHE A O 1
ATOM 2665 N N . GLU A 1 342 ? 0.305 12.927 6.275 1.00 63.22 342 GLU A N 1
ATOM 2666 C CA . GLU A 1 342 ? 1.201 13.049 7.431 1.00 63.22 342 GLU A CA 1
ATOM 2667 C C . GLU A 1 342 ? 2.644 13.309 6.970 1.00 63.22 342 GLU A C 1
ATOM 2669 O O . GLU A 1 342 ? 3.267 12.446 6.356 1.00 63.22 342 GLU A O 1
ATOM 2674 N N . GLU A 1 343 ? 3.200 14.485 7.278 1.00 49.69 343 GLU A N 1
ATOM 2675 C CA . GLU A 1 343 ? 4.514 14.944 6.783 1.00 49.69 343 GLU A CA 1
ATOM 2676 C C . GLU A 1 343 ? 5.717 14.076 7.212 1.00 49.69 343 GLU A C 1
ATOM 2678 O O . GLU A 1 343 ? 6.789 14.210 6.624 1.00 49.69 343 GLU A O 1
ATOM 2683 N N . MET A 1 344 ? 5.573 13.157 8.177 1.00 45.75 344 MET A N 1
ATOM 2684 C CA . MET A 1 344 ? 6.728 12.619 8.916 1.00 45.75 344 MET A CA 1
ATOM 2685 C C . MET A 1 344 ? 7.184 11.185 8.570 1.00 45.75 344 MET A C 1
ATOM 2687 O O . MET A 1 344 ? 8.179 10.712 9.109 1.00 45.75 344 MET A O 1
ATOM 2691 N N . TYR A 1 345 ? 6.535 10.469 7.647 1.00 49.34 345 TYR A N 1
ATOM 2692 C CA . TYR A 1 345 ? 6.797 9.025 7.454 1.00 49.34 345 TYR A CA 1
ATOM 2693 C C . TYR A 1 345 ? 7.750 8.663 6.289 1.00 49.34 345 TYR A C 1
ATOM 2695 O O . TYR A 1 345 ? 7.961 7.490 5.976 1.00 49.34 345 TYR A O 1
ATOM 2703 N N . THR A 1 346 ? 8.352 9.640 5.604 1.00 47.47 346 THR A N 1
ATOM 2704 C CA . THR A 1 346 ? 9.060 9.376 4.333 1.00 47.47 346 THR A CA 1
ATOM 2705 C C . THR A 1 346 ? 10.522 8.924 4.461 1.00 47.47 346 THR A C 1
ATOM 2707 O O . THR A 1 346 ? 11.128 8.575 3.448 1.00 47.47 346 THR A O 1
ATOM 2710 N N . GLU A 1 347 ? 11.127 8.902 5.657 1.00 44.44 347 GLU A N 1
ATOM 2711 C CA . GLU A 1 347 ? 12.574 8.633 5.785 1.00 44.44 347 GLU A CA 1
ATOM 2712 C C . GLU A 1 347 ? 12.977 7.155 5.963 1.00 44.44 347 GLU A C 1
ATOM 2714 O O . GLU A 1 347 ? 14.113 6.811 5.607 1.00 44.44 347 GLU A O 1
ATOM 2719 N N . GLY A 1 348 ? 12.078 6.290 6.456 1.00 41.31 348 GLY A N 1
ATOM 2720 C CA . GLY A 1 348 ? 12.343 4.859 6.709 1.00 41.31 348 GLY A CA 1
ATOM 2721 C C . GLY A 1 348 ? 11.984 3.910 5.553 1.00 41.31 348 GLY A C 1
ATOM 2722 O O . GLY A 1 348 ? 12.582 2.847 5.401 1.00 41.31 348 GLY A O 1
ATOM 2723 N N . PHE A 1 349 ? 11.064 4.319 4.674 1.00 45.25 349 PHE A N 1
ATOM 2724 C CA . PHE A 1 349 ? 10.626 3.546 3.501 1.00 45.25 349 PHE A CA 1
ATOM 2725 C C . PHE A 1 349 ? 11.298 4.084 2.241 1.00 45.25 349 PHE A C 1
ATOM 2727 O O . PHE A 1 349 ? 10.657 4.588 1.313 1.00 45.25 349 PHE A O 1
ATOM 2734 N N . LYS A 1 350 ? 12.631 4.050 2.245 1.00 35.16 350 LYS A N 1
ATOM 2735 C CA . LYS A 1 350 ? 13.426 4.508 1.108 1.00 35.16 350 LYS A CA 1
ATOM 2736 C C . LYS A 1 350 ? 13.364 3.456 -0.005 1.00 35.16 350 LYS A C 1
ATOM 2738 O O . LYS A 1 350 ? 13.618 2.285 0.260 1.00 35.16 350 LYS A O 1
ATOM 2743 N N . PRO A 1 351 ? 13.056 3.839 -1.256 1.00 36.19 351 PRO A N 1
ATOM 2744 C CA . PRO A 1 351 ? 13.289 2.948 -2.384 1.00 36.19 351 PRO A CA 1
ATOM 2745 C C . PRO A 1 351 ? 14.798 2.651 -2.499 1.00 36.19 351 PRO A C 1
ATOM 2747 O O . PRO A 1 351 ? 15.615 3.454 -2.025 1.00 36.19 351 PRO A O 1
ATOM 2750 N N . PRO A 1 352 ? 15.197 1.539 -3.142 1.00 31.03 352 PRO A N 1
ATOM 2751 C CA . PRO A 1 352 ? 16.605 1.264 -3.397 1.00 31.03 352 PRO A CA 1
ATOM 2752 C C . PRO A 1 352 ? 17.249 2.452 -4.121 1.00 31.03 352 PRO A C 1
ATOM 2754 O O . PRO A 1 352 ? 16.662 3.057 -5.024 1.00 31.03 352 PRO A O 1
ATOM 2757 N N . ARG A 1 353 ? 18.465 2.821 -3.700 1.00 26.72 353 ARG A N 1
ATOM 2758 C CA . ARG A 1 353 ? 19.225 3.876 -4.379 1.00 26.72 353 ARG A CA 1
ATOM 2759 C C . ARG A 1 353 ? 19.491 3.417 -5.816 1.00 26.72 353 ARG A C 1
ATOM 2761 O O . ARG A 1 353 ? 19.927 2.279 -5.986 1.00 26.72 353 ARG A O 1
ATOM 2768 N N . PRO A 1 354 ? 19.321 4.281 -6.832 1.00 27.75 354 PRO A N 1
ATOM 2769 C CA . PRO A 1 354 ? 19.779 3.971 -8.177 1.00 27.75 354 PRO A CA 1
ATOM 2770 C C . PRO A 1 354 ? 21.255 3.574 -8.112 1.00 27.75 354 PRO A C 1
ATOM 2772 O O . PRO A 1 354 ? 22.080 4.333 -7.592 1.00 27.75 354 PRO A O 1
ATOM 2775 N N . GLY A 1 355 ? 21.579 2.375 -8.593 1.00 30.80 355 GLY A N 1
ATOM 2776 C CA . GLY A 1 355 ? 22.944 1.876 -8.704 1.00 30.80 355 GLY A CA 1
ATOM 2777 C C . GLY A 1 355 ? 23.760 2.775 -9.628 1.00 30.80 355 GLY A C 1
ATOM 2778 O O . GLY A 1 355 ? 23.821 2.571 -10.834 1.00 30.80 355 GLY A O 1
ATOM 2779 N N . GLY A 1 356 ? 24.366 3.806 -9.054 1.00 27.95 356 GLY A N 1
ATOM 2780 C CA . GLY A 1 356 ? 25.172 4.786 -9.758 1.00 27.95 356 GLY A CA 1
ATOM 2781 C C . GLY A 1 356 ? 25.979 5.576 -8.747 1.00 27.95 356 GLY A C 1
ATOM 2782 O O . GLY A 1 356 ? 25.499 6.537 -8.154 1.00 27.95 356 GLY A O 1
ATOM 2783 N N . THR A 1 357 ? 27.225 5.165 -8.532 1.00 25.27 357 THR A N 1
ATOM 2784 C CA . THR A 1 357 ? 28.218 5.962 -7.814 1.00 25.27 357 THR A CA 1
ATOM 2785 C C . THR A 1 357 ? 28.442 7.283 -8.545 1.00 25.27 357 THR A C 1
ATOM 2787 O O . THR A 1 357 ? 29.314 7.379 -9.406 1.00 25.27 357 THR A O 1
ATOM 2790 N N . ILE A 1 358 ? 27.703 8.321 -8.170 1.00 25.53 358 ILE A N 1
ATOM 2791 C CA . ILE A 1 358 ? 28.193 9.692 -8.270 1.00 25.53 358 ILE A CA 1
ATOM 2792 C C . ILE A 1 358 ? 28.780 9.992 -6.897 1.00 25.53 358 ILE A C 1
ATOM 2794 O O . ILE A 1 358 ? 28.065 10.329 -5.956 1.00 25.53 358 ILE A O 1
ATOM 2798 N N . ARG A 1 359 ? 30.094 9.783 -6.758 1.00 23.98 359 ARG A N 1
ATOM 2799 C CA . ARG A 1 359 ? 30.817 10.325 -5.606 1.00 23.98 359 ARG A CA 1
ATOM 2800 C C . ARG A 1 359 ? 30.721 11.851 -5.707 1.00 23.98 359 ARG A C 1
ATOM 2802 O O . ARG A 1 359 ? 31.137 12.382 -6.739 1.00 23.98 359 ARG A O 1
ATOM 2809 N N . PRO A 1 360 ? 30.212 12.570 -4.694 1.00 25.73 360 PRO A N 1
ATOM 2810 C CA . PRO A 1 360 ? 30.537 13.982 -4.578 1.00 25.73 360 PRO A CA 1
ATOM 2811 C C . PRO A 1 360 ? 32.063 14.123 -4.399 1.00 25.73 360 PRO A C 1
ATOM 2813 O O . PRO A 1 360 ? 32.706 13.170 -3.937 1.00 25.73 360 PRO A O 1
ATOM 2816 N N . PRO A 1 361 ? 32.668 15.258 -4.796 1.00 25.31 361 PRO A N 1
ATOM 2817 C CA . PRO A 1 361 ? 34.103 15.468 -4.652 1.00 25.31 361 PRO A CA 1
ATOM 2818 C C . PRO A 1 361 ? 34.490 15.277 -3.186 1.00 25.31 361 PRO A C 1
ATOM 2820 O O . PRO A 1 361 ? 33.902 15.892 -2.299 1.00 25.31 361 PRO A O 1
ATOM 2823 N N . VAL A 1 362 ? 35.435 14.371 -2.946 1.00 28.45 362 VAL A N 1
ATOM 2824 C CA . VAL A 1 362 ? 36.036 14.162 -1.631 1.00 28.45 362 VAL A CA 1
ATOM 2825 C C . VAL A 1 362 ? 36.863 15.400 -1.330 1.00 28.45 362 VAL A C 1
ATOM 2827 O O . VAL A 1 362 ? 37.818 15.683 -2.051 1.00 28.45 362 VAL A O 1
ATOM 2830 N N . ASP A 1 363 ? 36.478 16.127 -0.287 1.00 25.45 363 ASP A N 1
ATOM 2831 C CA . ASP A 1 363 ? 37.325 17.154 0.299 1.00 25.45 363 ASP A CA 1
ATOM 2832 C C . ASP A 1 363 ? 38.445 16.439 1.068 1.00 25.45 363 ASP A C 1
ATOM 2834 O O . ASP A 1 363 ? 38.207 15.694 2.025 1.00 25.45 363 ASP A O 1
ATOM 2838 N N . GLU A 1 364 ? 39.674 16.590 0.581 1.00 28.72 364 GLU A N 1
ATOM 2839 C CA . GLU A 1 364 ? 40.877 16.154 1.276 1.00 28.72 364 GLU A CA 1
ATOM 2840 C C . GLU A 1 364 ? 41.051 17.004 2.534 1.00 28.72 364 GLU A C 1
ATOM 2842 O O . GLU A 1 364 ? 41.450 18.161 2.448 1.00 28.72 364 GLU A O 1
ATOM 2847 N N . SER A 1 365 ? 40.865 16.430 3.722 1.00 24.55 365 SER A N 1
ATOM 2848 C CA . SER A 1 365 ? 41.794 16.718 4.819 1.00 24.55 365 SER A CA 1
ATOM 2849 C C . SER A 1 365 ? 41.696 15.733 5.985 1.00 24.55 365 SER A C 1
ATOM 2851 O O . SER A 1 365 ? 40.629 15.419 6.500 1.00 24.55 365 SER A O 1
ATOM 2853 N N . THR A 1 366 ? 42.893 15.343 6.436 1.00 26.80 366 THR A N 1
ATOM 2854 C CA . THR A 1 366 ? 43.261 14.723 7.723 1.00 26.80 366 THR A CA 1
ATOM 2855 C C . THR A 1 366 ? 43.235 13.186 7.850 1.00 26.80 366 THR A C 1
ATOM 2857 O O . THR A 1 366 ? 42.247 12.558 8.203 1.00 26.80 366 THR A O 1
ATOM 2860 N N . ASN A 1 367 ? 44.407 12.587 7.558 1.00 24.52 367 ASN A N 1
ATOM 2861 C CA . ASN A 1 367 ? 45.280 11.851 8.504 1.00 24.52 367 ASN A CA 1
ATOM 2862 C C . ASN A 1 367 ? 44.611 11.427 9.833 1.00 24.52 367 ASN A C 1
ATOM 2864 O O . ASN A 1 367 ? 44.024 12.260 10.506 1.00 24.52 367 ASN A O 1
ATOM 2868 N N . GLN A 1 368 ? 44.779 10.220 10.377 1.00 26.36 368 GLN A N 1
ATOM 2869 C CA . GLN A 1 368 ? 45.971 9.369 10.410 1.00 26.36 368 GLN A CA 1
ATOM 2870 C C . GLN A 1 368 ? 45.592 8.016 11.065 1.00 26.36 368 GLN A C 1
ATOM 2872 O O . GLN A 1 368 ? 44.821 8.012 12.016 1.00 26.36 368 GLN A O 1
ATOM 2877 N N . THR A 1 369 ? 46.156 6.910 10.549 1.00 23.42 369 THR A N 1
ATOM 2878 C CA . THR A 1 369 ? 46.737 5.726 11.251 1.00 23.42 369 THR A CA 1
ATOM 2879 C C . THR A 1 369 ? 46.091 5.233 12.566 1.00 23.42 369 THR A C 1
ATOM 2881 O O . THR A 1 369 ? 45.976 5.996 13.509 1.00 23.42 369 THR A O 1
ATOM 2884 N N . SER A 1 370 ? 45.805 3.939 12.779 1.00 24.27 370 SER A N 1
ATOM 2885 C CA . SER A 1 370 ? 46.829 2.893 12.982 1.00 24.27 370 SER A CA 1
ATOM 2886 C C . SER A 1 370 ? 46.229 1.510 13.335 1.00 24.27 370 SER A C 1
ATOM 2888 O O . SER A 1 370 ? 45.307 1.459 14.138 1.00 24.27 370 SER A O 1
ATOM 2890 N N . PHE A 1 371 ? 46.890 0.441 12.852 1.00 25.22 371 PHE A N 1
ATOM 2891 C CA . PHE A 1 371 ? 47.127 -0.888 13.480 1.00 25.22 371 PHE A CA 1
ATOM 2892 C C . PHE A 1 371 ? 45.927 -1.843 13.731 1.00 25.22 371 PHE A C 1
ATOM 2894 O O . PHE A 1 371 ? 45.006 -1.490 14.446 1.00 25.22 371 PHE A O 1
ATOM 2901 N N . GLN A 1 372 ? 45.772 -3.043 13.136 1.00 24.02 372 GLN A N 1
ATOM 2902 C CA . GLN A 1 372 ? 46.624 -4.235 12.882 1.00 24.02 372 GLN A CA 1
ATOM 2903 C C . GLN A 1 372 ? 46.603 -5.286 14.021 1.00 24.02 372 GLN A C 1
ATOM 2905 O O . GLN A 1 372 ? 47.251 -5.037 15.024 1.00 24.02 372 GLN A O 1
ATOM 2910 N N . ARG A 1 373 ? 45.970 -6.455 13.729 1.00 24.95 373 ARG A N 1
ATOM 2911 C CA . ARG A 1 373 ? 46.263 -7.874 14.123 1.00 24.95 373 ARG A CA 1
ATOM 2912 C C . ARG A 1 373 ? 46.481 -8.212 15.626 1.00 24.95 373 ARG A C 1
ATOM 2914 O O . ARG A 1 373 ? 46.750 -7.321 16.404 1.00 24.95 373 ARG A O 1
ATOM 2921 N N . ASP A 1 374 ? 46.353 -9.420 16.188 1.00 24.44 374 ASP A N 1
ATOM 2922 C CA . ASP A 1 374 ? 46.333 -10.866 15.844 1.00 24.44 374 ASP A CA 1
ATOM 2923 C C . ASP A 1 374 ? 45.363 -11.544 16.873 1.00 24.44 374 ASP A C 1
ATOM 2925 O O . ASP A 1 374 ? 45.139 -10.970 17.936 1.00 24.44 374 ASP A O 1
ATOM 2929 N N . ILE A 1 375 ? 44.560 -12.591 16.624 1.00 27.28 375 ILE A N 1
ATOM 2930 C CA . ILE A 1 375 ? 44.803 -14.040 16.411 1.00 27.28 375 ILE A CA 1
ATOM 2931 C C . ILE A 1 375 ? 45.656 -14.763 17.488 1.00 27.28 375 ILE A C 1
ATOM 2933 O O . ILE A 1 375 ? 46.737 -14.311 17.848 1.00 27.28 375 ILE A O 1
ATOM 2937 N N . ASP A 1 376 ? 45.139 -15.947 17.871 1.00 25.23 376 ASP A N 1
ATOM 2938 C CA . ASP A 1 376 ? 45.689 -17.051 18.685 1.00 25.23 376 ASP A CA 1
ATOM 2939 C C . ASP A 1 376 ? 45.600 -16.917 20.215 1.00 25.23 376 ASP A C 1
ATOM 2941 O O . ASP A 1 376 ? 45.779 -15.853 20.784 1.00 25.23 376 ASP A O 1
ATOM 2945 N N . ALA A 1 377 ? 45.377 -17.960 21.013 1.00 25.88 377 ALA A N 1
ATOM 2946 C CA . ALA A 1 377 ? 44.901 -19.336 20.851 1.00 25.88 377 ALA A CA 1
ATOM 2947 C C . ALA A 1 377 ? 44.807 -19.911 22.282 1.00 25.88 377 ALA A C 1
ATOM 2949 O O . ALA A 1 377 ? 45.617 -19.546 23.133 1.00 25.88 377 ALA A O 1
ATOM 2950 N N . SER A 1 378 ? 43.888 -20.836 22.566 1.00 26.02 378 SER A N 1
ATOM 2951 C CA . SER A 1 378 ? 44.153 -21.996 23.446 1.00 26.02 378 SER A CA 1
ATOM 2952 C C . SER A 1 378 ? 42.891 -22.827 23.643 1.00 26.02 378 SER A C 1
ATOM 2954 O O . SER A 1 378 ? 41.872 -22.368 24.149 1.00 26.02 378 SER A O 1
ATOM 2956 N N . ALA A 1 379 ? 42.988 -24.082 23.222 1.00 26.59 379 ALA A N 1
ATOM 2957 C CA . ALA A 1 379 ? 42.050 -25.143 23.524 1.00 26.59 379 ALA A CA 1
ATOM 2958 C C . ALA A 1 379 ? 42.638 -25.990 24.656 1.00 26.59 379 ALA A C 1
ATOM 2960 O O . ALA A 1 379 ? 43.828 -26.285 24.611 1.00 26.59 379 ALA A O 1
ATO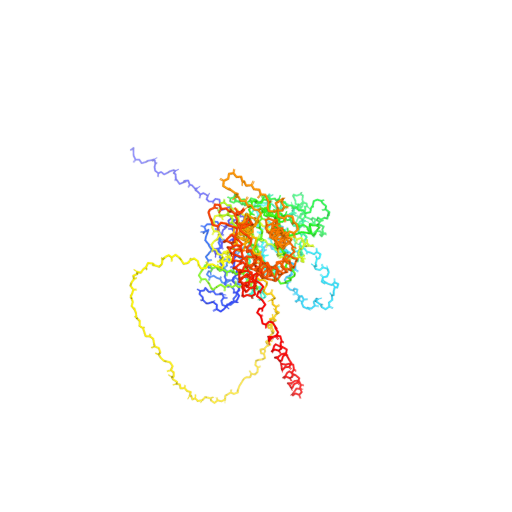M 2961 N N . GLU A 1 380 ? 41.804 -26.426 25.600 1.00 27.77 380 GLU A N 1
ATOM 2962 C CA . GLU A 1 380 ? 41.928 -27.724 26.274 1.00 27.77 380 GLU A CA 1
ATOM 2963 C C . GLU A 1 380 ? 40.582 -28.142 26.917 1.00 27.77 380 GLU A C 1
ATOM 2965 O O . GLU A 1 380 ? 39.684 -27.310 27.068 1.00 27.77 380 GLU A O 1
ATOM 2970 N N . PRO A 1 381 ? 40.378 -29.448 27.188 1.00 29.61 381 PRO A N 1
ATOM 2971 C CA . PRO A 1 381 ? 39.098 -30.122 26.977 1.00 29.61 381 PRO A CA 1
ATOM 2972 C C . PRO A 1 381 ? 38.328 -30.385 28.278 1.00 29.61 381 PRO A C 1
ATOM 2974 O O . PRO A 1 381 ? 38.913 -30.794 29.281 1.00 29.61 381 PRO A O 1
ATOM 2977 N N . TYR A 1 382 ? 36.994 -30.263 28.253 1.00 24.27 382 TYR A N 1
ATOM 2978 C CA . TYR A 1 382 ? 36.152 -30.701 29.372 1.00 24.27 382 TYR A CA 1
ATOM 2979 C C . TYR A 1 382 ? 35.231 -31.870 29.023 1.00 24.27 382 TYR A C 1
ATOM 2981 O O . TYR A 1 382 ? 34.724 -32.039 27.916 1.00 24.27 382 TYR A O 1
ATOM 2989 N N . ARG A 1 383 ? 35.112 -32.720 30.037 1.00 26.03 383 ARG A N 1
ATOM 2990 C CA . ARG A 1 383 ? 34.659 -34.098 30.063 1.00 26.03 383 ARG A CA 1
ATOM 2991 C C . ARG A 1 383 ? 33.131 -34.154 30.186 1.00 26.03 383 ARG A C 1
ATOM 2993 O O . ARG A 1 383 ? 32.511 -33.364 30.881 1.00 26.03 383 ARG A O 1
ATOM 3000 N N . ARG A 1 384 ? 32.568 -35.148 29.503 1.00 24.53 384 ARG A N 1
ATOM 3001 C CA . ARG A 1 384 ? 31.157 -35.539 29.403 1.00 24.53 384 ARG A CA 1
ATOM 3002 C C . ARG A 1 384 ? 30.472 -35.682 30.778 1.00 24.53 384 ARG A C 1
ATOM 3004 O O . ARG A 1 384 ? 30.835 -36.578 31.538 1.00 24.53 384 ARG A O 1
ATOM 3011 N N . THR A 1 385 ? 29.435 -34.888 31.033 1.00 26.58 385 THR A N 1
ATOM 3012 C CA . THR A 1 385 ? 28.340 -35.202 31.966 1.00 26.58 385 THR A CA 1
ATOM 3013 C C . THR A 1 385 ? 27.053 -35.376 31.163 1.00 26.58 385 THR A C 1
ATOM 3015 O O . THR A 1 385 ? 26.765 -34.623 30.237 1.00 26.58 385 THR A O 1
ATOM 3018 N N . VAL A 1 386 ? 26.346 -36.460 31.465 1.00 27.80 386 VAL A N 1
ATOM 3019 C CA . VAL A 1 386 ? 25.089 -36.898 30.854 1.00 27.80 386 VAL A CA 1
ATOM 3020 C C . VAL A 1 386 ? 23.959 -36.382 31.735 1.00 27.80 386 VAL A C 1
ATOM 3022 O O . VAL A 1 386 ? 24.002 -36.673 32.922 1.00 27.80 386 VAL A O 1
ATOM 3025 N N . GLU A 1 387 ? 22.982 -35.672 31.164 1.00 25.31 387 GLU A N 1
ATOM 3026 C CA . GLU A 1 387 ? 21.610 -35.495 31.679 1.00 25.31 387 GLU A CA 1
ATOM 3027 C C . GLU A 1 387 ? 20.707 -34.889 30.566 1.00 25.31 387 GLU A C 1
ATOM 3029 O O . GLU A 1 387 ? 21.234 -34.509 29.519 1.00 25.31 387 GLU A O 1
ATOM 3034 N N . PRO A 1 388 ? 19.365 -34.947 30.678 1.00 28.88 388 PRO A N 1
ATOM 3035 C CA . PRO A 1 388 ? 18.532 -35.717 29.757 1.00 28.88 388 PRO A CA 1
ATOM 3036 C C . PRO A 1 388 ? 18.004 -34.956 28.531 1.00 28.88 388 PRO A C 1
ATOM 3038 O O . PRO A 1 388 ? 17.950 -33.734 28.453 1.00 28.88 388 PRO A O 1
ATOM 3041 N N . GLU A 1 389 ? 17.576 -35.780 27.582 1.00 28.55 389 GLU A N 1
ATOM 3042 C CA . GLU A 1 389 ? 16.974 -35.528 26.278 1.00 28.55 389 GLU A CA 1
ATOM 3043 C C . GLU A 1 389 ? 15.832 -34.485 26.304 1.00 28.55 389 GLU A C 1
ATOM 3045 O O . GLU A 1 389 ? 14.670 -34.810 26.543 1.00 28.55 389 GLU A O 1
ATOM 3050 N N . TYR A 1 390 ? 16.148 -33.221 25.997 1.00 23.44 390 TYR A N 1
ATOM 3051 C CA . TYR A 1 390 ? 15.153 -32.240 25.558 1.00 23.44 390 TYR A CA 1
ATOM 3052 C C . TYR A 1 390 ? 15.048 -32.338 24.034 1.00 23.44 390 TYR A C 1
ATOM 3054 O O . TYR A 1 390 ? 15.916 -31.860 23.302 1.00 23.44 390 TYR A O 1
ATOM 3062 N N . LYS A 1 391 ? 14.004 -33.015 23.541 1.00 22.73 391 LYS A N 1
ATOM 3063 C CA . LYS A 1 391 ? 13.660 -33.026 22.113 1.00 22.73 391 LYS A CA 1
ATOM 3064 C C . LYS A 1 391 ? 13.243 -31.616 21.699 1.00 22.73 391 LYS A C 1
ATOM 3066 O O . LYS A 1 391 ? 12.074 -31.253 21.785 1.00 22.73 391 LYS A O 1
ATOM 3071 N N . ILE A 1 392 ? 14.212 -30.830 21.240 1.00 24.19 392 ILE A N 1
ATOM 3072 C CA . ILE A 1 392 ? 13.962 -29.630 20.449 1.00 24.19 392 ILE A CA 1
ATOM 3073 C C . ILE A 1 392 ? 13.413 -30.127 19.114 1.00 24.19 392 ILE A C 1
ATOM 3075 O O . ILE A 1 392 ? 14.126 -30.707 18.296 1.00 24.19 392 ILE A O 1
ATOM 3079 N N . GLN A 1 393 ? 12.110 -29.970 18.931 1.00 22.72 393 GLN A N 1
ATOM 3080 C CA . GLN A 1 393 ? 11.451 -30.188 17.657 1.00 22.72 393 GLN A CA 1
ATOM 3081 C C . GLN A 1 393 ? 11.809 -28.991 16.763 1.00 22.72 393 GLN A C 1
ATOM 3083 O O . GLN A 1 393 ? 11.082 -28.007 16.702 1.00 22.72 393 GLN A O 1
ATOM 3088 N N . GLU A 1 394 ? 12.993 -29.040 16.145 1.00 25.48 394 GLU A N 1
ATOM 3089 C CA . GLU A 1 394 ? 13.426 -28.083 15.124 1.00 25.48 394 GLU A CA 1
ATOM 3090 C C . GLU A 1 394 ? 12.496 -28.199 13.910 1.00 25.48 394 GLU A C 1
ATOM 3092 O O . GLU A 1 394 ? 12.626 -29.089 13.069 1.00 25.48 394 GLU A O 1
ATOM 3097 N N . THR A 1 395 ? 11.509 -27.311 13.825 1.00 23.72 395 THR A N 1
ATOM 3098 C CA . THR A 1 395 ? 10.635 -27.184 12.659 1.00 23.72 395 THR A CA 1
ATOM 3099 C C . THR A 1 395 ? 11.225 -26.197 11.653 1.00 23.72 395 THR A C 1
ATOM 3101 O O . THR A 1 395 ? 11.088 -24.988 11.793 1.00 23.72 395 THR A O 1
ATOM 3104 N N . TYR A 1 396 ? 11.894 -26.777 10.656 1.00 23.55 396 TYR A N 1
ATOM 3105 C CA . TYR A 1 396 ? 12.031 -26.388 9.246 1.00 23.55 396 TYR A CA 1
ATOM 3106 C C . TYR A 1 396 ? 11.945 -24.894 8.869 1.00 23.55 396 TYR A C 1
ATOM 3108 O O . TYR A 1 396 ? 10.864 -24.350 8.648 1.00 23.55 396 TYR A O 1
ATOM 3116 N N . PHE A 1 397 ? 13.112 -24.297 8.607 1.00 23.34 397 PHE A N 1
ATOM 3117 C CA . PHE A 1 397 ? 13.243 -23.168 7.685 1.00 23.34 397 PHE A CA 1
ATOM 3118 C C . PHE A 1 397 ? 13.018 -23.674 6.253 1.00 23.34 397 PHE A C 1
ATOM 3120 O O . PHE A 1 397 ? 13.841 -24.409 5.706 1.00 23.34 397 PHE A O 1
ATOM 3127 N N . TYR A 1 398 ? 11.889 -23.309 5.645 1.00 27.47 398 TYR A N 1
ATOM 3128 C CA . TYR A 1 398 ? 11.750 -23.371 4.193 1.00 27.47 398 TYR A CA 1
ATOM 3129 C C . TYR A 1 398 ? 12.415 -22.126 3.605 1.00 27.47 398 TYR A C 1
ATOM 3131 O O . TYR A 1 398 ? 11.775 -21.084 3.459 1.00 27.47 398 TYR A O 1
ATOM 3139 N N . ASP A 1 399 ? 13.693 -22.251 3.248 1.00 30.02 399 ASP A N 1
ATOM 3140 C CA . ASP A 1 399 ? 14.282 -21.432 2.188 1.00 30.02 399 ASP A CA 1
ATOM 3141 C C . ASP A 1 399 ? 13.645 -21.879 0.863 1.00 30.02 399 ASP A C 1
ATOM 3143 O O . ASP A 1 399 ? 14.196 -22.681 0.105 1.00 30.02 399 ASP A O 1
ATOM 3147 N N . GLU A 1 400 ? 12.415 -21.429 0.604 1.00 34.50 400 GLU A N 1
ATOM 3148 C CA . GLU A 1 400 ? 11.900 -21.419 -0.762 1.00 34.50 400 GLU A CA 1
ATOM 3149 C C . GLU A 1 400 ? 12.743 -20.410 -1.542 1.00 34.50 400 GLU A C 1
ATOM 3151 O O . GLU A 1 400 ? 12.804 -19.239 -1.175 1.00 34.50 400 GLU A O 1
ATOM 3156 N N . GLU A 1 401 ? 13.427 -20.881 -2.588 1.00 29.97 401 GLU A N 1
ATOM 3157 C CA . GLU A 1 401 ? 14.193 -20.068 -3.535 1.00 29.97 401 GLU A CA 1
ATOM 3158 C C . GLU A 1 401 ? 13.312 -18.935 -4.086 1.00 29.97 401 GLU A C 1
ATOM 3160 O O . GLU A 1 401 ? 12.599 -19.087 -5.082 1.00 29.97 401 GLU A O 1
ATOM 3165 N N . ILE A 1 402 ? 13.363 -17.773 -3.439 1.00 29.91 402 ILE A N 1
ATOM 3166 C CA . ILE A 1 402 ? 12.786 -16.547 -3.967 1.00 29.91 402 ILE A CA 1
ATOM 3167 C C . ILE A 1 402 ? 13.652 -16.177 -5.160 1.00 29.91 402 ILE A C 1
ATOM 3169 O O . ILE A 1 402 ? 14.826 -15.833 -5.028 1.00 29.91 402 ILE A O 1
ATOM 3173 N N . ILE A 1 403 ? 13.079 -16.298 -6.356 1.00 27.33 403 ILE A N 1
ATOM 3174 C CA . ILE A 1 403 ? 13.697 -15.754 -7.555 1.00 27.33 403 ILE A CA 1
ATOM 3175 C C . ILE A 1 403 ? 13.657 -14.234 -7.391 1.00 27.33 403 ILE A C 1
ATOM 3177 O O . ILE A 1 403 ? 12.628 -13.601 -7.615 1.00 27.33 403 ILE A O 1
ATOM 3181 N N . GLU A 1 404 ? 14.774 -13.675 -6.936 1.00 29.61 404 GLU A N 1
ATOM 3182 C CA . GLU A 1 404 ? 14.993 -12.241 -6.814 1.00 29.61 404 GLU A CA 1
ATOM 3183 C C . GLU A 1 404 ? 15.075 -11.673 -8.238 1.00 29.61 404 GLU A C 1
ATOM 3185 O O . GLU A 1 404 ? 16.088 -11.772 -8.931 1.00 29.61 404 GLU A O 1
ATOM 3190 N N . TYR A 1 405 ? 13.934 -11.199 -8.739 1.00 31.64 405 TYR A N 1
ATOM 3191 C CA . TYR A 1 405 ? 13.870 -10.446 -9.981 1.00 31.64 405 TYR A CA 1
ATOM 3192 C C . TYR A 1 405 ? 14.214 -8.999 -9.647 1.00 31.64 405 TYR A C 1
ATOM 3194 O O . TYR A 1 405 ? 13.384 -8.277 -9.094 1.00 31.64 405 TYR A O 1
ATOM 3202 N N . GLU A 1 406 ? 15.428 -8.570 -9.986 1.00 38.44 406 GLU A N 1
ATOM 3203 C CA . GLU A 1 406 ? 15.758 -7.148 -9.977 1.00 38.44 406 GLU A CA 1
ATOM 3204 C C . GLU A 1 406 ? 14.850 -6.450 -11.001 1.00 38.44 406 GLU A C 1
ATOM 3206 O O . GLU A 1 406 ? 14.758 -6.849 -12.168 1.00 38.44 406 GLU A O 1
ATOM 3211 N N . ARG A 1 407 ? 14.030 -5.511 -10.517 1.00 45.38 407 ARG A N 1
ATOM 3212 C CA . ARG A 1 407 ? 12.858 -5.044 -11.258 1.00 45.38 407 ARG A CA 1
ATOM 3213 C C . ARG A 1 407 ? 13.251 -4.000 -12.299 1.00 45.38 407 ARG A C 1
ATOM 3215 O O . ARG A 1 407 ? 14.059 -3.118 -12.051 1.00 45.38 407 ARG A O 1
ATOM 3222 N N . ILE A 1 408 ? 12.595 -4.096 -13.452 1.00 44.94 408 ILE A N 1
ATOM 3223 C CA . ILE A 1 408 ? 12.631 -3.140 -14.559 1.00 44.94 408 ILE A CA 1
ATOM 3224 C C . ILE A 1 408 ? 12.241 -1.752 -14.031 1.00 44.94 408 ILE A C 1
ATOM 3226 O O . ILE A 1 408 ? 11.054 -1.469 -13.856 1.00 44.94 408 ILE A O 1
ATOM 3230 N N . ASP A 1 409 ? 13.227 -0.885 -13.805 1.00 51.47 409 ASP A N 1
ATOM 3231 C CA . ASP A 1 409 ? 12.975 0.527 -13.544 1.00 51.47 409 ASP A CA 1
ATOM 3232 C C . ASP A 1 409 ? 12.254 1.126 -14.749 1.00 51.47 409 ASP A C 1
ATOM 3234 O O . ASP A 1 409 ? 12.690 0.988 -15.899 1.00 51.47 409 ASP A O 1
ATOM 3238 N N . CYS A 1 410 ? 11.143 1.827 -14.507 1.00 54.03 410 CYS A N 1
ATOM 3239 C CA . CYS A 1 410 ? 10.531 2.678 -15.518 1.00 54.03 410 CYS A CA 1
ATOM 3240 C C . CYS A 1 410 ? 11.459 3.880 -15.767 1.00 54.03 410 CYS A C 1
ATOM 3242 O O . CYS A 1 410 ? 11.117 4.994 -15.406 1.00 54.03 410 CYS A O 1
ATOM 3244 N N . THR A 1 411 ? 12.638 3.667 -16.362 1.00 55.72 411 THR A N 1
ATOM 3245 C CA . THR A 1 411 ? 13.605 4.712 -16.718 1.00 55.72 411 THR A CA 1
ATOM 3246 C C . THR A 1 411 ? 12.912 5.815 -17.520 1.00 55.72 411 THR A C 1
ATOM 3248 O O . THR A 1 411 ? 12.525 5.578 -18.673 1.00 55.72 411 THR A O 1
ATOM 3251 N N . PRO A 1 412 ? 12.712 7.012 -16.939 1.00 49.31 412 PRO A N 1
ATOM 3252 C CA . PRO A 1 412 ? 12.251 8.146 -17.714 1.00 49.31 412 PRO A CA 1
ATOM 3253 C C . PRO A 1 412 ? 13.373 8.565 -18.672 1.00 49.31 412 PRO A C 1
ATOM 3255 O O . PRO A 1 412 ? 14.557 8.431 -18.370 1.00 49.31 412 PRO A O 1
ATOM 3258 N N . ASN A 1 413 ? 13.002 9.097 -19.836 1.00 57.69 413 ASN A N 1
ATOM 3259 C CA . ASN A 1 413 ? 13.939 9.700 -20.787 1.00 57.69 413 ASN A CA 1
ATOM 3260 C C . ASN A 1 413 ? 14.970 8.735 -21.424 1.00 57.69 413 ASN A C 1
ATOM 3262 O O . ASN A 1 413 ? 16.133 9.083 -21.630 1.00 57.69 413 ASN A O 1
ATOM 3266 N N . MET A 1 414 ? 14.518 7.536 -21.810 1.00 63.28 414 MET A N 1
ATOM 3267 C CA . MET A 1 414 ? 15.287 6.521 -22.557 1.00 63.28 414 MET A CA 1
ATOM 3268 C C . MET A 1 414 ? 16.045 7.059 -23.779 1.00 63.28 414 MET A C 1
ATOM 3270 O O . MET A 1 414 ? 17.097 6.525 -24.121 1.00 63.28 414 MET A O 1
ATOM 3274 N N . CYS A 1 415 ? 15.565 8.137 -24.409 1.00 66.06 415 CYS A N 1
ATOM 3275 C CA . CYS A 1 415 ? 16.263 8.796 -25.512 1.00 66.06 415 CYS A CA 1
ATOM 3276 C C . CYS A 1 415 ? 17.674 9.274 -25.127 1.00 66.06 415 CYS A C 1
ATOM 3278 O O . CYS A 1 415 ? 18.546 9.288 -25.992 1.00 66.06 415 CYS A O 1
ATOM 3280 N N . CYS A 1 416 ? 17.904 9.615 -23.854 1.00 67.44 416 CYS A N 1
ATOM 3281 C CA . CYS A 1 416 ? 19.183 10.074 -23.305 1.00 67.44 416 CYS A CA 1
ATOM 3282 C C . CYS A 1 416 ? 20.008 8.963 -22.636 1.00 67.44 416 CYS A C 1
ATOM 3284 O O . CYS A 1 416 ? 21.080 9.244 -22.104 1.00 67.44 416 CYS A O 1
ATOM 3286 N N . HIS A 1 417 ? 19.544 7.710 -22.662 1.00 73.31 417 HIS A N 1
ATOM 3287 C CA . HIS A 1 417 ? 20.318 6.577 -22.155 1.00 73.31 417 HIS A CA 1
ATOM 3288 C C . HIS A 1 417 ? 21.636 6.436 -22.946 1.00 73.31 417 HIS A C 1
ATOM 3290 O O . HIS A 1 417 ? 21.596 6.614 -24.166 1.00 73.31 417 HIS A O 1
ATOM 3296 N N . PRO A 1 418 ? 22.784 6.073 -22.332 1.00 76.31 418 PRO A N 1
ATOM 3297 C CA . PRO A 1 418 ? 24.079 5.999 -23.023 1.00 76.31 418 PRO A CA 1
ATOM 3298 C C . PRO A 1 418 ? 24.061 5.193 -24.329 1.00 76.31 418 PRO A C 1
ATOM 3300 O O . PRO A 1 418 ? 24.687 5.576 -25.311 1.00 76.31 418 PRO A O 1
ATOM 3303 N N . TYR A 1 419 ? 23.271 4.123 -24.383 1.00 76.62 419 TYR A N 1
ATOM 3304 C CA . TYR A 1 419 ? 23.137 3.299 -25.586 1.00 76.62 419 TYR A CA 1
ATOM 3305 C C . TYR A 1 419 ? 22.145 3.865 -26.610 1.00 76.62 419 TYR A C 1
ATOM 3307 O O . TYR A 1 419 ? 22.345 3.703 -27.807 1.00 76.62 419 TYR A O 1
ATOM 3315 N N . SER A 1 420 ? 21.122 4.610 -26.181 1.00 80.31 420 SER A N 1
ATOM 3316 C CA . SER A 1 420 ? 20.321 5.416 -27.112 1.00 80.31 420 SER A CA 1
ATOM 3317 C C . SER A 1 420 ? 21.172 6.545 -27.709 1.00 80.31 420 SER A C 1
ATOM 3319 O O . SER A 1 420 ? 21.114 6.799 -28.908 1.00 80.31 420 SER A O 1
ATOM 3321 N N . MET A 1 421 ? 22.040 7.171 -26.907 1.00 84.38 421 MET A N 1
ATOM 3322 C CA . MET A 1 421 ? 23.037 8.142 -27.376 1.00 84.38 421 MET A CA 1
ATOM 3323 C C . MET A 1 421 ? 24.039 7.512 -28.357 1.00 84.38 421 MET A C 1
ATOM 3325 O O . MET A 1 421 ? 24.387 8.148 -29.349 1.00 84.38 421 MET A O 1
ATOM 3329 N N . LEU A 1 422 ? 24.440 6.252 -28.146 1.00 88.19 422 LEU A N 1
ATOM 3330 C CA . LEU A 1 422 ? 25.238 5.491 -29.113 1.00 88.19 422 LEU A CA 1
ATOM 3331 C C . LEU A 1 422 ? 24.501 5.318 -30.454 1.00 88.19 422 LEU A C 1
ATOM 3333 O O . LEU A 1 422 ? 25.092 5.563 -31.501 1.00 88.19 422 LEU A O 1
ATOM 3337 N N . ARG A 1 423 ? 23.198 4.998 -30.444 1.00 90.81 423 ARG A N 1
ATOM 3338 C CA . ARG A 1 423 ? 22.380 4.938 -31.674 1.00 90.81 423 ARG A CA 1
ATOM 3339 C C . ARG A 1 423 ? 22.232 6.302 -32.354 1.00 90.81 423 ARG A C 1
ATOM 3341 O O . ARG A 1 423 ? 22.289 6.394 -33.578 1.00 90.81 423 ARG A O 1
ATOM 3348 N N . TRP A 1 424 ? 22.102 7.385 -31.588 1.00 90.00 424 TRP A N 1
ATOM 3349 C CA . TRP A 1 424 ? 22.142 8.742 -32.148 1.00 90.00 424 TRP A CA 1
ATOM 3350 C C . TRP A 1 424 ? 23.489 9.055 -32.806 1.00 90.00 424 TRP A C 1
ATOM 3352 O O . TRP A 1 424 ? 23.519 9.647 -33.885 1.00 90.00 424 TRP A O 1
ATOM 3362 N N . PHE A 1 425 ? 24.596 8.624 -32.199 1.00 93.19 425 PHE A N 1
ATOM 3363 C CA . PHE A 1 425 ? 25.926 8.755 -32.787 1.00 93.19 425 PHE A CA 1
ATOM 3364 C C . PHE A 1 425 ? 26.058 7.947 -34.089 1.00 93.19 425 PHE A C 1
ATOM 3366 O O . PHE A 1 425 ? 26.509 8.496 -35.094 1.00 93.19 425 PHE A O 1
ATOM 3373 N N . GLU A 1 426 ? 25.587 6.697 -34.121 1.00 93.50 426 GLU A N 1
ATOM 3374 C CA . GLU A 1 426 ? 25.541 5.874 -35.342 1.00 93.50 426 GLU A CA 1
ATOM 3375 C C . GLU A 1 426 ? 24.752 6.558 -36.468 1.00 93.50 426 GLU A C 1
ATOM 3377 O O . GLU A 1 426 ? 25.225 6.617 -37.603 1.00 93.50 426 GLU A O 1
ATOM 3382 N N . MET A 1 427 ? 23.601 7.168 -36.161 1.00 93.56 427 MET A N 1
ATOM 3383 C CA . MET A 1 427 ? 22.822 7.936 -37.142 1.00 93.56 427 MET A CA 1
ATOM 3384 C C . MET A 1 427 ? 23.607 9.113 -37.738 1.00 93.56 427 MET A C 1
ATOM 3386 O O . MET A 1 427 ? 23.532 9.355 -38.946 1.00 93.56 427 MET A O 1
ATOM 3390 N N . VAL A 1 428 ? 24.393 9.828 -36.926 1.00 94.38 428 VAL A N 1
ATOM 3391 C CA . VAL A 1 428 ? 25.267 10.915 -37.406 1.00 94.38 428 VAL A CA 1
ATOM 3392 C C . VAL A 1 428 ? 26.381 10.371 -38.306 1.00 94.38 428 VAL A C 1
ATOM 3394 O O . VAL A 1 428 ? 26.696 10.974 -39.339 1.00 94.38 428 VAL A O 1
ATOM 3397 N N . VAL A 1 429 ? 26.953 9.215 -37.961 1.00 94.81 429 VAL A N 1
ATOM 3398 C CA . VAL A 1 429 ? 27.972 8.543 -38.781 1.00 94.81 429 VAL A CA 1
ATOM 3399 C C . VAL A 1 429 ? 27.389 8.106 -40.125 1.00 94.81 429 VAL A C 1
ATOM 3401 O O . VAL A 1 429 ? 27.978 8.410 -41.163 1.00 94.81 429 VAL A O 1
ATOM 3404 N N . PHE A 1 430 ? 26.207 7.483 -40.146 1.00 94.94 430 PHE A N 1
ATOM 3405 C CA . PHE A 1 430 ? 25.541 7.087 -41.391 1.00 94.94 430 PHE A CA 1
ATOM 3406 C C . PHE A 1 430 ? 25.192 8.284 -42.268 1.00 94.94 430 PHE A C 1
ATOM 3408 O O . PHE A 1 430 ? 25.419 8.233 -43.476 1.00 94.94 430 PHE A O 1
ATOM 3415 N N . PHE A 1 431 ? 24.713 9.383 -41.681 1.00 92.69 431 PHE A N 1
ATOM 3416 C CA . PHE A 1 431 ? 24.485 10.626 -42.418 1.00 92.69 431 PHE A CA 1
ATOM 3417 C C . PHE A 1 431 ? 25.781 11.158 -43.048 1.00 92.69 431 PHE A C 1
ATOM 3419 O O . PHE A 1 431 ? 25.801 11.540 -44.220 1.00 92.69 431 PHE A O 1
ATOM 3426 N N . THR A 1 432 ? 26.884 11.123 -42.296 1.00 91.44 432 THR A N 1
ATOM 3427 C CA . THR A 1 432 ? 28.205 11.553 -42.775 1.00 91.44 432 THR A CA 1
ATOM 3428 C C . THR A 1 432 ? 28.701 10.671 -43.923 1.00 91.44 432 THR A C 1
ATOM 3430 O O . THR A 1 432 ? 29.132 11.193 -44.951 1.00 91.44 432 THR A O 1
ATOM 3433 N N . LEU A 1 433 ? 28.592 9.345 -43.796 1.00 91.94 433 LEU A N 1
ATOM 3434 C CA . LEU A 1 433 ? 28.950 8.395 -44.853 1.00 91.94 433 LEU A CA 1
ATOM 3435 C C . LEU A 1 433 ? 28.093 8.596 -46.106 1.00 91.94 433 LEU A C 1
ATOM 3437 O O . LEU A 1 433 ? 28.619 8.670 -47.215 1.00 91.94 433 LEU A O 1
ATOM 3441 N N . HIS A 1 434 ? 26.783 8.767 -45.934 1.00 89.88 434 HIS A N 1
ATOM 3442 C CA . HIS A 1 434 ? 25.865 9.039 -47.034 1.00 89.88 434 HIS A CA 1
ATOM 3443 C C . HIS A 1 434 ? 26.262 10.313 -47.790 1.00 89.88 434 HIS A C 1
ATOM 3445 O O . HIS A 1 434 ? 26.331 10.319 -49.017 1.00 89.88 434 HIS A O 1
ATOM 3451 N N . TRP A 1 435 ? 26.608 11.375 -47.063 1.00 86.50 435 TRP A N 1
ATOM 3452 C CA . TRP A 1 435 ? 27.070 12.634 -47.642 1.00 86.50 435 TRP A CA 1
ATOM 3453 C C . TRP A 1 435 ? 28.422 12.519 -48.362 1.00 86.50 435 TRP A C 1
ATOM 3455 O O . TRP A 1 435 ? 28.605 13.130 -49.419 1.00 86.50 435 TRP A O 1
ATOM 3465 N N . LEU A 1 436 ? 29.362 11.738 -47.815 1.00 86.56 436 LEU A N 1
ATOM 3466 C CA . LEU A 1 436 ? 30.672 11.484 -48.426 1.00 86.56 436 LEU A CA 1
ATOM 3467 C C . LEU A 1 436 ? 30.569 10.657 -49.713 1.00 86.56 436 LEU A C 1
ATOM 3469 O O . LEU A 1 436 ? 31.361 10.870 -50.628 1.00 86.56 436 LEU A O 1
ATOM 3473 N N . ILE A 1 437 ? 29.604 9.739 -49.790 1.00 84.75 437 ILE A N 1
ATOM 3474 C CA . ILE A 1 437 ? 29.463 8.813 -50.919 1.00 84.75 437 ILE A CA 1
ATOM 3475 C C . ILE A 1 437 ? 28.540 9.377 -52.008 1.00 84.75 437 ILE A C 1
ATOM 3477 O O . ILE A 1 437 ? 28.836 9.232 -53.192 1.00 84.75 437 ILE A O 1
ATOM 3481 N N . GLN A 1 438 ? 27.431 10.033 -51.644 1.00 82.12 438 GLN A N 1
ATOM 3482 C CA . GLN A 1 438 ? 26.453 10.517 -52.625 1.00 82.12 438 GLN A CA 1
ATOM 3483 C C . GLN A 1 438 ? 26.852 11.817 -53.309 1.00 82.12 438 GLN A C 1
ATOM 3485 O O . GLN A 1 438 ? 26.557 11.986 -54.492 1.00 82.12 438 GLN A O 1
ATOM 3490 N N . ILE A 1 439 ? 27.449 12.757 -52.573 1.00 80.50 439 ILE A N 1
ATOM 3491 C CA . ILE A 1 439 ? 27.609 14.128 -53.059 1.00 80.50 439 ILE A CA 1
ATOM 3492 C C . ILE A 1 439 ? 29.007 14.325 -53.625 1.00 80.50 439 ILE A C 1
ATOM 3494 O O . ILE A 1 439 ? 29.992 14.476 -52.894 1.00 80.50 439 ILE A O 1
ATOM 3498 N N . THR A 1 440 ? 29.050 14.426 -54.948 1.00 76.00 440 THR A N 1
ATOM 3499 C CA . THR A 1 440 ? 30.232 14.829 -55.708 1.00 76.00 440 THR A CA 1
ATOM 3500 C C . THR A 1 440 ? 30.104 16.297 -56.098 1.00 76.00 440 THR A C 1
ATOM 3502 O O . THR A 1 440 ? 29.033 16.735 -56.515 1.00 76.00 440 THR A O 1
ATOM 3505 N N . CYS A 1 441 ? 31.161 17.089 -55.919 1.00 70.56 441 CYS A N 1
ATOM 3506 C CA . CYS A 1 441 ? 31.146 18.513 -56.255 1.00 70.56 441 CYS A CA 1
ATOM 3507 C C . CYS A 1 441 ? 32.334 18.863 -57.135 1.00 70.56 441 CYS A C 1
ATOM 3509 O O . CYS A 1 441 ? 33.465 18.833 -56.664 1.00 70.56 441 CYS A O 1
ATOM 3511 N N . ALA A 1 442 ? 32.069 19.283 -58.368 1.00 63.84 442 ALA A N 1
ATOM 3512 C CA . ALA A 1 442 ? 33.055 19.951 -59.206 1.00 63.84 442 ALA A CA 1
ATOM 3513 C C . ALA A 1 442 ? 33.280 21.400 -58.721 1.00 63.84 442 ALA A C 1
ATOM 3515 O O . ALA A 1 442 ? 32.618 21.877 -57.797 1.00 63.84 442 ALA A O 1
ATOM 3516 N N . ARG A 1 443 ? 34.196 22.142 -59.364 1.00 64.00 443 ARG A N 1
ATOM 3517 C CA . ARG A 1 443 ? 34.555 23.526 -58.973 1.00 64.00 443 ARG A CA 1
ATOM 3518 C C . ARG A 1 443 ? 33.370 24.502 -58.897 1.00 64.00 443 ARG A C 1
ATOM 3520 O O . ARG A 1 443 ? 33.488 25.512 -58.212 1.00 64.00 443 ARG A O 1
ATOM 3527 N N . THR A 1 444 ? 32.263 24.229 -59.588 1.00 65.38 444 THR A N 1
ATOM 3528 C CA . THR A 1 444 ? 31.112 25.146 -59.686 1.00 65.38 444 THR A CA 1
ATOM 3529 C C . THR A 1 444 ? 29.746 24.491 -59.465 1.00 65.38 444 THR A C 1
ATOM 3531 O O . THR A 1 444 ? 28.758 25.211 -59.366 1.00 65.38 444 THR A O 1
ATOM 3534 N N . THR A 1 445 ? 29.651 23.159 -59.388 1.00 70.31 445 THR A N 1
ATOM 3535 C CA . THR A 1 445 ? 28.369 22.430 -59.311 1.00 70.31 445 THR A CA 1
ATOM 3536 C C . THR A 1 445 ? 28.504 21.130 -58.519 1.00 70.31 445 THR A C 1
ATOM 3538 O O . THR A 1 445 ? 29.470 20.391 -58.708 1.00 70.31 445 THR A O 1
ATOM 3541 N N . CYS A 1 446 ? 27.518 20.822 -57.672 1.00 77.38 446 CYS A N 1
ATOM 3542 C CA . CYS A 1 446 ? 27.400 19.538 -56.976 1.00 77.38 446 CYS A CA 1
ATOM 3543 C C . CYS A 1 446 ? 26.286 18.687 -57.591 1.00 77.38 446 CYS A C 1
ATOM 3545 O O . CYS A 1 446 ? 25.227 19.207 -57.935 1.00 77.38 446 CYS A O 1
ATOM 3547 N N . THR A 1 447 ? 26.523 17.386 -57.704 1.00 78.31 447 THR A N 1
ATOM 3548 C CA . THR A 1 447 ? 25.602 16.407 -58.291 1.00 78.31 447 THR A CA 1
ATOM 3549 C C . THR A 1 447 ? 25.710 15.073 -57.551 1.00 78.31 447 THR A C 1
ATOM 3551 O O . THR A 1 447 ? 26.684 14.813 -56.831 1.00 78.31 447 THR A O 1
ATOM 3554 N N . MET A 1 448 ? 24.681 14.238 -57.691 1.00 77.44 448 MET A N 1
ATOM 3555 C CA . MET A 1 448 ? 24.653 12.911 -57.084 1.00 77.44 448 MET A CA 1
ATOM 3556 C C . MET A 1 448 ? 25.481 11.926 -57.907 1.00 77.44 448 MET A C 1
ATOM 3558 O O . MET A 1 448 ? 25.337 11.843 -59.126 1.00 77.44 448 MET A O 1
ATOM 3562 N N . ILE A 1 449 ? 26.282 11.110 -57.224 1.00 73.31 449 ILE A N 1
ATOM 3563 C CA . ILE A 1 449 ? 27.179 10.124 -57.841 1.00 73.31 449 ILE A CA 1
ATOM 3564 C C . ILE A 1 449 ? 26.451 9.159 -58.797 1.00 73.31 449 ILE A C 1
ATOM 3566 O O . ILE A 1 449 ? 26.982 8.779 -59.836 1.00 73.31 449 ILE A O 1
ATOM 3570 N N . LEU A 1 450 ? 25.202 8.794 -58.492 1.00 69.19 450 LEU A N 1
ATOM 3571 C CA . LEU A 1 450 ? 24.408 7.874 -59.314 1.00 69.19 450 LEU A CA 1
ATOM 3572 C C . LEU A 1 450 ? 23.960 8.493 -60.646 1.00 69.19 450 LEU A C 1
ATOM 3574 O O . LEU A 1 450 ? 23.717 7.758 -61.600 1.00 69.19 450 LEU A O 1
ATOM 3578 N N . THR A 1 451 ? 23.887 9.823 -60.720 1.00 71.88 451 THR A N 1
ATOM 3579 C CA . THR A 1 451 ? 23.509 10.559 -61.933 1.00 71.88 451 THR A CA 1
ATOM 3580 C C . THR A 1 451 ? 24.674 10.646 -62.920 1.00 71.88 451 THR A C 1
ATOM 3582 O O . THR A 1 451 ? 24.459 10.547 -64.123 1.00 71.88 451 THR A O 1
ATOM 3585 N N . GLU A 1 452 ? 25.908 10.772 -62.420 1.00 66.50 452 GLU A N 1
ATOM 3586 C CA . GLU A 1 452 ? 27.102 10.977 -63.257 1.00 66.50 452 GLU A CA 1
ATOM 3587 C C . GLU A 1 452 ? 27.830 9.678 -63.620 1.00 66.50 452 GLU A C 1
ATOM 3589 O O . GLU A 1 452 ? 28.331 9.522 -64.732 1.00 66.50 452 GLU A O 1
ATOM 3594 N N . PHE A 1 453 ? 27.918 8.722 -62.690 1.00 63.59 453 PHE A N 1
ATOM 3595 C CA . PHE A 1 453 ? 28.792 7.556 -62.855 1.00 63.59 453 PHE A CA 1
ATOM 3596 C C . PHE A 1 453 ? 28.085 6.319 -63.424 1.00 63.59 453 PHE A C 1
ATOM 3598 O O . PHE A 1 453 ? 28.761 5.371 -63.840 1.00 63.59 453 PHE A O 1
ATOM 3605 N N . GLY A 1 454 ? 26.746 6.308 -63.465 1.00 68.31 454 GLY A N 1
ATOM 3606 C CA . GLY A 1 454 ? 25.942 5.218 -64.026 1.00 68.31 454 GLY A CA 1
ATOM 3607 C C . GLY A 1 454 ? 26.423 3.828 -63.585 1.00 68.31 454 GLY A C 1
ATOM 3608 O O . GLY A 1 454 ? 26.554 3.541 -62.395 1.00 68.31 454 GLY A O 1
ATOM 3609 N N . TYR A 1 455 ? 26.754 2.969 -64.553 1.00 62.91 455 TYR A N 1
ATOM 3610 C CA . TYR A 1 455 ? 27.209 1.594 -64.311 1.00 62.91 455 TYR A CA 1
ATOM 3611 C C . TYR A 1 455 ? 28.616 1.472 -63.696 1.00 62.91 455 TYR A C 1
ATOM 3613 O O . TYR A 1 455 ? 28.996 0.404 -63.221 1.00 62.91 455 TYR A O 1
ATOM 3621 N N . LYS A 1 456 ? 29.418 2.542 -63.680 1.00 63.97 456 LYS A N 1
ATOM 3622 C CA . LYS A 1 456 ? 30.764 2.518 -63.080 1.00 63.97 456 LYS A CA 1
ATOM 3623 C C . LYS A 1 456 ? 30.740 2.702 -61.557 1.00 63.97 456 LYS A C 1
ATOM 3625 O O . LYS A 1 456 ? 31.744 2.431 -60.906 1.00 63.97 456 LYS A O 1
ATOM 3630 N N . ALA A 1 457 ? 29.600 3.103 -60.986 1.00 66.12 457 ALA A N 1
ATOM 3631 C CA . ALA A 1 457 ? 29.414 3.321 -59.549 1.00 66.12 457 ALA A CA 1
ATOM 3632 C C . ALA A 1 457 ? 28.506 2.281 -58.864 1.00 66.12 457 ALA A C 1
ATOM 3634 O O . ALA A 1 457 ? 28.037 2.530 -57.755 1.00 66.12 457 ALA A O 1
ATOM 3635 N N . TYR A 1 458 ? 28.274 1.102 -59.460 1.00 75.19 458 TYR A N 1
ATOM 3636 C CA . TYR A 1 458 ? 27.427 0.067 -58.841 1.00 75.19 458 TYR A CA 1
ATOM 3637 C C . TYR A 1 458 ? 27.884 -0.342 -57.432 1.00 75.19 458 TYR A C 1
ATOM 3639 O O . TYR A 1 458 ? 27.042 -0.556 -56.563 1.00 75.19 458 TYR A O 1
ATOM 3647 N N . GLY A 1 459 ? 29.196 -0.387 -57.168 1.00 78.00 459 GLY A N 1
ATOM 3648 C CA . GLY A 1 459 ? 29.704 -0.654 -55.818 1.00 78.00 459 GLY A CA 1
ATOM 3649 C C . GLY A 1 459 ? 29.360 0.453 -54.818 1.00 78.00 459 GLY A C 1
ATOM 3650 O O . GLY A 1 459 ? 28.994 0.157 -53.688 1.00 78.00 459 GLY A O 1
ATOM 3651 N N . GLN A 1 460 ? 29.366 1.719 -55.248 1.00 79.31 460 GLN A N 1
ATOM 3652 C CA . GLN A 1 460 ? 28.950 2.851 -54.411 1.00 79.31 460 GLN A CA 1
ATOM 3653 C C . GLN A 1 460 ? 27.431 2.858 -54.186 1.00 79.31 460 GLN A C 1
ATOM 3655 O O . GLN A 1 460 ? 26.971 3.140 -53.084 1.00 79.31 460 GLN A O 1
ATOM 3660 N N . ALA A 1 461 ? 26.642 2.467 -55.192 1.00 83.38 461 ALA A N 1
ATOM 3661 C CA . ALA A 1 461 ? 25.201 2.264 -55.043 1.00 83.38 461 ALA A CA 1
ATOM 3662 C C . ALA A 1 461 ? 24.884 1.184 -53.994 1.00 83.38 461 ALA A C 1
ATOM 3664 O O . ALA A 1 461 ? 24.021 1.384 -53.142 1.00 83.38 461 ALA A O 1
ATOM 3665 N N . PHE A 1 462 ? 25.618 0.066 -54.021 1.00 87.25 462 PHE A N 1
ATOM 3666 C CA . PHE A 1 462 ? 25.481 -1.008 -53.039 1.00 87.25 462 PHE A CA 1
ATOM 3667 C C . PHE A 1 462 ? 25.802 -0.532 -51.616 1.00 87.25 462 PHE A C 1
ATOM 3669 O O . PHE A 1 462 ? 24.997 -0.749 -50.710 1.00 87.25 462 PHE A O 1
ATOM 3676 N N . ILE A 1 463 ? 26.923 0.175 -51.428 1.00 90.50 463 ILE A N 1
ATOM 3677 C CA . ILE A 1 463 ? 27.305 0.740 -50.123 1.00 90.50 463 ILE A CA 1
ATOM 3678 C C . ILE A 1 463 ? 26.211 1.689 -49.604 1.00 90.50 463 ILE A C 1
ATOM 3680 O O . ILE A 1 463 ? 25.809 1.602 -48.444 1.00 90.50 463 ILE A O 1
ATOM 3684 N N . LEU A 1 464 ? 25.657 2.547 -50.466 1.00 89.38 464 LEU A N 1
ATOM 3685 C CA . LEU A 1 464 ? 24.560 3.447 -50.098 1.00 89.38 464 LEU A CA 1
ATOM 3686 C C . LEU A 1 464 ? 23.300 2.698 -49.660 1.00 89.38 464 LEU A C 1
ATOM 3688 O O . LEU A 1 464 ? 22.682 3.087 -48.669 1.00 89.38 464 LEU A O 1
ATOM 3692 N N . CYS A 1 465 ? 22.925 1.626 -50.362 1.00 90.94 465 CYS A N 1
ATOM 3693 C CA . CYS A 1 465 ? 21.797 0.784 -49.966 1.00 90.94 465 CYS A CA 1
ATOM 3694 C C . CYS A 1 465 ? 22.015 0.162 -48.581 1.00 90.94 465 CYS A C 1
ATOM 3696 O O . CYS A 1 465 ? 21.092 0.151 -47.768 1.00 90.94 465 CYS A O 1
ATOM 3698 N N . VAL A 1 466 ? 23.234 -0.306 -48.295 1.00 94.06 466 VAL A N 1
ATOM 3699 C CA . VAL A 1 466 ? 23.599 -0.856 -46.983 1.00 94.06 466 VAL A CA 1
ATOM 3700 C C . VAL A 1 466 ? 23.502 0.209 -45.887 1.00 94.06 466 VAL A C 1
ATOM 3702 O O . VAL A 1 466 ? 22.888 -0.045 -44.853 1.00 94.06 466 VAL A O 1
ATOM 3705 N N . ILE A 1 467 ? 24.035 1.413 -46.115 1.00 93.44 467 ILE A N 1
ATOM 3706 C CA . ILE A 1 467 ? 23.981 2.513 -45.136 1.00 93.44 467 ILE A CA 1
ATOM 3707 C C . ILE A 1 467 ? 22.532 2.918 -44.843 1.00 93.44 467 ILE A C 1
ATOM 3709 O O . ILE A 1 467 ? 22.171 3.105 -43.684 1.00 93.44 467 ILE A O 1
ATOM 3713 N N . VAL A 1 468 ? 21.682 3.023 -45.870 1.00 93.81 468 VAL A N 1
ATOM 3714 C CA . VAL A 1 468 ? 20.257 3.357 -45.692 1.00 93.81 468 VAL A CA 1
ATOM 3715 C C . VAL A 1 468 ? 19.523 2.260 -44.920 1.00 93.81 468 VAL A C 1
ATOM 3717 O O . VAL A 1 468 ? 18.718 2.571 -44.043 1.00 93.81 468 VAL A O 1
ATOM 3720 N N . LEU A 1 469 ? 19.816 0.986 -45.200 1.00 95.06 469 LEU A N 1
ATOM 3721 C CA . LEU A 1 469 ? 19.241 -0.141 -44.465 1.00 95.06 469 LEU A CA 1
ATOM 3722 C C . LEU A 1 469 ? 19.619 -0.086 -42.978 1.00 95.06 469 LEU A C 1
ATOM 3724 O O . LEU A 1 469 ? 18.740 -0.169 -42.121 1.00 95.06 469 LEU A O 1
ATOM 3728 N N . LEU A 1 470 ? 20.908 0.094 -42.672 1.00 94.81 470 LEU A N 1
ATOM 3729 C CA . LEU A 1 470 ? 21.396 0.181 -41.294 1.00 94.81 470 LEU A CA 1
ATOM 3730 C C . LEU A 1 470 ? 20.829 1.409 -40.567 1.00 94.81 470 LEU A C 1
ATOM 3732 O O . LEU A 1 470 ? 20.358 1.276 -39.439 1.00 94.81 470 LEU A O 1
ATOM 3736 N N . ALA A 1 471 ? 20.762 2.570 -41.226 1.00 95.12 471 ALA A N 1
ATOM 3737 C CA . ALA A 1 471 ? 20.127 3.768 -40.674 1.00 95.12 471 ALA A CA 1
ATOM 3738 C C . ALA A 1 471 ? 18.624 3.563 -40.399 1.00 95.12 471 ALA A C 1
ATOM 3740 O O . ALA A 1 471 ? 18.103 4.030 -39.383 1.00 95.12 471 ALA A O 1
ATOM 3741 N N . GLY A 1 472 ? 17.925 2.823 -41.266 1.00 95.31 472 GLY A N 1
ATOM 3742 C CA . GLY A 1 472 ? 16.531 2.428 -41.062 1.00 95.31 472 GLY A CA 1
ATOM 3743 C C . GLY A 1 472 ? 16.355 1.543 -39.826 1.00 95.31 472 GLY A C 1
ATOM 3744 O O . GLY A 1 472 ? 15.524 1.844 -38.969 1.00 95.31 472 GLY A O 1
ATOM 3745 N N . CYS A 1 473 ? 17.177 0.500 -39.683 1.00 93.81 473 CYS A N 1
ATOM 3746 C CA . CYS A 1 473 ? 17.179 -0.360 -38.494 1.00 93.81 473 CYS A CA 1
ATOM 3747 C C . CYS A 1 473 ? 17.494 0.430 -37.213 1.00 93.81 473 CYS A C 1
ATOM 3749 O O . CYS A 1 473 ? 16.782 0.292 -36.219 1.00 93.81 473 CYS A O 1
ATOM 3751 N N . CYS A 1 474 ? 18.497 1.312 -37.254 1.00 92.94 474 CYS A N 1
ATOM 3752 C CA . CYS A 1 474 ? 18.860 2.182 -36.136 1.00 92.94 474 CYS A CA 1
ATOM 3753 C C . CYS A 1 474 ? 17.705 3.114 -35.730 1.00 92.94 474 CYS A C 1
ATOM 3755 O O . CYS A 1 474 ? 17.411 3.279 -34.545 1.00 92.94 474 CYS A O 1
ATOM 3757 N N . SER A 1 475 ? 16.993 3.676 -36.712 1.00 92.38 475 SER A N 1
ATOM 3758 C CA . SER A 1 475 ? 15.815 4.520 -36.475 1.00 92.38 475 SER A CA 1
ATOM 3759 C C . SER A 1 475 ? 14.674 3.740 -35.817 1.00 92.38 475 SER A C 1
ATOM 3761 O O . SER A 1 475 ? 14.037 4.245 -34.895 1.00 92.38 475 SER A O 1
ATOM 3763 N N . LEU A 1 476 ? 14.436 2.492 -36.239 1.00 91.88 476 LEU A N 1
ATOM 3764 C CA . LEU A 1 476 ? 13.432 1.622 -35.617 1.00 91.88 476 LEU A CA 1
ATOM 3765 C C . LEU A 1 476 ? 13.777 1.294 -34.160 1.00 91.88 476 LEU A C 1
ATOM 3767 O O . LEU A 1 476 ? 12.879 1.299 -33.320 1.00 91.88 476 LEU A O 1
ATOM 3771 N N . ILE A 1 477 ? 15.057 1.073 -33.842 1.00 88.56 477 ILE A N 1
ATOM 3772 C CA . ILE A 1 477 ? 15.521 0.868 -32.459 1.00 88.56 477 ILE A CA 1
ATOM 3773 C C . ILE A 1 477 ? 15.253 2.122 -31.615 1.00 88.56 477 ILE A C 1
ATOM 3775 O O . ILE A 1 477 ? 14.663 2.022 -30.540 1.00 88.56 477 ILE A O 1
ATOM 3779 N N . LEU A 1 478 ? 15.601 3.311 -32.120 1.00 87.44 478 LEU A N 1
ATOM 3780 C CA . LEU A 1 478 ? 15.353 4.584 -31.431 1.00 87.44 478 LEU A CA 1
ATOM 3781 C C . LEU A 1 478 ? 13.856 4.851 -31.196 1.00 87.44 478 LEU A C 1
ATOM 3783 O O . LEU A 1 478 ? 13.473 5.289 -30.111 1.00 87.44 478 LEU A O 1
ATOM 3787 N N . ILE A 1 479 ? 12.998 4.550 -32.177 1.00 87.12 479 ILE A N 1
ATOM 3788 C CA . ILE A 1 479 ? 11.536 4.652 -32.032 1.00 87.12 479 ILE A CA 1
ATOM 3789 C C . ILE A 1 479 ? 11.028 3.641 -31.000 1.00 87.12 479 ILE A C 1
ATOM 3791 O O . ILE A 1 479 ? 10.220 3.972 -30.137 1.00 87.12 479 ILE A O 1
ATOM 3795 N N . ALA A 1 480 ? 11.517 2.405 -31.037 1.00 81.50 480 ALA A N 1
ATOM 3796 C CA . ALA A 1 480 ? 11.126 1.395 -30.065 1.00 81.50 480 ALA A CA 1
ATOM 3797 C C . ALA A 1 480 ? 11.580 1.773 -28.638 1.00 81.50 480 ALA A C 1
ATOM 3799 O O . ALA A 1 480 ? 10.862 1.516 -27.667 1.00 81.50 480 ALA A O 1
ATOM 3800 N N . TYR A 1 481 ? 12.713 2.460 -28.485 1.00 77.06 481 TYR A N 1
ATOM 3801 C CA . TYR A 1 481 ? 13.118 3.058 -27.213 1.00 77.06 481 TYR A CA 1
ATOM 3802 C C . TYR A 1 481 ? 12.230 4.223 -26.779 1.00 77.06 481 TYR A C 1
ATOM 3804 O O . TYR A 1 481 ? 11.823 4.241 -25.617 1.00 77.06 481 TYR A O 1
ATOM 3812 N N . SER A 1 482 ? 11.859 5.136 -27.680 1.00 76.12 482 SER A N 1
ATOM 3813 C CA . SER A 1 482 ? 10.963 6.255 -27.350 1.00 76.12 482 SER A CA 1
ATOM 3814 C C . SER A 1 482 ? 9.545 5.793 -26.993 1.00 76.12 482 SER A C 1
ATOM 3816 O O . SER A 1 482 ? 8.896 6.388 -26.136 1.00 76.12 482 SER A O 1
ATOM 3818 N N . MET A 1 483 ? 9.094 4.684 -27.584 1.00 75.44 483 MET A N 1
ATOM 3819 C CA . MET A 1 483 ? 7.814 4.035 -27.289 1.00 75.44 483 MET A CA 1
ATOM 3820 C C . MET A 1 483 ? 7.877 3.039 -26.117 1.00 75.44 483 MET A C 1
ATOM 3822 O O . MET A 1 483 ? 6.897 2.343 -25.860 1.00 75.44 483 MET A O 1
ATOM 3826 N N . ASN A 1 484 ? 9.011 2.925 -25.413 1.00 68.44 484 ASN A N 1
ATOM 3827 C CA . ASN A 1 484 ? 9.218 1.968 -24.317 1.00 68.44 484 ASN A CA 1
ATOM 3828 C C . ASN A 1 484 ? 8.982 0.480 -24.682 1.00 68.44 484 ASN A C 1
ATOM 3830 O O . ASN A 1 484 ? 8.711 -0.349 -23.809 1.00 68.44 484 ASN A O 1
ATOM 3834 N N . PHE A 1 485 ? 9.135 0.093 -25.954 1.00 69.38 485 PHE A N 1
ATOM 3835 C CA . PHE A 1 485 ? 8.923 -1.288 -26.423 1.00 69.38 485 PHE A CA 1
ATOM 3836 C C . PHE A 1 485 ? 9.867 -2.305 -25.772 1.00 69.38 485 PHE A C 1
ATOM 3838 O O . PHE A 1 485 ? 9.491 -3.464 -25.598 1.00 69.38 485 PHE A O 1
ATOM 3845 N N . HIS A 1 486 ? 11.053 -1.867 -25.348 1.00 63.00 486 HIS A N 1
ATOM 3846 C CA . HIS A 1 486 ? 11.985 -2.683 -24.570 1.00 63.00 486 HIS A CA 1
ATOM 3847 C C . HIS A 1 486 ? 11.391 -3.199 -23.253 1.00 63.00 486 HIS A C 1
ATOM 3849 O O . HIS A 1 486 ? 11.828 -4.239 -22.775 1.00 63.00 486 HIS A O 1
ATOM 3855 N N . LYS A 1 487 ? 10.376 -2.524 -22.690 1.00 56.12 487 LYS A N 1
ATOM 3856 C CA . LYS A 1 487 ? 9.657 -2.981 -21.488 1.00 56.12 487 LYS A CA 1
ATOM 3857 C C . LYS A 1 487 ? 8.497 -3.907 -21.831 1.00 56.12 487 LYS A C 1
ATOM 3859 O O . LYS A 1 487 ? 8.295 -4.912 -21.162 1.00 56.12 487 LYS A O 1
ATOM 3864 N N . ALA A 1 488 ? 7.748 -3.590 -22.888 1.00 55.62 488 ALA A N 1
ATOM 3865 C CA . ALA A 1 488 ? 6.577 -4.371 -23.285 1.00 55.62 488 ALA A CA 1
ATOM 3866 C C . ALA A 1 488 ? 6.947 -5.742 -23.880 1.00 55.62 488 ALA A C 1
ATOM 3868 O O . ALA A 1 488 ? 6.240 -6.728 -23.669 1.00 55.62 488 ALA A O 1
ATOM 3869 N N . ARG A 1 489 ? 8.031 -5.806 -24.664 1.00 64.38 489 ARG A N 1
ATOM 3870 C CA . ARG A 1 489 ? 8.505 -7.014 -25.360 1.00 64.38 489 ARG A CA 1
ATOM 3871 C C . ARG A 1 489 ? 10.046 -7.029 -25.426 1.00 64.38 489 ARG A C 1
ATOM 3873 O O . ARG A 1 489 ? 10.598 -6.892 -26.521 1.00 64.38 489 ARG A O 1
ATOM 3880 N N . PRO A 1 490 ? 10.748 -7.215 -24.290 1.00 63.88 490 PRO A N 1
ATOM 3881 C CA . PRO A 1 490 ? 12.214 -7.164 -24.231 1.00 63.88 490 PRO A CA 1
ATOM 3882 C C . PRO A 1 490 ? 12.877 -8.154 -25.194 1.00 63.88 490 PRO A C 1
ATOM 3884 O O . PRO A 1 490 ? 13.805 -7.794 -25.908 1.00 63.88 490 PRO A O 1
ATOM 3887 N N . GLU A 1 491 ? 12.336 -9.368 -25.299 1.00 67.94 491 GLU A N 1
ATOM 3888 C CA . GLU A 1 491 ? 12.865 -10.423 -26.175 1.00 67.94 491 GLU A CA 1
ATOM 3889 C C . GLU A 1 491 ? 12.924 -10.009 -27.654 1.00 67.94 491 GLU A C 1
ATOM 3891 O O . GLU A 1 491 ? 13.855 -10.369 -28.374 1.00 67.94 491 GLU A O 1
ATOM 3896 N N . LEU A 1 492 ? 11.944 -9.224 -28.118 1.00 72.69 492 LEU A N 1
ATOM 3897 C CA . LEU A 1 492 ? 11.874 -8.799 -29.516 1.00 72.69 492 LEU A CA 1
ATOM 3898 C C . LEU A 1 492 ? 12.882 -7.694 -29.817 1.00 72.69 492 LEU A C 1
ATOM 3900 O O . LEU A 1 492 ? 13.588 -7.776 -30.820 1.00 72.69 492 LEU A O 1
ATOM 3904 N N . ILE A 1 493 ? 12.961 -6.676 -28.954 1.00 76.81 493 ILE A N 1
ATOM 3905 C CA . ILE A 1 493 ? 13.881 -5.560 -29.186 1.00 76.81 493 ILE A CA 1
ATOM 3906 C C . ILE A 1 493 ? 15.333 -6.023 -29.054 1.00 76.81 493 ILE A C 1
ATOM 3908 O O . ILE A 1 493 ? 16.164 -5.660 -29.878 1.00 76.81 493 ILE A O 1
ATOM 3912 N N . LEU A 1 494 ? 15.616 -6.897 -28.081 1.00 73.44 494 LEU A N 1
ATOM 3913 C CA . LEU A 1 494 ? 16.955 -7.426 -27.844 1.00 73.44 494 LEU A CA 1
ATOM 3914 C C . LEU A 1 494 ? 17.405 -8.364 -28.952 1.00 73.44 494 LEU A C 1
ATOM 3916 O O . LEU A 1 494 ? 18.556 -8.314 -29.384 1.00 73.44 494 LEU A O 1
ATOM 3920 N N . GLY A 1 495 ? 16.490 -9.206 -29.438 1.00 79.69 495 GLY A N 1
ATOM 3921 C CA . GLY A 1 495 ? 16.738 -10.009 -30.627 1.00 79.69 495 GLY A CA 1
ATOM 3922 C C . GLY A 1 495 ? 17.074 -9.125 -31.827 1.00 79.69 495 GLY A C 1
ATOM 3923 O O . GLY A 1 495 ? 18.053 -9.386 -32.527 1.00 79.69 495 GLY A O 1
ATOM 3924 N N . PHE A 1 496 ? 16.310 -8.049 -32.029 1.00 86.12 496 PHE A N 1
ATOM 3925 C CA . PHE A 1 496 ? 16.527 -7.117 -33.132 1.00 86.12 496 PHE A CA 1
ATOM 3926 C C . PHE A 1 496 ? 17.864 -6.368 -33.026 1.00 86.12 496 PHE A C 1
ATOM 3928 O O . PHE A 1 496 ? 18.600 -6.320 -34.008 1.00 86.12 496 PHE A O 1
ATOM 3935 N N . GLU A 1 497 ? 18.230 -5.859 -31.847 1.00 86.50 497 GLU A N 1
ATOM 3936 C CA . GLU A 1 497 ? 19.513 -5.176 -31.627 1.00 86.50 497 GLU A CA 1
ATOM 3937 C C . GLU A 1 497 ? 20.719 -6.095 -31.826 1.00 86.50 497 GLU A C 1
ATOM 3939 O O . GLU A 1 497 ? 21.702 -5.687 -32.443 1.00 86.50 497 GLU A O 1
ATOM 3944 N N . ARG A 1 498 ? 20.639 -7.356 -31.383 1.00 85.62 498 ARG A N 1
ATOM 3945 C CA . ARG A 1 498 ? 21.708 -8.338 -31.621 1.00 85.62 498 ARG A CA 1
ATOM 3946 C C . ARG A 1 498 ? 21.892 -8.623 -33.105 1.00 85.62 498 ARG A C 1
ATOM 3948 O O . ARG A 1 498 ? 23.021 -8.669 -33.590 1.00 85.62 498 ARG A O 1
ATOM 3955 N N . VAL A 1 499 ? 20.791 -8.807 -33.835 1.00 89.75 499 VAL A N 1
ATOM 3956 C CA . VAL A 1 499 ? 20.836 -9.011 -35.290 1.00 89.75 499 VAL A CA 1
ATOM 3957 C C . VAL A 1 499 ? 21.393 -7.769 -35.983 1.00 89.75 499 VAL A C 1
ATOM 3959 O O . VAL A 1 499 ? 22.240 -7.898 -36.867 1.00 89.75 499 VAL A O 1
ATOM 3962 N N . TYR A 1 500 ? 20.975 -6.576 -35.561 1.00 92.62 500 TYR A N 1
ATOM 3963 C CA . TYR A 1 500 ? 21.490 -5.305 -36.065 1.00 92.62 500 TYR A CA 1
ATOM 3964 C C . TYR A 1 500 ? 23.001 -5.164 -35.829 1.00 92.62 500 TYR A C 1
ATOM 3966 O O . TYR A 1 500 ? 23.726 -4.895 -36.781 1.00 92.62 500 TYR A O 1
ATOM 3974 N N . ALA A 1 501 ? 23.499 -5.452 -34.623 1.00 90.25 501 ALA A N 1
ATOM 3975 C CA . ALA A 1 501 ? 24.925 -5.372 -34.315 1.00 90.25 501 ALA A CA 1
ATOM 3976 C C . ALA A 1 501 ? 25.754 -6.376 -35.135 1.00 90.25 501 ALA A C 1
ATOM 3978 O O . ALA A 1 501 ? 26.729 -5.998 -35.782 1.00 90.25 501 ALA A O 1
ATOM 3979 N N . VAL A 1 502 ? 25.342 -7.650 -35.180 1.00 91.00 502 VAL A N 1
ATOM 3980 C CA . VAL A 1 502 ? 26.065 -8.696 -35.929 1.00 91.00 502 VAL A CA 1
ATOM 3981 C C . VAL A 1 502 ? 26.057 -8.417 -37.433 1.00 91.00 502 VAL A C 1
ATOM 3983 O O . VAL A 1 502 ? 27.098 -8.515 -38.086 1.00 91.00 502 VAL A O 1
ATOM 3986 N N . SER A 1 503 ? 24.900 -8.050 -37.991 1.00 92.62 503 SER A N 1
ATOM 3987 C CA . SER A 1 503 ? 24.806 -7.695 -39.412 1.00 92.62 503 SER A CA 1
ATOM 3988 C C . SER A 1 503 ? 25.584 -6.418 -39.730 1.00 92.62 503 SER A C 1
ATOM 3990 O O . SER A 1 503 ? 26.255 -6.377 -40.758 1.00 92.62 503 SER A O 1
ATOM 3992 N N . GLY A 1 504 ? 25.585 -5.429 -38.832 1.00 94.25 504 GLY A N 1
ATOM 3993 C CA . GLY A 1 504 ? 26.371 -4.201 -38.935 1.00 94.25 504 GLY A CA 1
ATOM 3994 C C . GLY A 1 504 ? 27.870 -4.466 -39.063 1.00 94.25 504 GLY A C 1
ATOM 3995 O O . GLY A 1 504 ? 28.493 -3.938 -39.980 1.00 94.25 504 GLY A O 1
ATOM 3996 N N . ILE A 1 505 ? 28.443 -5.352 -38.236 1.00 95.00 505 ILE A N 1
ATOM 3997 C CA . ILE A 1 505 ? 29.866 -5.742 -38.338 1.00 95.00 505 ILE A CA 1
ATOM 3998 C C . ILE A 1 505 ? 30.178 -6.267 -39.743 1.00 95.00 505 ILE A C 1
ATOM 4000 O O . ILE A 1 505 ? 31.097 -5.784 -40.405 1.00 95.00 505 ILE A O 1
ATOM 4004 N N . VAL A 1 506 ? 29.404 -7.251 -40.211 1.00 95.56 506 VAL A N 1
ATOM 4005 C CA . VAL A 1 506 ? 29.647 -7.910 -41.502 1.00 95.56 506 VAL A CA 1
ATOM 4006 C C . VAL A 1 506 ? 29.488 -6.921 -42.655 1.00 95.56 506 VAL A C 1
ATOM 4008 O O . VAL A 1 506 ? 30.359 -6.825 -43.520 1.00 95.56 506 VAL A O 1
ATOM 4011 N N . LEU A 1 507 ? 28.391 -6.166 -42.659 1.00 95.56 507 LEU A N 1
ATOM 4012 C CA . LEU A 1 507 ? 28.056 -5.239 -43.733 1.00 95.56 507 LEU A CA 1
ATOM 4013 C C . LEU A 1 507 ? 29.041 -4.066 -43.810 1.00 95.56 507 LEU A C 1
ATOM 4015 O O . LEU A 1 507 ? 29.479 -3.730 -44.908 1.00 95.56 507 LEU A O 1
ATOM 4019 N N . MET A 1 508 ? 29.456 -3.490 -42.677 1.00 95.56 508 MET A N 1
ATOM 4020 C CA . MET A 1 508 ? 30.402 -2.369 -42.668 1.00 95.56 508 MET A CA 1
ATOM 4021 C C . MET A 1 508 ? 31.816 -2.786 -43.088 1.00 95.56 508 MET A C 1
ATOM 4023 O O . MET A 1 508 ? 32.482 -2.033 -43.797 1.00 95.56 508 MET A O 1
ATOM 4027 N N . VAL A 1 509 ? 32.260 -4.002 -42.742 1.00 96.12 509 VAL A N 1
ATOM 4028 C CA . VAL A 1 509 ? 33.531 -4.552 -43.253 1.00 96.12 509 VAL A CA 1
ATOM 4029 C C . VAL A 1 509 ? 33.469 -4.750 -44.768 1.00 96.12 509 VAL A C 1
ATOM 4031 O O . VAL A 1 509 ? 34.411 -4.383 -45.472 1.00 96.12 509 VAL A O 1
ATOM 4034 N N . LEU A 1 510 ? 32.364 -5.296 -45.287 1.00 95.00 510 LEU A N 1
ATOM 4035 C CA . LEU A 1 510 ? 32.177 -5.470 -46.729 1.00 95.00 510 LEU A CA 1
ATOM 4036 C C . LEU A 1 510 ? 32.164 -4.125 -47.465 1.00 95.00 510 LEU A C 1
ATOM 4038 O O . LEU A 1 510 ? 32.845 -3.997 -48.484 1.00 95.00 510 LEU A O 1
ATOM 4042 N N . CYS A 1 511 ? 31.458 -3.120 -46.936 1.00 94.25 511 CYS A N 1
ATOM 4043 C CA . CYS A 1 511 ? 31.481 -1.760 -47.474 1.00 94.25 511 CYS A CA 1
ATOM 4044 C C . CYS A 1 511 ? 32.905 -1.196 -47.497 1.00 94.25 511 CYS A C 1
ATOM 4046 O O . CYS A 1 511 ? 33.359 -0.806 -48.570 1.00 94.25 511 CYS A O 1
ATOM 4048 N N . GLY A 1 512 ? 33.649 -1.296 -46.387 1.00 94.06 512 GLY A N 1
ATOM 4049 C CA . GLY A 1 512 ? 35.036 -0.825 -46.294 1.00 94.06 512 GLY A CA 1
ATOM 4050 C C . GLY A 1 512 ? 35.965 -1.456 -47.333 1.00 94.06 512 GLY A C 1
ATOM 4051 O O . GLY A 1 512 ? 36.789 -0.767 -47.945 1.00 94.06 512 GLY A O 1
ATOM 4052 N N . ILE A 1 513 ? 35.817 -2.762 -47.589 1.00 94.25 513 ILE A N 1
ATOM 4053 C CA . ILE A 1 513 ? 36.586 -3.483 -48.616 1.00 94.25 513 ILE A CA 1
ATOM 4054 C C . ILE A 1 513 ? 36.218 -2.984 -50.019 1.00 94.25 513 ILE A C 1
ATOM 4056 O O . ILE A 1 513 ? 37.111 -2.670 -50.812 1.00 94.25 513 ILE A O 1
ATOM 4060 N N . ILE A 1 514 ? 34.921 -2.884 -50.328 1.00 90.88 514 ILE A N 1
ATOM 4061 C CA . ILE A 1 514 ? 34.426 -2.421 -51.635 1.00 90.88 514 ILE A CA 1
ATOM 4062 C C . ILE A 1 514 ? 34.848 -0.963 -51.876 1.00 90.88 514 ILE A C 1
ATOM 4064 O O . ILE A 1 514 ? 35.377 -0.640 -52.942 1.00 90.88 514 ILE A O 1
ATOM 4068 N N . GLY A 1 515 ? 34.692 -0.092 -50.878 1.00 89.56 515 GLY A N 1
ATOM 4069 C CA . GLY A 1 515 ? 35.107 1.309 -50.916 1.00 89.56 515 GLY A CA 1
ATOM 4070 C C . GLY A 1 515 ? 36.612 1.458 -51.133 1.00 89.56 515 GLY A C 1
ATOM 4071 O O . GLY A 1 515 ? 37.037 2.219 -52.005 1.00 89.56 515 GLY A O 1
ATOM 4072 N N . SER A 1 516 ? 37.424 0.660 -50.430 1.00 91.44 516 SER A N 1
ATOM 4073 C CA . SER A 1 516 ? 38.886 0.628 -50.604 1.00 91.44 516 SER A CA 1
ATOM 4074 C C . SER A 1 516 ? 39.296 0.161 -52.002 1.00 91.44 516 SER A C 1
ATOM 4076 O O . SER A 1 516 ? 40.172 0.765 -52.624 1.00 91.44 516 SER A O 1
ATOM 4078 N N . TYR A 1 517 ? 38.643 -0.878 -52.529 1.00 89.25 517 TYR A N 1
ATOM 4079 C CA . TYR A 1 517 ? 38.879 -1.369 -53.888 1.00 89.25 517 TYR A CA 1
ATOM 4080 C C . TYR A 1 517 ? 38.560 -0.297 -54.939 1.00 89.25 517 TYR A C 1
ATOM 4082 O O . TYR A 1 517 ? 39.366 -0.038 -55.837 1.00 89.25 517 TYR A O 1
ATOM 4090 N N . HIS A 1 518 ? 37.423 0.386 -54.801 1.00 83.44 518 HIS A N 1
ATOM 4091 C CA . HIS A 1 518 ? 37.058 1.487 -55.688 1.00 83.44 518 HIS A CA 1
ATOM 4092 C C . HIS A 1 518 ? 38.031 2.665 -55.571 1.00 83.44 518 HIS A C 1
ATOM 4094 O O . HIS A 1 518 ? 38.462 3.203 -56.586 1.00 83.44 518 HIS A O 1
ATOM 4100 N N . ALA A 1 519 ? 38.464 3.026 -54.362 1.00 85.50 519 ALA A N 1
ATOM 4101 C CA . ALA A 1 519 ? 39.461 4.078 -54.165 1.00 85.50 519 ALA A CA 1
ATOM 4102 C C . ALA A 1 519 ? 40.825 3.737 -54.792 1.00 85.50 519 ALA A C 1
ATOM 4104 O O . ALA A 1 519 ? 41.515 4.627 -55.297 1.00 85.50 519 ALA A O 1
ATOM 4105 N N . ALA A 1 520 ? 41.223 2.462 -54.768 1.00 85.25 520 ALA A N 1
ATOM 4106 C CA . ALA A 1 520 ? 42.476 1.990 -55.352 1.00 85.25 520 ALA A CA 1
ATOM 4107 C C . ALA A 1 520 ? 42.428 1.912 -56.887 1.00 85.25 520 ALA A C 1
ATOM 4109 O O . ALA A 1 520 ? 43.441 2.150 -57.544 1.00 85.25 520 ALA A O 1
ATOM 4110 N N . THR A 1 521 ? 41.263 1.601 -57.457 1.00 80.50 521 THR A N 1
ATOM 4111 C CA . THR A 1 521 ? 41.075 1.429 -58.908 1.00 80.50 521 THR A CA 1
ATOM 4112 C C . THR A 1 521 ? 40.740 2.727 -59.649 1.00 80.50 521 THR A C 1
ATOM 4114 O O . THR A 1 521 ? 40.787 2.751 -60.881 1.00 80.50 521 THR A O 1
ATOM 4117 N N . THR A 1 522 ? 40.495 3.829 -58.930 1.00 76.25 522 THR A N 1
ATOM 4118 C CA . THR A 1 522 ? 40.352 5.181 -59.498 1.00 76.25 522 THR A CA 1
ATOM 4119 C C . THR A 1 522 ? 41.680 5.696 -60.057 1.00 76.25 522 THR A C 1
ATOM 4121 O O . THR A 1 522 ? 42.428 6.426 -59.406 1.00 76.25 522 THR A O 1
ATOM 4124 N N . THR A 1 523 ? 41.973 5.283 -61.287 1.00 69.25 523 THR A N 1
ATOM 4125 C CA . THR A 1 523 ? 43.157 5.669 -62.076 1.00 69.25 523 THR A CA 1
ATOM 4126 C C . THR A 1 523 ? 42.823 6.663 -63.190 1.00 69.25 523 THR A C 1
ATOM 4128 O O . THR A 1 523 ? 43.721 7.255 -63.779 1.00 69.25 523 THR A O 1
ATOM 4131 N N . ASP A 1 524 ? 41.532 6.871 -63.451 1.00 71.50 524 ASP A N 1
ATOM 4132 C CA . ASP A 1 524 ? 41.015 7.801 -64.448 1.00 71.50 524 ASP A CA 1
ATOM 4133 C C . ASP A 1 524 ? 41.037 9.241 -63.901 1.00 71.50 524 ASP A C 1
ATOM 4135 O O . ASP A 1 524 ? 40.430 9.553 -62.871 1.00 71.50 524 ASP A O 1
ATOM 4139 N N . GLU A 1 525 ? 41.768 10.119 -64.591 1.00 72.31 525 GLU A N 1
ATOM 4140 C CA . GLU A 1 525 ? 41.966 11.517 -64.205 1.00 72.31 525 GLU A CA 1
ATOM 4141 C C . GLU A 1 525 ? 40.660 12.327 -64.253 1.00 72.31 525 GLU A C 1
ATOM 4143 O O . GLU A 1 525 ? 40.436 13.176 -63.389 1.00 72.31 525 GLU A O 1
ATOM 4148 N N . TYR A 1 526 ? 39.759 12.013 -65.189 1.00 70.88 526 TYR A N 1
ATOM 4149 C CA . TYR A 1 526 ? 38.450 12.656 -65.307 1.00 70.88 526 TYR A CA 1
ATOM 4150 C C . TYR A 1 526 ? 37.548 12.275 -64.130 1.00 70.88 526 TYR A C 1
ATOM 4152 O O . TYR A 1 526 ? 36.985 13.143 -63.467 1.00 70.88 526 TYR A O 1
ATOM 4160 N N . ILE A 1 527 ? 37.492 10.983 -63.796 1.00 69.50 527 ILE A N 1
ATOM 4161 C CA . ILE A 1 527 ? 36.745 10.474 -62.634 1.00 69.50 527 ILE A CA 1
ATOM 4162 C C . ILE A 1 527 ? 37.289 11.070 -61.335 1.00 69.50 527 ILE A C 1
ATOM 4164 O O . ILE A 1 527 ? 36.520 11.464 -60.456 1.00 69.50 527 ILE A O 1
ATOM 4168 N N . ASN A 1 528 ? 38.613 11.189 -61.221 1.00 73.50 528 ASN A N 1
ATOM 4169 C CA . ASN A 1 528 ? 39.213 11.772 -60.035 1.00 73.50 528 ASN A CA 1
ATOM 4170 C C . ASN A 1 528 ? 38.882 13.266 -59.890 1.00 73.50 528 ASN A C 1
ATOM 4172 O O . ASN A 1 528 ? 38.651 13.713 -58.772 1.00 73.50 528 ASN A O 1
ATOM 4176 N N . GLN A 1 529 ? 38.778 14.026 -60.984 1.00 71.50 529 GLN A N 1
ATOM 4177 C CA . GLN A 1 529 ? 38.429 15.456 -60.961 1.00 71.50 529 GLN A CA 1
ATOM 4178 C C . GLN A 1 529 ? 36.959 15.755 -60.611 1.00 71.50 529 GLN A C 1
ATOM 4180 O O . GLN A 1 529 ? 36.641 16.897 -60.282 1.00 71.50 529 GLN A O 1
ATOM 4185 N N . LEU A 1 530 ? 36.073 14.753 -60.630 1.00 67.56 530 LEU A N 1
ATOM 4186 C CA . LEU A 1 530 ? 34.660 14.905 -60.245 1.00 67.56 530 LEU A CA 1
ATOM 4187 C C . LEU A 1 530 ? 34.443 14.979 -58.720 1.00 67.56 530 LEU A C 1
ATOM 4189 O O . LEU A 1 530 ? 33.340 15.272 -58.258 1.00 67.56 530 LEU A O 1
ATOM 4193 N N . GLY A 1 531 ? 35.480 14.731 -57.916 1.00 66.44 531 GLY A N 1
ATOM 4194 C CA . GLY A 1 531 ? 35.426 14.949 -56.471 1.00 66.44 531 GLY A CA 1
ATOM 4195 C C . GLY A 1 531 ? 35.586 16.413 -56.055 1.00 66.44 531 GLY A C 1
ATOM 4196 O O . GLY A 1 531 ? 35.868 17.297 -56.851 1.00 66.44 531 GLY A O 1
ATOM 4197 N N . ARG A 1 532 ? 35.426 16.660 -54.753 1.00 68.88 532 ARG A N 1
ATOM 4198 C CA . ARG A 1 532 ? 35.377 17.998 -54.136 1.00 68.88 532 ARG A CA 1
ATOM 4199 C C . ARG A 1 532 ? 36.725 18.699 -54.229 1.00 68.88 532 ARG A C 1
ATOM 4201 O O . ARG A 1 532 ? 37.716 18.249 -53.652 1.00 68.88 532 ARG A O 1
ATOM 4208 N N . GLY A 1 533 ? 36.712 19.875 -54.844 1.00 66.19 533 GLY A N 1
ATOM 4209 C CA . GLY A 1 533 ? 37.849 20.790 -54.845 1.00 66.19 533 GLY A CA 1
ATOM 4210 C C . GLY A 1 533 ? 39.055 20.250 -55.618 1.00 66.19 533 GLY A C 1
ATOM 4211 O O . GLY A 1 533 ? 38.913 19.594 -56.642 1.00 66.19 533 GLY A O 1
ATOM 4212 N N . ILE A 1 534 ? 40.262 20.576 -55.152 1.00 64.00 534 ILE A N 1
ATOM 4213 C CA . ILE A 1 534 ? 41.526 20.275 -55.855 1.00 64.00 534 ILE A CA 1
ATOM 4214 C C . ILE A 1 534 ? 42.002 18.832 -55.577 1.00 64.00 534 ILE A C 1
ATOM 4216 O O . ILE A 1 534 ? 42.840 18.302 -56.299 1.00 64.00 534 ILE A O 1
ATOM 4220 N N . SER A 1 535 ? 41.456 18.177 -54.548 1.00 68.00 535 SER A N 1
ATOM 4221 C CA . SER A 1 535 ? 41.918 16.872 -54.051 1.00 68.00 535 SER A CA 1
ATOM 4222 C C . SER A 1 535 ? 41.300 15.666 -54.771 1.00 68.00 535 SER A C 1
ATOM 4224 O O . SER A 1 535 ? 41.803 14.552 -54.633 1.00 68.00 535 SER A O 1
ATOM 4226 N N . GLY A 1 536 ? 40.234 15.876 -55.544 1.00 76.88 536 GLY A N 1
ATOM 4227 C CA . GLY A 1 536 ? 39.551 14.829 -56.299 1.00 76.88 536 GLY A CA 1
ATOM 4228 C C . GLY A 1 536 ? 38.687 13.874 -55.462 1.00 76.88 536 GLY A C 1
ATOM 4229 O O . GLY A 1 536 ? 38.452 14.099 -54.273 1.00 76.88 536 GLY A O 1
ATOM 4230 N N . ILE A 1 537 ? 38.143 12.827 -56.097 1.00 79.94 537 ILE A N 1
ATOM 4231 C CA . ILE A 1 537 ? 37.177 11.894 -55.476 1.00 79.94 537 ILE A CA 1
ATOM 4232 C C . ILE A 1 537 ? 37.870 10.841 -54.609 1.00 79.94 537 ILE A C 1
ATOM 4234 O O . ILE A 1 537 ? 37.330 10.394 -53.598 1.00 79.94 537 ILE A O 1
ATOM 4238 N N . ARG A 1 538 ? 39.103 10.473 -54.971 1.00 83.81 538 ARG A N 1
ATOM 4239 C CA . ARG A 1 538 ? 39.845 9.386 -54.332 1.00 83.81 538 ARG A CA 1
ATOM 4240 C C . ARG A 1 538 ? 40.045 9.591 -52.820 1.00 83.81 538 ARG A C 1
ATOM 4242 O O . ARG A 1 538 ? 39.773 8.646 -52.083 1.00 83.81 538 ARG A O 1
ATOM 4249 N N . PRO A 1 539 ? 40.424 10.779 -52.306 1.00 86.19 539 PRO A N 1
ATOM 4250 C CA . PRO A 1 539 ? 40.515 11.008 -50.861 1.00 86.19 539 PRO A CA 1
ATOM 4251 C C . PRO A 1 539 ? 39.181 10.863 -50.121 1.00 86.19 539 PRO A C 1
ATOM 4253 O O . PRO A 1 539 ? 39.176 10.503 -48.949 1.00 86.19 539 PRO A O 1
ATOM 4256 N N . GLN A 1 540 ? 38.051 11.107 -50.789 1.00 84.69 540 GLN A N 1
ATOM 4257 C CA . GLN A 1 540 ? 36.723 10.982 -50.178 1.00 84.69 540 GLN A CA 1
ATOM 4258 C C . GLN A 1 540 ? 36.338 9.529 -49.983 1.00 84.69 540 GLN A C 1
ATOM 4260 O O . GLN A 1 540 ? 35.862 9.168 -48.915 1.00 84.69 540 GLN A O 1
ATOM 4265 N N . TRP A 1 541 ? 36.592 8.690 -50.987 1.00 86.69 541 TRP A N 1
ATOM 4266 C CA . TRP A 1 541 ? 36.350 7.253 -50.873 1.00 86.69 541 TRP A CA 1
ATOM 4267 C C . TRP A 1 541 ? 37.302 6.599 -49.871 1.00 86.69 541 TRP A C 1
ATOM 4269 O O . TRP A 1 541 ? 36.883 5.710 -49.140 1.00 86.69 541 TRP A O 1
ATOM 4279 N N . ILE A 1 542 ? 38.547 7.083 -49.764 1.00 89.19 542 ILE A N 1
ATOM 4280 C CA . ILE A 1 542 ? 39.463 6.664 -48.691 1.00 89.19 542 ILE A CA 1
ATOM 4281 C C . ILE A 1 542 ? 38.895 7.061 -47.322 1.00 89.19 542 ILE A C 1
ATOM 4283 O O . ILE A 1 542 ? 38.846 6.227 -46.423 1.00 89.19 542 ILE A O 1
ATOM 4287 N N . ALA A 1 543 ? 38.436 8.306 -47.157 1.00 90.81 543 ALA A N 1
ATOM 4288 C CA . ALA A 1 543 ? 37.848 8.766 -45.900 1.00 90.81 543 ALA A CA 1
ATOM 4289 C C . ALA A 1 543 ? 36.579 7.978 -45.528 1.00 90.81 543 ALA A C 1
ATOM 4291 O O . ALA A 1 543 ? 36.434 7.574 -44.377 1.00 90.81 543 ALA A O 1
ATOM 4292 N N . ALA A 1 544 ? 35.699 7.709 -46.497 1.00 91.38 544 ALA A N 1
ATOM 4293 C CA . ALA A 1 544 ? 34.506 6.891 -46.301 1.00 91.38 544 ALA A CA 1
ATOM 4294 C C . ALA A 1 544 ? 34.872 5.459 -45.878 1.00 91.38 544 ALA A C 1
ATOM 4296 O O . ALA A 1 544 ? 34.390 5.005 -44.847 1.00 91.38 544 ALA A O 1
ATOM 4297 N N . ALA A 1 545 ? 35.803 4.802 -46.579 1.00 93.38 545 ALA A N 1
ATOM 4298 C CA . ALA A 1 545 ? 36.251 3.450 -46.240 1.00 93.38 545 ALA A CA 1
ATOM 4299 C C . ALA A 1 545 ? 36.869 3.364 -44.833 1.00 93.38 545 ALA A C 1
ATOM 4301 O O . ALA A 1 545 ? 36.621 2.411 -44.095 1.00 93.38 545 ALA A O 1
ATOM 4302 N N . VAL A 1 546 ? 37.640 4.376 -44.417 1.00 95.31 546 VAL A N 1
ATOM 4303 C CA . VAL A 1 546 ? 38.175 4.453 -43.047 1.00 95.31 546 VAL A CA 1
ATOM 4304 C C . VAL A 1 546 ? 37.043 4.552 -42.025 1.00 95.31 546 VAL A C 1
ATOM 4306 O O . VAL A 1 546 ? 37.046 3.812 -41.042 1.00 95.31 546 VAL A O 1
ATOM 4309 N N . ILE A 1 547 ? 36.060 5.427 -42.255 1.00 95.56 547 ILE A N 1
ATOM 4310 C CA . ILE A 1 547 ? 34.903 5.567 -41.362 1.00 95.56 547 ILE A CA 1
ATOM 4311 C C . ILE A 1 547 ? 34.083 4.268 -41.334 1.00 95.56 547 ILE A C 1
ATOM 4313 O O . ILE A 1 547 ? 33.626 3.872 -40.264 1.00 95.56 547 ILE A O 1
ATOM 4317 N N . GLU A 1 548 ? 33.947 3.557 -42.454 1.00 95.69 548 GLU A N 1
ATOM 4318 C CA . GLU A 1 548 ? 33.259 2.262 -42.524 1.00 95.69 548 GLU A CA 1
ATOM 4319 C C . GLU A 1 548 ? 33.929 1.208 -41.629 1.00 95.69 548 GLU A C 1
ATOM 4321 O O . GLU A 1 548 ? 33.254 0.577 -40.812 1.00 95.69 548 GLU A O 1
ATOM 4326 N N . PHE A 1 549 ? 35.260 1.076 -41.686 1.00 96.44 549 PHE A N 1
ATOM 4327 C CA . PHE A 1 549 ? 35.996 0.174 -40.791 1.00 96.44 549 PHE A CA 1
ATOM 4328 C C . PHE A 1 549 ? 35.919 0.602 -39.320 1.00 96.44 549 PHE A C 1
ATOM 4330 O O . PHE A 1 549 ? 35.737 -0.248 -38.447 1.00 96.44 549 PHE A O 1
ATOM 4337 N N . LEU A 1 550 ? 36.007 1.903 -39.023 1.00 95.88 550 LEU A N 1
ATOM 4338 C CA . LEU A 1 550 ? 35.836 2.412 -37.656 1.00 95.88 550 LEU A CA 1
ATOM 4339 C C . LEU A 1 550 ? 34.426 2.136 -37.120 1.00 95.88 550 LEU A C 1
ATOM 4341 O O . LEU A 1 550 ? 34.263 1.804 -35.948 1.00 95.88 550 LEU A O 1
ATOM 4345 N N . THR A 1 551 ? 33.415 2.203 -37.983 1.00 94.38 551 THR A N 1
ATOM 4346 C CA . THR A 1 551 ? 32.032 1.862 -37.630 1.00 94.38 551 THR A CA 1
ATOM 4347 C C . THR A 1 551 ? 31.890 0.363 -37.360 1.00 94.38 551 THR A C 1
ATOM 4349 O O . THR A 1 551 ? 31.203 -0.023 -36.421 1.00 94.38 551 THR A O 1
ATOM 4352 N N . ALA A 1 552 ? 32.587 -0.506 -38.100 1.00 95.38 552 ALA A N 1
ATOM 4353 C CA . ALA A 1 552 ? 32.626 -1.935 -37.777 1.00 95.38 552 ALA A CA 1
ATOM 4354 C C . ALA A 1 552 ? 33.244 -2.200 -36.390 1.00 95.38 552 ALA A C 1
ATOM 4356 O O . ALA A 1 552 ? 32.736 -3.028 -35.635 1.00 95.38 552 ALA A O 1
ATOM 4357 N N . VAL A 1 553 ? 34.299 -1.463 -36.017 1.00 94.44 553 VAL A N 1
ATOM 4358 C CA . VAL A 1 553 ? 34.879 -1.522 -34.662 1.00 94.44 553 VAL A CA 1
ATOM 4359 C C . VAL A 1 553 ? 33.880 -1.032 -33.610 1.00 94.44 553 VAL A C 1
ATOM 4361 O O . VAL A 1 553 ? 33.772 -1.653 -32.552 1.00 94.44 553 VAL A O 1
ATOM 4364 N N . LEU A 1 554 ? 33.116 0.025 -33.904 1.00 92.25 554 LEU A N 1
ATOM 4365 C CA . LEU A 1 554 ? 32.041 0.510 -33.035 1.00 92.25 554 LEU A CA 1
ATOM 4366 C C . LEU A 1 554 ? 30.983 -0.575 -32.791 1.00 92.25 554 LEU A C 1
ATOM 4368 O O . LEU A 1 554 ? 30.625 -0.815 -31.643 1.00 92.25 554 LEU A O 1
ATOM 4372 N N . PHE A 1 555 ? 30.555 -1.291 -33.835 1.00 93.25 555 PHE A N 1
ATOM 4373 C CA . PHE A 1 555 ? 29.623 -2.415 -33.699 1.00 93.25 555 PHE A CA 1
ATOM 4374 C C . PHE A 1 555 ? 30.199 -3.584 -32.885 1.00 93.25 555 PHE A C 1
ATOM 4376 O O . PHE A 1 555 ? 29.478 -4.214 -32.113 1.00 93.25 555 PHE A O 1
ATOM 4383 N N . CYS A 1 556 ? 31.499 -3.871 -33.009 1.00 90.38 556 CYS A N 1
ATOM 4384 C CA . CYS A 1 556 ? 32.166 -4.855 -32.150 1.00 90.38 556 CYS A CA 1
ATOM 4385 C C . CYS A 1 556 ? 32.165 -4.417 -30.677 1.00 90.38 556 CYS A C 1
ATOM 4387 O O . CYS A 1 556 ? 31.931 -5.243 -29.794 1.00 90.38 556 CYS A O 1
ATOM 4389 N N . ALA A 1 557 ? 32.415 -3.131 -30.410 1.00 86.31 557 ALA A N 1
ATOM 4390 C CA . ALA A 1 557 ? 32.376 -2.570 -29.062 1.00 86.31 557 ALA A CA 1
ATOM 4391 C C . ALA A 1 557 ? 30.955 -2.586 -28.478 1.00 86.31 557 ALA A C 1
ATOM 4393 O O . ALA A 1 557 ? 30.786 -2.951 -27.317 1.00 86.31 557 ALA A O 1
ATOM 4394 N N . ASP A 1 558 ? 29.945 -2.269 -29.290 1.00 85.00 558 ASP A N 1
ATOM 4395 C CA . ASP A 1 558 ? 28.527 -2.363 -28.934 1.00 85.00 558 ASP A CA 1
ATOM 4396 C C . ASP A 1 558 ? 28.139 -3.807 -28.573 1.00 85.00 558 ASP A C 1
ATOM 4398 O O . ASP A 1 558 ? 27.643 -4.062 -27.478 1.00 85.00 558 ASP A O 1
ATOM 4402 N N . LEU A 1 559 ? 28.476 -4.786 -29.421 1.00 85.19 559 LEU A N 1
ATOM 4403 C CA . LEU A 1 559 ? 28.207 -6.204 -29.153 1.00 85.19 559 LEU A CA 1
ATOM 4404 C C . LEU A 1 559 ? 28.943 -6.719 -27.901 1.00 85.19 559 LEU A C 1
ATOM 4406 O O . LEU A 1 559 ? 28.415 -7.540 -27.149 1.00 85.19 559 LEU A O 1
ATOM 4410 N N . TYR A 1 560 ? 30.167 -6.243 -27.662 1.00 82.44 560 TYR A N 1
ATOM 4411 C CA . TYR A 1 560 ? 30.925 -6.576 -26.458 1.00 82.44 560 TYR A CA 1
ATOM 4412 C C . TYR A 1 560 ? 30.300 -5.963 -25.196 1.00 82.44 560 TYR A C 1
ATOM 4414 O O . TYR A 1 560 ? 30.126 -6.671 -24.202 1.00 82.44 560 TYR A O 1
ATOM 4422 N N . GLY A 1 561 ? 29.906 -4.686 -25.244 1.00 70.81 561 GLY A N 1
ATOM 4423 C CA . GLY A 1 561 ? 29.183 -4.009 -24.163 1.00 70.81 561 GLY A CA 1
ATOM 4424 C C . GLY A 1 561 ? 27.868 -4.715 -23.834 1.00 70.81 561 GLY A C 1
ATOM 4425 O O . GLY A 1 561 ? 27.603 -5.018 -22.670 1.00 70.81 561 GLY A O 1
ATOM 4426 N N . GLN A 1 562 ? 27.120 -5.117 -24.867 1.00 69.31 562 GLN A N 1
ATOM 4427 C CA . GLN A 1 562 ? 25.881 -5.881 -24.717 1.00 69.31 562 GLN A CA 1
ATOM 4428 C C . GLN A 1 562 ? 26.077 -7.209 -23.962 1.00 69.31 562 GLN A C 1
ATOM 4430 O O . GLN A 1 562 ? 25.215 -7.613 -23.178 1.00 69.31 562 GLN A O 1
ATOM 4435 N N . ASN A 1 563 ? 27.209 -7.889 -24.173 1.00 67.38 563 ASN A N 1
ATOM 4436 C CA . ASN A 1 563 ? 27.518 -9.166 -23.524 1.00 67.38 563 ASN A CA 1
ATOM 4437 C C . ASN A 1 563 ? 28.081 -9.016 -22.102 1.00 67.38 563 ASN A C 1
ATOM 4439 O O . ASN A 1 563 ? 27.863 -9.900 -21.273 1.00 67.38 563 ASN A O 1
ATOM 4443 N N . ARG A 1 564 ? 28.826 -7.939 -21.818 1.00 61.47 564 ARG A N 1
ATOM 4444 C CA . ARG A 1 564 ? 29.494 -7.737 -20.523 1.00 61.47 564 ARG A CA 1
ATOM 4445 C C . ARG A 1 564 ? 28.575 -7.122 -19.473 1.00 61.47 564 ARG A C 1
ATOM 4447 O O . ARG A 1 564 ? 28.613 -7.541 -18.321 1.00 61.47 564 ARG A O 1
ATOM 4454 N N . ASP A 1 565 ? 27.748 -6.163 -19.878 1.00 50.47 565 ASP A N 1
ATOM 4455 C CA . ASP A 1 565 ? 26.949 -5.352 -18.956 1.00 50.47 565 ASP A CA 1
ATOM 4456 C C . ASP A 1 565 ? 25.495 -5.872 -18.812 1.00 50.47 565 ASP A C 1
ATOM 4458 O O . ASP A 1 565 ? 24.624 -5.148 -18.342 1.00 50.47 565 ASP A O 1
ATOM 4462 N N . GLY A 1 566 ? 25.206 -7.129 -19.194 1.00 51.78 566 GLY A N 1
ATOM 4463 C CA . GLY A 1 566 ? 23.895 -7.765 -18.952 1.00 51.78 566 GLY A CA 1
ATOM 4464 C C . GLY A 1 566 ? 22.714 -7.013 -19.583 1.00 51.78 566 GLY A C 1
ATOM 4465 O O . GLY A 1 566 ? 21.694 -6.778 -18.941 1.00 51.78 566 GLY A O 1
ATOM 4466 N N . PHE A 1 567 ? 22.889 -6.598 -20.834 1.00 49.22 567 PHE A N 1
ATOM 4467 C CA . PHE A 1 567 ? 22.166 -5.494 -21.462 1.00 49.22 567 PHE A CA 1
ATOM 4468 C C . PHE A 1 567 ? 20.688 -5.770 -21.837 1.00 49.22 567 PHE A C 1
ATOM 4470 O O . PHE A 1 567 ? 20.385 -6.906 -22.218 1.00 49.22 567 PHE A O 1
ATOM 4477 N N . PRO A 1 568 ? 19.772 -4.760 -21.813 1.00 45.28 568 PRO A N 1
ATOM 4478 C CA . PRO A 1 568 ? 19.896 -3.359 -21.371 1.00 45.28 568 PRO A CA 1
ATOM 4479 C C . PRO A 1 568 ? 19.392 -3.128 -19.939 1.00 45.28 568 PRO A C 1
ATOM 4481 O O . PRO A 1 568 ? 19.412 -2.003 -19.455 1.00 45.28 568 PRO A O 1
ATOM 4484 N N . PHE A 1 569 ? 18.907 -4.168 -19.269 1.00 50.56 569 PHE A N 1
ATOM 4485 C CA . PHE A 1 569 ? 18.368 -4.122 -17.916 1.00 50.56 569 PHE A CA 1
ATOM 4486 C C . PHE A 1 569 ? 18.832 -5.412 -17.266 1.00 50.56 569 PHE A C 1
ATOM 4488 O O . PHE A 1 569 ? 18.499 -6.482 -17.776 1.00 50.56 569 PHE A O 1
ATOM 4495 N N . VAL A 1 570 ? 19.667 -5.291 -16.235 1.00 37.56 570 VAL A N 1
ATOM 4496 C CA . VAL A 1 570 ? 20.459 -6.372 -15.640 1.00 37.56 570 VAL A CA 1
ATOM 4497 C C . VAL A 1 570 ? 19.608 -7.625 -15.432 1.00 37.56 570 VAL A C 1
ATOM 4499 O O . VAL A 1 570 ? 18.910 -7.793 -14.440 1.00 37.56 570 VAL A O 1
ATOM 4502 N N . PHE A 1 571 ? 19.708 -8.559 -16.376 1.00 32.78 571 PHE A N 1
ATOM 4503 C CA . PHE A 1 571 ? 19.432 -9.955 -16.100 1.00 32.78 571 PHE A CA 1
ATOM 4504 C C . PHE A 1 571 ? 20.688 -10.469 -15.406 1.00 32.78 571 PHE A C 1
ATOM 4506 O O . PHE A 1 571 ? 21.638 -10.920 -16.053 1.00 32.78 571 PHE A O 1
ATOM 4513 N N . SER A 1 572 ? 20.713 -10.398 -14.076 1.00 28.97 572 SER A N 1
ATOM 4514 C CA . SER A 1 572 ? 21.631 -11.218 -13.298 1.00 28.97 572 SER A CA 1
ATOM 4515 C C . SER A 1 572 ? 21.243 -12.680 -13.523 1.00 28.97 572 SER A C 1
ATOM 4517 O O . SER A 1 572 ? 20.495 -13.305 -12.776 1.00 28.97 572 SER A O 1
ATOM 4519 N N . ARG A 1 573 ? 21.765 -13.269 -14.599 1.00 31.52 573 ARG A N 1
ATOM 4520 C CA . ARG A 1 573 ? 21.917 -14.717 -14.702 1.00 31.52 573 ARG A CA 1
ATOM 4521 C C . ARG A 1 573 ? 23.184 -15.093 -13.936 1.00 31.52 573 ARG A C 1
ATOM 4523 O O . ARG A 1 573 ? 24.088 -15.712 -14.491 1.00 31.52 573 ARG A O 1
ATOM 4530 N N . HIS A 1 574 ? 23.294 -14.696 -12.667 1.00 29.88 574 HIS A N 1
ATOM 4531 C CA . HIS A 1 574 ? 24.287 -15.303 -11.796 1.00 29.88 574 HIS A CA 1
ATOM 4532 C C . HIS A 1 574 ? 23.918 -16.780 -11.626 1.00 29.88 574 HIS A C 1
ATOM 4534 O O . HIS A 1 574 ? 22.929 -17.145 -11.003 1.00 29.88 574 HIS A O 1
ATOM 4540 N N . ARG A 1 575 ? 24.696 -17.627 -12.307 1.00 33.31 575 ARG A N 1
ATOM 4541 C CA . ARG A 1 575 ? 25.159 -18.939 -11.837 1.00 33.31 575 ARG A CA 1
ATOM 4542 C C . ARG A 1 575 ? 24.132 -19.958 -11.313 1.00 33.31 575 ARG A C 1
ATOM 4544 O O . ARG A 1 575 ? 24.522 -20.898 -10.637 1.00 33.31 575 ARG A O 1
ATOM 4551 N N . LYS A 1 576 ? 22.857 -19.880 -11.710 1.00 43.09 576 LYS A N 1
ATOM 4552 C CA . LYS A 1 576 ? 21.819 -20.856 -11.306 1.00 43.09 576 LYS A CA 1
ATOM 4553 C C . LYS A 1 576 ? 22.143 -22.326 -11.605 1.00 43.09 576 LYS A C 1
ATOM 4555 O O . LYS A 1 576 ? 21.609 -23.204 -10.940 1.00 43.09 576 LYS A O 1
ATOM 4560 N N . THR A 1 577 ? 22.993 -22.633 -12.583 1.00 40.31 577 THR A N 1
ATOM 4561 C CA . THR A 1 577 ? 23.303 -24.029 -12.930 1.00 40.31 577 THR A CA 1
ATOM 4562 C C . THR A 1 577 ? 24.277 -24.706 -11.963 1.00 40.31 577 THR A C 1
ATOM 4564 O O . THR A 1 577 ? 24.077 -25.880 -11.672 1.00 40.31 577 THR A O 1
ATOM 4567 N N . GLU A 1 578 ? 25.276 -24.000 -11.414 1.00 35.59 578 GLU A N 1
ATOM 4568 C CA . GLU A 1 578 ? 26.202 -24.601 -10.430 1.00 35.59 578 GLU A CA 1
ATOM 4569 C C . GLU A 1 578 ? 25.565 -24.736 -9.038 1.00 35.59 578 GLU A C 1
ATOM 4571 O O . GLU A 1 578 ? 25.882 -25.679 -8.309 1.00 35.59 578 GLU A O 1
ATOM 4576 N N . ASP A 1 579 ? 24.639 -23.841 -8.677 1.00 46.91 579 ASP A N 1
ATOM 4577 C CA . ASP A 1 579 ? 23.988 -23.864 -7.364 1.00 46.91 579 ASP A CA 1
ATOM 4578 C C . ASP A 1 579 ? 22.818 -24.853 -7.294 1.00 46.91 579 ASP A C 1
ATOM 4580 O O . ASP A 1 579 ? 22.661 -25.513 -6.269 1.00 46.91 579 ASP A O 1
ATOM 4584 N N . HIS A 1 580 ? 22.072 -25.082 -8.384 1.00 43.72 580 HIS A N 1
ATOM 4585 C CA . HIS A 1 580 ? 21.043 -26.132 -8.408 1.00 43.72 580 HIS A CA 1
ATOM 4586 C C . HIS A 1 580 ? 21.628 -27.540 -8.265 1.00 43.72 580 HIS A C 1
ATOM 4588 O O . HIS A 1 580 ? 21.023 -28.393 -7.614 1.00 43.72 580 HIS A O 1
ATOM 4594 N N . GLU A 1 581 ? 22.798 -27.805 -8.850 1.00 46.72 581 GLU A N 1
ATOM 4595 C CA . GLU A 1 581 ? 23.437 -29.119 -8.755 1.00 46.72 581 GLU A CA 1
ATOM 4596 C C . GLU A 1 581 ? 24.005 -29.356 -7.348 1.00 46.72 581 GLU A C 1
ATOM 4598 O O . GLU A 1 581 ? 23.799 -30.425 -6.770 1.00 46.72 581 GLU A O 1
ATOM 4603 N N . LYS A 1 582 ? 24.588 -28.321 -6.727 1.00 48.41 582 LYS A N 1
ATOM 4604 C CA . LYS A 1 582 ? 25.022 -28.359 -5.321 1.00 48.41 582 LYS A CA 1
ATOM 4605 C C . LYS A 1 582 ? 23.850 -28.441 -4.340 1.00 48.41 582 LYS A C 1
ATOM 4607 O O . LYS A 1 582 ? 23.933 -29.187 -3.366 1.00 48.41 582 LYS A O 1
ATOM 4612 N N . ALA A 1 583 ? 22.751 -27.729 -4.583 1.00 47.44 583 ALA A N 1
ATOM 4613 C CA . ALA A 1 583 ? 21.537 -27.796 -3.766 1.00 47.44 583 ALA A CA 1
ATOM 4614 C C . ALA A 1 583 ? 20.861 -29.171 -3.879 1.00 47.44 583 ALA A C 1
ATOM 4616 O O . ALA A 1 583 ? 20.417 -29.734 -2.877 1.00 47.44 583 ALA A O 1
ATOM 4617 N N . ARG A 1 584 ? 20.854 -29.763 -5.081 1.00 50.41 584 ARG A N 1
ATOM 4618 C CA . ARG A 1 584 ? 20.372 -31.128 -5.308 1.00 50.41 584 ARG A CA 1
ATOM 4619 C C . ARG A 1 584 ? 21.246 -32.164 -4.603 1.00 50.41 584 ARG A C 1
ATOM 4621 O O . ARG A 1 584 ? 20.696 -33.035 -3.936 1.00 50.41 584 ARG A O 1
ATOM 4628 N N . GLN A 1 585 ? 22.571 -32.026 -4.666 1.00 58.34 585 GLN A N 1
ATOM 4629 C CA . GLN A 1 585 ? 23.500 -32.889 -3.927 1.00 58.34 585 GLN A CA 1
ATOM 4630 C C . GLN A 1 585 ? 23.297 -32.777 -2.409 1.00 58.34 585 GLN A C 1
ATOM 4632 O O . GLN A 1 585 ? 23.165 -33.799 -1.740 1.00 58.34 585 GLN A O 1
ATOM 4637 N N . ARG A 1 586 ? 23.156 -31.557 -1.869 1.00 52.50 586 ARG A N 1
ATOM 4638 C CA . ARG A 1 586 ? 22.854 -31.330 -0.440 1.00 52.50 586 ARG A CA 1
ATOM 4639 C C . ARG A 1 586 ? 21.514 -31.943 -0.022 1.00 52.50 586 ARG A C 1
ATOM 4641 O O . ARG A 1 586 ? 21.418 -32.528 1.054 1.00 52.50 586 ARG A O 1
ATOM 4648 N N . LYS A 1 587 ? 20.490 -31.861 -0.877 1.00 46.81 587 LYS A N 1
ATOM 4649 C CA . LYS A 1 587 ? 19.168 -32.464 -0.642 1.00 46.81 587 LYS A CA 1
ATOM 4650 C C . LYS A 1 587 ? 19.214 -33.993 -0.675 1.00 46.81 587 LYS A C 1
ATOM 4652 O O . LYS A 1 587 ? 18.617 -34.642 0.180 1.00 46.81 587 LYS A O 1
ATOM 4657 N N . GLU A 1 588 ? 19.927 -34.577 -1.634 1.00 56.09 588 GLU A N 1
ATOM 4658 C CA . GLU A 1 588 ? 20.105 -36.031 -1.734 1.00 56.09 588 GLU A CA 1
ATOM 4659 C C . GLU A 1 588 ? 20.919 -36.581 -0.552 1.00 56.09 588 GLU A C 1
ATOM 4661 O O . GLU A 1 588 ? 20.580 -37.633 -0.004 1.00 56.09 588 GLU A O 1
ATOM 4666 N N . GLU A 1 589 ? 21.925 -35.836 -0.090 1.00 55.47 589 GLU A N 1
ATOM 4667 C CA . GLU A 1 589 ? 22.714 -36.181 1.090 1.00 55.47 589 GLU A CA 1
ATOM 4668 C C . GLU A 1 589 ? 21.896 -36.070 2.385 1.00 55.47 589 GLU A C 1
ATOM 4670 O O . GLU A 1 589 ? 21.922 -36.996 3.196 1.00 55.47 589 GLU A O 1
ATOM 4675 N N . ALA A 1 590 ? 21.073 -35.028 2.542 1.00 43.75 590 ALA A N 1
ATOM 4676 C CA . ALA A 1 590 ? 20.152 -34.892 3.674 1.00 43.75 590 ALA A CA 1
ATOM 4677 C C . ALA A 1 590 ? 19.113 -36.031 3.727 1.00 43.75 590 ALA A C 1
ATOM 4679 O O . ALA A 1 590 ? 18.905 -36.633 4.780 1.00 43.75 590 ALA A O 1
ATOM 4680 N N . ILE A 1 591 ? 18.527 -36.405 2.582 1.00 52.09 591 ILE A N 1
ATOM 4681 C CA . ILE A 1 591 ? 17.583 -37.535 2.477 1.00 52.09 591 ILE A CA 1
ATOM 4682 C C . ILE A 1 591 ? 18.274 -38.867 2.799 1.00 52.09 591 ILE A C 1
ATOM 4684 O O . ILE A 1 591 ? 17.673 -39.754 3.411 1.00 52.09 591 ILE A O 1
ATOM 4688 N N . ARG A 1 592 ? 19.536 -39.034 2.389 1.00 55.47 592 ARG A N 1
ATOM 4689 C CA . ARG A 1 592 ? 20.328 -40.225 2.713 1.00 55.47 592 ARG A CA 1
ATOM 4690 C C . ARG A 1 592 ? 20.626 -40.299 4.210 1.00 55.47 592 ARG A C 1
ATOM 4692 O O . ARG A 1 592 ? 20.452 -41.363 4.794 1.00 55.47 592 ARG A O 1
ATOM 4699 N N . GLN A 1 593 ? 21.025 -39.190 4.830 1.00 51.38 593 GLN A N 1
ATOM 4700 C CA . GLN A 1 593 ? 21.280 -39.114 6.274 1.00 51.38 593 GLN A CA 1
ATOM 4701 C C . GLN A 1 593 ? 20.008 -39.375 7.089 1.00 51.38 593 GLN A C 1
ATOM 4703 O O . GLN A 1 593 ? 20.058 -40.071 8.103 1.00 51.38 593 GLN A O 1
ATOM 4708 N N . GLN A 1 594 ? 18.858 -38.894 6.614 1.00 44.28 594 GLN A N 1
ATOM 4709 C CA . GLN A 1 594 ? 17.567 -39.158 7.239 1.00 44.28 594 GLN A CA 1
ATOM 4710 C C . GLN A 1 594 ? 17.166 -40.637 7.137 1.00 44.28 594 GLN A C 1
ATOM 4712 O O . GLN A 1 594 ? 16.834 -41.234 8.155 1.00 44.28 594 GLN A O 1
ATOM 4717 N N . ARG A 1 595 ? 17.313 -41.270 5.963 1.00 50.22 595 ARG A N 1
ATOM 4718 C CA . ARG A 1 595 ? 17.066 -42.718 5.809 1.00 50.22 595 ARG A CA 1
ATOM 4719 C C . ARG A 1 595 ? 18.000 -43.585 6.648 1.00 50.22 595 ARG A C 1
ATOM 4721 O O . ARG A 1 595 ? 17.589 -44.629 7.141 1.00 50.22 595 ARG A O 1
ATOM 4728 N N . ILE A 1 596 ? 19.253 -43.162 6.818 1.00 51.84 596 ILE A N 1
ATOM 4729 C CA . ILE A 1 596 ? 20.197 -43.845 7.706 1.00 51.84 596 ILE A CA 1
ATOM 4730 C C . ILE A 1 596 ? 19.713 -43.730 9.157 1.00 51.84 596 ILE A C 1
ATOM 4732 O O . ILE A 1 596 ? 19.648 -44.747 9.839 1.00 51.84 596 ILE A O 1
ATOM 4736 N N . ARG A 1 597 ? 19.292 -42.544 9.619 1.00 43.50 597 ARG A N 1
ATOM 4737 C CA . ARG A 1 597 ? 18.722 -42.375 10.971 1.00 43.50 597 ARG A CA 1
ATOM 4738 C C . ARG A 1 597 ? 17.456 -43.201 11.180 1.00 43.50 597 ARG A C 1
ATOM 4740 O O . ARG A 1 597 ? 17.346 -43.848 12.209 1.00 43.50 597 ARG A O 1
ATOM 4747 N N . GLU A 1 598 ? 16.558 -43.241 10.201 1.00 43.62 598 GLU A N 1
ATOM 4748 C CA . GLU A 1 598 ? 15.338 -44.062 10.238 1.00 43.62 598 GLU A CA 1
ATOM 4749 C C . GLU A 1 598 ? 15.622 -45.571 10.241 1.00 43.62 598 GLU A C 1
ATOM 4751 O O . GLU A 1 598 ? 14.763 -46.337 10.644 1.00 43.62 598 GLU A O 1
ATOM 4756 N N . SER A 1 599 ? 16.815 -46.014 9.822 1.00 42.38 599 SER A N 1
ATOM 4757 C CA . SER A 1 599 ? 17.233 -47.422 9.936 1.00 42.38 599 SER A CA 1
ATOM 4758 C C . SER A 1 599 ? 17.859 -47.783 11.290 1.00 42.38 599 SER A C 1
ATOM 4760 O O . SER A 1 599 ? 18.113 -48.958 11.551 1.00 42.38 599 SER A O 1
ATOM 4762 N N . PHE A 1 600 ? 18.130 -46.781 12.135 1.00 38.94 600 PHE A N 1
ATOM 4763 C CA . PHE A 1 600 ? 18.666 -46.942 13.491 1.00 38.94 600 PHE A CA 1
ATOM 4764 C C . PHE A 1 600 ? 17.612 -46.717 14.594 1.00 38.94 600 PHE A C 1
ATOM 4766 O O . PHE A 1 600 ? 17.944 -46.860 15.773 1.00 38.94 600 PHE A O 1
ATOM 4773 N N . TYR A 1 601 ? 16.370 -46.405 14.214 1.00 40.41 601 TYR A N 1
ATOM 4774 C CA . TYR A 1 601 ? 15.164 -46.408 15.051 1.00 40.41 601 TYR A CA 1
ATOM 4775 C C . TYR A 1 601 ? 14.205 -47.489 14.552 1.00 40.41 601 TYR A C 1
ATOM 4777 O O . TYR A 1 601 ? 13.389 -47.959 15.378 1.00 40.41 601 TYR A O 1
#

pLDDT: mean 76.72, std 23.81, range [22.72, 98.75]

Radius of gyration: 35.34 Å; chains: 1; bounding box: 78×97×117 Å